Protein AF-A0A9X3I7C6-F1 (afdb_monomer)

Structure (mmCIF, N/CA/C/O backbone):
data_AF-A0A9X3I7C6-F1
#
_entry.id   AF-A0A9X3I7C6-F1
#
loop_
_atom_site.group_PDB
_atom_site.id
_atom_site.type_symbol
_atom_site.label_atom_id
_atom_site.label_alt_id
_atom_site.label_comp_id
_atom_site.label_asym_id
_atom_site.label_entity_id
_atom_site.label_seq_id
_atom_site.pdbx_PDB_ins_code
_atom_site.Cartn_x
_atom_site.Cartn_y
_atom_site.Cartn_z
_atom_site.occupancy
_atom_site.B_iso_or_equiv
_atom_site.auth_seq_id
_atom_site.auth_comp_id
_atom_site.auth_asym_id
_atom_site.auth_atom_id
_atom_site.pdbx_PDB_model_num
ATOM 1 N N . MET A 1 1 ? 24.906 40.274 137.071 1.00 33.75 1 MET A N 1
ATOM 2 C CA . MET A 1 1 ? 25.131 39.003 136.347 1.00 33.75 1 MET A CA 1
ATOM 3 C C . MET A 1 1 ? 26.230 39.223 135.327 1.00 33.75 1 MET A C 1
ATOM 5 O O . MET A 1 1 ? 26.324 40.319 134.794 1.00 33.75 1 MET A O 1
ATOM 9 N N . ARG A 1 2 ? 27.099 38.222 135.172 1.00 27.67 2 ARG A N 1
ATOM 10 C CA . ARG A 1 2 ? 28.347 38.243 134.401 1.00 27.67 2 ARG A CA 1
ATOM 11 C C . ARG A 1 2 ? 28.129 38.714 132.960 1.00 27.67 2 ARG A C 1
ATOM 13 O O . ARG A 1 2 ? 27.257 38.197 132.273 1.00 27.67 2 ARG A O 1
ATOM 20 N N . VAL A 1 3 ? 28.967 39.651 132.524 1.00 42.34 3 VAL A N 1
ATOM 21 C CA . VAL A 1 3 ? 29.202 39.944 131.108 1.00 42.34 3 VAL A CA 1
ATOM 22 C C . VAL A 1 3 ? 29.929 38.728 130.532 1.00 42.34 3 VAL A C 1
ATOM 24 O O . VAL A 1 3 ? 31.027 38.415 130.993 1.00 42.34 3 VAL A O 1
ATOM 27 N N . ALA A 1 4 ? 29.305 38.008 129.600 1.00 34.16 4 ALA A N 1
ATOM 28 C CA . ALA A 1 4 ? 29.968 36.964 128.823 1.00 34.16 4 ALA A CA 1
ATOM 29 C C . ALA A 1 4 ? 30.351 37.526 127.441 1.00 34.16 4 ALA A C 1
ATOM 31 O O . ALA A 1 4 ? 29.582 38.317 126.887 1.00 34.16 4 ALA A O 1
ATOM 32 N N . PRO A 1 5 ? 31.547 37.203 126.921 1.00 39.53 5 PRO A N 1
ATOM 33 C CA . PRO A 1 5 ? 32.227 38.006 125.912 1.00 39.53 5 PRO A CA 1
ATOM 34 C C . PRO A 1 5 ? 31.818 37.631 124.487 1.00 39.53 5 PRO A C 1
ATOM 36 O O . PRO A 1 5 ? 31.351 36.527 124.219 1.00 39.53 5 PRO A O 1
ATOM 39 N N . ILE A 1 6 ? 32.061 38.572 123.576 1.00 41.72 6 ILE A N 1
ATOM 40 C CA . ILE A 1 6 ? 31.960 38.418 122.123 1.00 41.72 6 ILE A CA 1
ATOM 41 C C . ILE A 1 6 ? 32.783 37.194 121.703 1.00 41.72 6 ILE A C 1
ATOM 43 O O . ILE A 1 6 ? 33.991 37.145 121.941 1.00 41.72 6 ILE A O 1
ATOM 47 N N . VAL A 1 7 ? 32.114 36.204 121.112 1.00 49.22 7 VAL A N 1
ATOM 48 C CA . VAL A 1 7 ? 32.744 34.976 120.625 1.00 49.22 7 VAL A CA 1
ATOM 49 C C . VAL A 1 7 ? 33.655 35.337 119.455 1.00 49.22 7 VAL A C 1
ATOM 51 O O . VAL A 1 7 ? 33.205 35.855 118.433 1.00 49.22 7 VAL A O 1
ATOM 54 N N . ASP A 1 8 ? 34.950 35.074 119.621 1.00 52.09 8 ASP A N 1
ATOM 55 C CA . ASP A 1 8 ? 35.931 35.105 118.541 1.00 52.09 8 ASP A CA 1
ATOM 56 C C . ASP A 1 8 ? 35.506 34.064 117.491 1.00 52.09 8 ASP A C 1
ATOM 58 O O . ASP A 1 8 ? 35.554 32.855 117.736 1.00 52.09 8 ASP A O 1
ATOM 62 N N . THR A 1 9 ? 35.054 34.537 116.324 1.00 52.91 9 THR A N 1
ATOM 63 C CA . THR A 1 9 ? 34.538 33.726 115.202 1.00 52.91 9 THR A CA 1
ATOM 64 C C . THR A 1 9 ? 35.544 32.698 114.685 1.00 52.91 9 THR A C 1
ATOM 66 O O . THR A 1 9 ? 35.182 31.784 113.949 1.00 52.91 9 THR A O 1
ATOM 69 N N . ARG A 1 10 ? 36.801 32.782 115.128 1.00 55.91 10 ARG A N 1
ATOM 70 C CA . ARG A 1 10 ? 37.855 31.802 114.863 1.00 55.91 10 ARG A CA 1
ATOM 71 C C . ARG A 1 10 ? 37.653 30.442 115.545 1.00 55.91 10 ARG A C 1
ATOM 73 O O . ARG A 1 10 ? 38.364 29.508 115.188 1.00 55.91 10 ARG A O 1
ATOM 80 N N . GLN A 1 11 ? 36.717 30.300 116.492 1.00 59.47 11 GLN A N 1
ATOM 81 C CA . GLN A 1 11 ? 36.429 29.014 117.159 1.00 59.47 11 GLN A CA 1
ATOM 82 C C . GLN A 1 11 ? 35.245 28.226 116.561 1.00 59.47 11 GLN A C 1
ATOM 84 O O . GLN A 1 11 ? 34.983 27.101 116.994 1.00 59.47 11 GLN A O 1
ATOM 89 N N . VAL A 1 12 ? 34.530 28.780 115.573 1.00 62.03 12 VAL A N 1
ATOM 90 C CA . VAL A 1 12 ? 33.399 28.114 114.902 1.00 62.03 12 VAL A CA 1
ATOM 91 C C . VAL A 1 12 ? 33.895 27.415 113.626 1.00 62.03 12 VAL A C 1
ATOM 93 O O . VAL A 1 12 ? 34.633 28.029 112.853 1.00 62.03 12 VAL A O 1
ATOM 96 N N . PRO A 1 13 ? 33.514 26.148 113.362 1.00 64.00 13 PRO A N 1
ATOM 97 C CA . PRO A 1 13 ? 33.856 25.483 112.109 1.00 64.00 13 PRO A CA 1
ATOM 98 C C . PRO A 1 13 ? 33.327 26.273 110.897 1.00 64.00 13 PRO A C 1
ATOM 100 O O . PRO A 1 13 ? 32.165 26.678 110.920 1.00 64.00 13 PRO A O 1
ATOM 103 N N . PRO A 1 14 ? 34.108 26.455 109.813 1.00 65.62 14 PRO A N 1
ATOM 104 C CA . PRO A 1 14 ? 33.737 27.353 108.712 1.00 65.62 14 PRO A CA 1
ATOM 105 C C . PRO A 1 14 ? 32.384 27.039 108.068 1.00 65.62 14 PRO A C 1
ATOM 107 O O . PRO A 1 14 ? 31.680 27.939 107.630 1.00 65.62 14 PRO A O 1
ATOM 110 N N . PHE A 1 15 ? 31.991 25.765 108.052 1.00 65.25 15 PHE A N 1
ATOM 111 C CA . PHE A 1 15 ? 30.719 25.333 107.478 1.00 65.25 15 PHE A CA 1
ATOM 112 C C . PHE A 1 15 ? 29.479 25.767 108.288 1.00 65.25 15 PHE A C 1
ATOM 114 O O . PHE A 1 15 ? 28.367 25.589 107.806 1.00 65.25 15 PHE A O 1
ATOM 121 N N . LEU A 1 16 ? 29.641 26.323 109.497 1.00 61.62 16 LEU A N 1
ATOM 122 C CA . LEU A 1 16 ? 28.552 26.853 110.337 1.00 61.62 16 LEU A CA 1
ATOM 123 C C . LEU A 1 16 ? 28.547 28.389 110.417 1.00 61.62 16 LEU A C 1
ATOM 125 O O . LEU A 1 16 ? 27.782 28.952 111.197 1.00 61.62 16 LEU A O 1
ATOM 129 N N . ALA A 1 17 ? 29.383 29.078 109.632 1.00 58.41 17 ALA A N 1
ATOM 130 C CA . ALA A 1 17 ? 29.542 30.532 109.711 1.00 58.41 17 ALA A CA 1
ATOM 131 C C . ALA A 1 17 ? 28.253 31.318 109.397 1.00 58.41 17 ALA A C 1
ATOM 133 O O . ALA A 1 17 ? 28.025 32.372 109.989 1.00 58.41 17 ALA A O 1
ATOM 134 N N . ASP A 1 18 ? 27.391 30.788 108.526 1.00 60.28 18 ASP A N 1
ATOM 135 C CA . ASP A 1 18 ? 26.127 31.433 108.144 1.00 60.28 18 ASP A CA 1
ATOM 136 C C . ASP A 1 18 ? 25.092 31.452 109.284 1.00 60.28 18 ASP A C 1
ATOM 138 O O . ASP A 1 18 ? 24.160 32.253 109.277 1.00 60.28 18 ASP A O 1
ATOM 142 N N . LEU A 1 19 ? 25.277 30.625 110.319 1.00 61.88 19 LEU A N 1
ATOM 143 C CA . LEU A 1 19 ? 24.432 30.583 111.516 1.00 61.88 19 LEU A CA 1
ATOM 144 C C . LEU A 1 19 ? 24.942 31.548 112.600 1.00 61.88 19 LEU A C 1
ATOM 146 O O . LEU A 1 19 ? 24.925 31.230 113.784 1.00 61.88 19 LEU A O 1
ATOM 150 N N . ASN A 1 20 ? 25.405 32.739 112.212 1.00 55.47 20 ASN A N 1
ATOM 151 C CA . ASN A 1 20 ? 26.096 33.708 113.081 1.00 55.47 20 ASN A CA 1
ATOM 152 C C . ASN A 1 20 ? 25.280 34.257 114.277 1.00 55.47 20 ASN A C 1
ATOM 154 O O . ASN A 1 20 ? 25.806 35.023 115.083 1.00 55.47 20 ASN A O 1
ATOM 158 N N . TRP A 1 21 ? 24.013 33.872 114.397 1.00 60.97 21 TRP A N 1
ATOM 159 C CA . TRP A 1 21 ? 23.090 34.255 115.461 1.00 60.97 21 TRP A CA 1
ATOM 160 C C . TRP A 1 21 ? 22.954 33.193 116.568 1.00 60.97 21 TRP A C 1
ATOM 162 O O . TRP A 1 21 ? 22.276 33.444 117.566 1.00 60.97 21 TRP A O 1
ATOM 172 N N . ILE A 1 22 ? 23.595 32.023 116.433 1.00 63.94 22 ILE A N 1
ATOM 173 C CA . ILE A 1 22 ? 23.604 30.983 117.475 1.00 63.94 22 ILE A CA 1
ATOM 174 C C . ILE A 1 22 ? 24.698 31.246 118.523 1.00 63.94 22 ILE A C 1
ATOM 176 O O . ILE A 1 22 ? 25.815 31.649 118.202 1.00 63.94 22 ILE A O 1
ATOM 180 N N . LEU A 1 23 ? 24.403 30.968 119.795 1.00 61.47 23 LEU A N 1
ATOM 181 C CA . LEU A 1 23 ? 25.393 31.011 120.874 1.00 61.47 23 LEU A CA 1
ATOM 182 C C . LEU A 1 23 ? 26.286 29.764 120.812 1.00 61.47 23 LEU A C 1
ATOM 184 O O . LEU A 1 23 ? 25.819 28.645 121.024 1.00 61.47 23 LEU A O 1
ATOM 188 N N . TRP A 1 24 ? 27.574 29.962 120.522 1.00 69.25 24 TRP A N 1
ATOM 189 C CA . TRP A 1 24 ? 28.551 28.879 120.410 1.00 69.25 24 TRP A CA 1
ATOM 190 C C . TRP A 1 24 ? 29.496 28.850 121.614 1.00 69.25 24 TRP A C 1
ATOM 192 O O . TRP A 1 24 ? 30.463 29.609 121.677 1.00 69.25 24 TRP A O 1
ATOM 202 N N . ASP A 1 25 ? 29.216 27.957 122.564 1.00 68.00 25 ASP A N 1
ATOM 203 C CA . ASP A 1 25 ? 30.088 27.689 123.711 1.00 68.00 25 ASP A CA 1
ATOM 204 C C . ASP A 1 25 ? 30.999 26.483 123.413 1.00 68.00 25 ASP A C 1
ATOM 206 O O . ASP A 1 25 ? 30.527 25.371 123.154 1.00 68.00 25 ASP A O 1
ATOM 210 N N . SER A 1 26 ? 32.320 26.695 123.413 1.00 70.56 26 SER A N 1
ATOM 211 C CA . SER A 1 26 ? 33.317 25.641 123.173 1.00 70.56 26 SER A CA 1
ATOM 212 C C . SER A 1 26 ? 33.594 24.771 124.406 1.00 70.56 26 SER A C 1
ATOM 214 O O . SER A 1 26 ? 34.238 23.728 124.278 1.00 70.56 26 SER A O 1
ATOM 216 N N . THR A 1 27 ? 33.079 25.158 125.577 1.00 69.94 27 THR A N 1
ATOM 217 C CA . THR A 1 27 ? 33.286 24.475 126.861 1.00 69.94 27 THR A CA 1
ATOM 218 C C . THR A 1 27 ? 32.081 23.647 127.318 1.00 69.94 27 THR A C 1
ATOM 220 O O . THR A 1 27 ? 32.278 22.612 127.955 1.00 69.94 27 THR A O 1
ATOM 223 N N . ASP A 1 28 ? 30.854 24.027 126.932 1.00 78.44 28 ASP A N 1
ATOM 224 C CA . ASP A 1 28 ? 29.613 23.297 127.241 1.00 78.44 28 ASP A CA 1
ATOM 225 C C . ASP A 1 28 ? 28.983 22.663 125.984 1.00 78.44 28 ASP A C 1
ATOM 227 O O . ASP A 1 28 ? 28.244 23.283 125.213 1.00 78.44 28 ASP A O 1
ATOM 231 N N . VAL A 1 29 ? 29.255 21.368 125.794 1.00 72.94 29 VAL A N 1
ATOM 232 C CA . VAL A 1 29 ? 28.725 20.573 124.673 1.00 72.94 29 VAL A CA 1
ATOM 233 C C . VAL A 1 29 ? 27.191 20.483 124.697 1.00 72.94 29 VAL A C 1
ATOM 235 O O . VAL A 1 29 ? 26.574 20.399 123.632 1.00 72.94 29 VAL A O 1
ATOM 238 N N . GLY A 1 30 ? 26.566 20.515 125.878 1.00 72.06 30 GLY A N 1
ATOM 239 C CA . GLY A 1 30 ? 25.115 20.421 126.031 1.00 72.06 30 GLY A CA 1
ATOM 240 C C . GLY A 1 30 ? 24.404 21.680 125.540 1.00 72.06 30 GLY A C 1
ATOM 241 O O . GLY A 1 30 ? 23.506 21.594 124.699 1.00 72.06 30 GLY A O 1
ATOM 242 N N . ALA A 1 31 ? 24.851 22.851 126.003 1.00 72.50 31 ALA A N 1
ATOM 243 C CA . ALA A 1 31 ? 24.290 24.148 125.612 1.00 72.50 31 ALA A CA 1
ATOM 244 C C . ALA A 1 31 ? 24.459 24.437 124.107 1.00 72.50 31 ALA A C 1
ATOM 246 O O . ALA A 1 31 ? 23.531 24.916 123.441 1.00 72.50 31 ALA A O 1
ATOM 247 N N . ARG A 1 32 ? 25.621 24.072 123.549 1.00 75.94 32 ARG A N 1
ATOM 248 C CA . ARG A 1 32 ? 25.917 24.179 122.114 1.00 75.94 32 ARG A CA 1
ATOM 249 C C . ARG A 1 32 ? 24.958 23.347 121.264 1.00 75.94 32 ARG A C 1
ATOM 251 O O . ARG A 1 32 ? 24.379 23.852 120.304 1.00 75.94 32 ARG A O 1
ATOM 258 N N . ASN A 1 33 ? 24.772 22.075 121.616 1.00 73.44 33 ASN A N 1
ATOM 259 C CA . 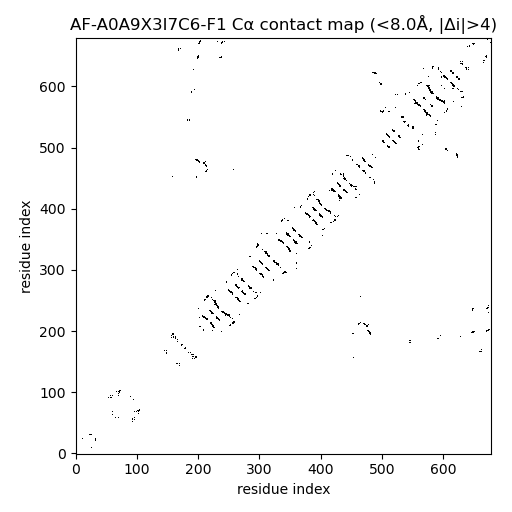ASN A 1 33 ? 23.929 21.171 120.835 1.00 73.44 33 ASN A CA 1
ATOM 260 C C . ASN A 1 33 ? 22.444 21.567 120.906 1.00 73.44 33 ASN A C 1
ATOM 262 O O . ASN A 1 33 ? 21.750 21.460 119.899 1.00 73.44 33 ASN A O 1
ATOM 266 N N . ALA A 1 34 ? 21.967 22.077 122.048 1.00 70.25 34 ALA A N 1
ATOM 267 C CA . ALA A 1 34 ? 20.595 22.570 122.190 1.00 70.25 34 ALA A CA 1
ATOM 268 C C . ALA A 1 34 ? 20.312 23.795 121.301 1.00 70.25 34 ALA A C 1
ATOM 270 O O . ALA A 1 34 ? 19.276 23.855 120.638 1.00 70.25 34 ALA A O 1
ATOM 271 N N . SER A 1 35 ? 21.252 24.744 121.234 1.00 69.38 35 SER A N 1
ATOM 272 C CA . SER A 1 35 ? 21.128 25.933 120.376 1.00 69.38 35 SER A CA 1
ATOM 273 C C . SER A 1 35 ? 21.118 25.564 118.889 1.00 69.38 35 SER A C 1
ATOM 275 O O . SER A 1 35 ? 20.312 26.092 118.125 1.00 69.38 35 SER A O 1
ATOM 277 N N . LEU A 1 36 ? 21.958 24.603 118.491 1.00 68.25 36 LEU A N 1
ATOM 278 C CA . LEU A 1 36 ? 22.004 24.097 117.120 1.00 68.25 36 LEU A CA 1
ATOM 279 C C . LEU A 1 36 ? 20.717 23.344 116.734 1.00 68.25 36 LEU A C 1
ATOM 281 O O . LEU A 1 36 ? 20.193 23.553 115.643 1.00 68.25 36 LEU A O 1
ATOM 285 N N . LEU A 1 37 ? 20.173 22.503 117.624 1.00 69.50 37 LEU A N 1
ATOM 286 C CA . LEU A 1 37 ? 18.927 21.767 117.367 1.00 69.50 37 LEU A CA 1
ATOM 287 C C . LEU A 1 37 ? 17.715 22.693 117.203 1.00 69.50 37 LEU A C 1
ATOM 289 O O . LEU A 1 37 ? 16.887 22.444 116.330 1.00 69.50 37 LEU A O 1
ATOM 293 N N . ASN A 1 38 ? 17.637 23.774 117.985 1.00 61.81 38 ASN A N 1
ATOM 294 C CA . ASN A 1 38 ? 16.584 24.781 117.826 1.00 61.81 38 ASN A CA 1
ATOM 295 C C . ASN A 1 38 ? 16.663 25.491 116.469 1.00 61.81 38 ASN A C 1
ATOM 297 O O . ASN A 1 38 ? 15.633 25.711 115.836 1.00 61.81 38 ASN A O 1
ATOM 301 N N . ALA A 1 39 ? 17.871 25.818 116.003 1.00 61.97 39 ALA A N 1
ATOM 302 C CA . ALA A 1 39 ? 18.057 26.441 114.696 1.00 61.97 39 ALA A CA 1
ATOM 303 C C . ALA A 1 39 ? 17.677 25.499 113.541 1.00 61.97 39 ALA A C 1
ATOM 305 O O . ALA A 1 39 ? 17.102 25.934 112.549 1.00 61.97 39 ALA A O 1
ATOM 306 N N . LEU A 1 40 ? 17.945 24.200 113.688 1.00 61.78 40 LEU A N 1
ATOM 307 C CA . LEU A 1 40 ? 17.670 23.200 112.654 1.00 61.78 40 LEU A CA 1
ATOM 308 C C . LEU A 1 40 ? 16.194 22.773 112.564 1.00 61.78 40 LEU A C 1
ATOM 310 O O . LEU A 1 40 ? 15.817 22.138 111.583 1.00 61.78 40 LEU A O 1
ATOM 314 N N . GLN A 1 41 ? 15.351 23.089 113.553 1.00 55.16 41 GLN A N 1
ATOM 315 C CA . GLN A 1 41 ? 13.962 22.611 113.587 1.00 55.16 41 GLN A CA 1
ATOM 316 C C . GLN A 1 41 ? 12.916 23.551 112.963 1.00 55.16 41 GLN A C 1
ATOM 318 O O . GLN A 1 41 ? 11.808 23.083 112.706 1.00 55.16 41 GLN A O 1
ATOM 323 N N . PHE A 1 42 ? 13.210 24.831 112.691 1.00 52.09 42 PHE A N 1
ATOM 324 C CA . PHE A 1 42 ? 12.156 25.808 112.351 1.00 52.09 42 PHE A CA 1
ATOM 325 C C . PHE A 1 42 ? 12.466 26.783 111.196 1.00 52.09 42 PHE A C 1
ATOM 327 O O . PHE A 1 42 ? 12.174 27.972 111.305 1.00 52.09 42 PHE A O 1
ATOM 334 N N . ASP A 1 43 ? 12.942 26.285 110.048 1.00 48.47 43 ASP A N 1
ATOM 335 C CA . ASP A 1 43 ? 13.030 27.086 108.811 1.00 48.47 43 ASP A CA 1
ATOM 336 C C . ASP A 1 43 ? 12.561 26.320 107.551 1.00 48.47 43 ASP A C 1
ATOM 338 O O . ASP A 1 43 ? 13.280 25.455 107.058 1.00 48.47 43 ASP A O 1
ATOM 342 N N . LEU A 1 44 ? 11.334 26.604 107.064 1.00 40.44 44 LEU A N 1
ATOM 343 C CA . LEU A 1 44 ? 10.833 26.255 105.703 1.00 40.44 44 LEU A CA 1
ATOM 344 C C . LEU A 1 44 ? 9.389 26.722 105.381 1.00 40.44 44 LEU A C 1
ATOM 346 O O . LEU A 1 44 ? 8.922 26.607 104.250 1.00 40.44 44 LEU A O 1
ATOM 350 N N . GLY A 1 45 ? 8.655 27.295 106.331 1.00 43.72 45 GLY A N 1
ATOM 351 C CA . GLY A 1 45 ? 7.390 28.001 106.097 1.00 43.72 45 GLY A CA 1
ATOM 352 C C . GLY A 1 45 ? 7.436 29.288 106.912 1.00 43.72 45 GLY A C 1
ATOM 353 O O . GLY A 1 45 ? 7.861 29.280 108.051 1.00 43.72 45 GLY A O 1
ATOM 354 N N . ARG A 1 46 ? 7.056 30.455 106.423 1.00 44.91 46 ARG A N 1
ATOM 355 C CA . ARG A 1 46 ? 5.785 30.742 105.763 1.00 44.91 46 ARG A CA 1
ATOM 356 C C . ARG A 1 46 ? 6.003 31.812 104.688 1.00 44.91 46 ARG A C 1
ATOM 358 O O . ARG A 1 46 ? 5.314 32.822 104.629 1.00 44.91 46 ARG A O 1
ATOM 365 N N . TYR A 1 47 ? 6.931 31.503 103.791 1.00 44.19 47 TYR A N 1
ATOM 366 C CA . TYR A 1 47 ? 7.196 32.038 102.447 1.00 44.19 47 TYR A CA 1
ATOM 367 C C . TYR A 1 47 ? 5.955 32.196 101.518 1.00 44.19 47 TYR A C 1
ATOM 369 O O . TYR A 1 47 ? 6.077 32.393 100.320 1.00 44.19 47 TYR A O 1
ATOM 377 N N . ARG A 1 48 ? 4.723 32.127 102.036 1.00 47.69 48 ARG A N 1
ATOM 378 C CA . ARG A 1 48 ? 3.481 32.397 101.290 1.00 47.69 48 ARG A CA 1
ATOM 379 C C . ARG A 1 48 ? 2.768 33.681 101.729 1.00 47.69 48 ARG A C 1
ATOM 381 O O . ARG A 1 48 ? 1.767 34.036 101.125 1.00 47.69 48 ARG A O 1
ATOM 388 N N . ASN A 1 49 ? 3.272 34.385 102.748 1.00 45.38 49 ASN A N 1
ATOM 389 C CA . ASN A 1 49 ? 2.605 35.555 103.331 1.00 45.38 49 ASN A CA 1
ATOM 390 C C . ASN A 1 49 ? 2.862 36.910 102.625 1.00 45.38 49 ASN A C 1
ATOM 392 O O . ASN A 1 49 ? 2.473 37.925 103.193 1.00 45.38 49 ASN A O 1
ATOM 396 N N . THR A 1 50 ? 3.448 36.981 101.418 1.00 45.31 50 THR A N 1
ATOM 397 C CA . THR A 1 50 ? 3.732 38.291 100.775 1.00 45.31 50 THR A CA 1
ATOM 398 C C . THR A 1 50 ? 3.607 38.414 99.246 1.00 45.31 50 THR A C 1
ATOM 400 O O . THR A 1 50 ? 3.686 39.540 98.774 1.00 45.31 50 THR A O 1
ATOM 403 N N . GLU A 1 51 ? 3.319 37.375 98.452 1.00 54.44 51 GLU A N 1
ATOM 404 C CA . GLU A 1 51 ? 3.098 37.545 96.994 1.00 54.44 51 GLU A CA 1
ATOM 405 C C . GLU A 1 51 ? 2.046 36.570 96.434 1.00 54.44 51 GLU A C 1
ATOM 407 O O . GLU A 1 51 ? 2.362 35.495 95.933 1.00 54.44 51 GLU A O 1
ATOM 412 N N . GLY A 1 52 ? 0.766 36.938 96.524 1.00 60.19 52 GLY A N 1
ATOM 413 C CA . GLY A 1 52 ? -0.345 36.217 95.895 1.00 60.19 52 GLY A CA 1
ATOM 414 C C . GLY A 1 52 ? -1.160 37.168 95.026 1.00 60.19 52 GLY A C 1
ATOM 415 O O . GLY A 1 52 ? -1.297 38.339 95.368 1.00 60.19 52 GLY A O 1
ATOM 416 N N . LEU A 1 53 ? -1.710 36.681 93.911 1.00 68.25 53 LEU A N 1
ATOM 417 C CA . LEU A 1 53 ? -2.513 37.449 92.943 1.00 68.25 53 LEU A CA 1
ATOM 418 C C . LEU A 1 53 ? -3.625 38.309 93.582 1.00 68.25 53 LEU A C 1
ATOM 420 O O . LEU A 1 53 ? -4.039 39.307 93.000 1.00 68.25 53 LEU A O 1
ATOM 424 N N . GLU A 1 54 ? -4.076 37.969 94.790 1.00 67.56 54 GLU A N 1
ATOM 425 C CA . GLU A 1 54 ? -5.005 38.784 95.579 1.00 67.56 54 GLU A CA 1
ATOM 426 C C . GLU A 1 54 ? -4.451 40.155 95.974 1.00 67.56 54 GLU A C 1
ATOM 428 O O . GLU A 1 54 ? -5.186 41.138 95.934 1.00 67.56 54 GLU A O 1
ATOM 433 N N . ALA A 1 55 ? -3.161 40.264 96.292 1.00 66.69 55 ALA A N 1
ATOM 434 C CA . ALA A 1 55 ? -2.539 41.551 96.594 1.00 66.69 55 ALA A CA 1
ATOM 435 C C . ALA A 1 55 ? -2.481 42.450 95.347 1.00 66.69 55 ALA A C 1
ATOM 437 O O . ALA A 1 55 ? -2.710 43.654 95.438 1.00 66.69 55 ALA A O 1
ATOM 438 N N . GLN A 1 56 ? -2.237 41.860 94.172 1.00 76.69 56 GLN A N 1
ATOM 439 C CA . GLN A 1 56 ? -2.245 42.579 92.893 1.00 76.69 56 GLN A CA 1
ATOM 440 C C . GLN A 1 56 ? -3.663 43.004 92.500 1.00 76.69 56 GLN A C 1
ATOM 442 O O . GLN A 1 56 ? -3.867 44.140 92.077 1.00 76.69 56 GLN A O 1
ATOM 447 N N . ALA A 1 57 ? -4.656 42.137 92.717 1.00 77.25 57 ALA A N 1
ATOM 448 C CA . ALA A 1 57 ? -6.060 42.469 92.504 1.00 77.25 57 ALA A CA 1
ATOM 449 C C . ALA A 1 57 ? -6.535 43.596 93.440 1.00 77.25 57 ALA A C 1
ATOM 451 O O . ALA A 1 57 ? -7.195 44.529 92.987 1.00 77.25 57 ALA A O 1
ATOM 452 N N . ALA A 1 58 ? -6.152 43.561 94.721 1.00 72.81 58 ALA A N 1
ATOM 453 C CA . ALA A 1 58 ? -6.472 44.615 95.682 1.00 72.81 58 ALA A CA 1
ATOM 454 C C . ALA A 1 58 ? -5.778 45.946 95.340 1.00 72.81 58 ALA A C 1
ATOM 456 O O . ALA A 1 58 ? -6.409 47.000 95.409 1.00 72.81 58 ALA A O 1
ATOM 457 N N . ALA A 1 59 ? -4.509 45.911 94.914 1.00 76.75 59 ALA A N 1
ATOM 458 C CA . ALA A 1 59 ? -3.780 47.094 94.455 1.00 76.75 59 ALA A CA 1
ATOM 459 C C . ALA A 1 59 ? -4.402 47.704 93.188 1.00 76.75 59 ALA A C 1
ATOM 461 O O . ALA A 1 59 ? -4.562 48.919 93.112 1.00 76.75 59 ALA A O 1
ATOM 462 N N . TRP A 1 60 ? -4.819 46.872 92.229 1.00 85.00 60 TRP A N 1
ATOM 463 C CA . TRP A 1 60 ? -5.523 47.319 91.024 1.00 85.00 60 TRP A CA 1
ATOM 464 C C . TRP A 1 60 ? -6.859 47.994 91.355 1.00 85.00 60 TRP A C 1
ATOM 466 O O . TRP A 1 60 ? -7.171 49.047 90.803 1.00 85.00 60 TRP A O 1
ATOM 476 N N . VAL A 1 61 ? -7.631 47.445 92.300 1.00 84.19 61 VAL A N 1
ATOM 477 C CA . VAL A 1 61 ? -8.880 48.072 92.767 1.00 84.19 61 VAL A CA 1
ATOM 478 C C . VAL A 1 61 ? -8.608 49.382 93.515 1.00 84.19 61 VAL A C 1
ATOM 480 O O . VAL A 1 61 ? -9.341 50.349 93.318 1.00 84.19 61 VAL A O 1
ATOM 483 N N . ALA A 1 6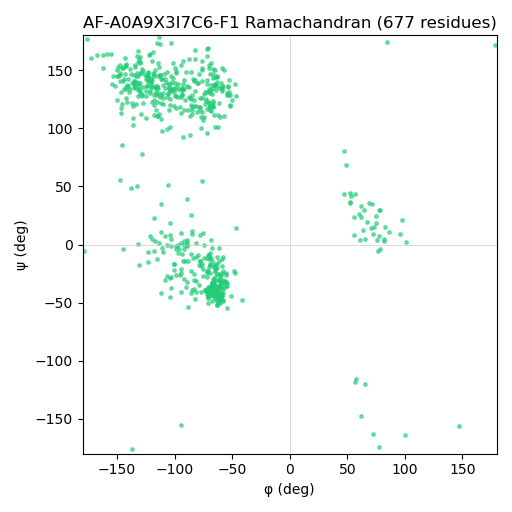2 ? -7.555 49.446 94.335 1.00 81.75 62 ALA A N 1
ATOM 484 C CA . ALA A 1 62 ? -7.157 50.666 95.042 1.00 81.75 62 ALA A CA 1
ATOM 485 C C . ALA A 1 62 ? -6.666 51.778 94.094 1.00 81.75 62 ALA A C 1
ATOM 487 O O . ALA A 1 62 ? -6.854 52.956 94.388 1.00 81.75 62 ALA A O 1
ATOM 488 N N . ALA A 1 63 ? -6.088 51.412 92.949 1.00 81.50 63 ALA A N 1
ATOM 489 C CA . ALA A 1 63 ? -5.656 52.319 91.886 1.00 81.50 63 ALA A CA 1
ATOM 490 C C . ALA A 1 63 ? -6.784 52.680 90.893 1.00 81.50 63 ALA A C 1
ATOM 492 O O . ALA A 1 63 ? -6.515 52.968 89.732 1.00 81.50 63 ALA A O 1
ATOM 493 N N . ASP A 1 64 ? -8.051 52.609 91.317 1.00 84.25 64 ASP A N 1
ATOM 494 C CA . ASP A 1 64 ? -9.236 52.876 90.484 1.00 84.25 64 ASP A CA 1
ATOM 495 C C . ASP A 1 64 ? -9.266 52.084 89.160 1.00 84.25 64 ASP A C 1
ATOM 497 O O . ASP A 1 64 ? -9.717 52.557 88.117 1.00 84.25 64 ASP A O 1
ATOM 501 N N . ARG A 1 65 ? -8.794 50.831 89.207 1.00 86.06 65 ARG A N 1
ATOM 502 C CA . ARG A 1 65 ? -8.754 49.896 88.073 1.00 86.06 65 ARG A CA 1
ATOM 503 C C . ARG A 1 65 ? -7.891 50.361 86.895 1.00 86.06 65 ARG A C 1
ATOM 505 O O . ARG A 1 65 ? -8.182 50.008 85.746 1.00 86.06 65 ARG A O 1
ATOM 512 N N . ASP A 1 66 ? -6.811 51.086 87.168 1.00 82.06 66 ASP A N 1
ATOM 513 C CA . ASP A 1 66 ? -5.859 51.529 86.148 1.00 82.06 66 ASP A CA 1
ATOM 514 C C . ASP A 1 66 ? -5.317 50.340 85.304 1.00 82.06 66 ASP A C 1
ATOM 516 O O . ASP A 1 66 ? -4.872 49.327 85.864 1.00 82.06 66 ASP A O 1
ATOM 520 N N . PRO A 1 67 ? -5.375 50.412 83.956 1.00 80.38 67 PRO A N 1
ATOM 521 C CA . PRO A 1 67 ? -4.845 49.383 83.063 1.00 80.38 67 PRO A CA 1
ATOM 522 C C . PRO A 1 67 ? -3.366 49.026 83.266 1.00 80.38 67 PRO A C 1
ATOM 524 O O . PRO A 1 67 ? -2.996 47.894 82.952 1.00 80.38 67 PRO A O 1
ATOM 527 N N . ASP A 1 68 ? -2.536 49.935 83.785 1.00 81.50 68 ASP A N 1
ATOM 528 C CA . ASP A 1 68 ? -1.086 49.729 83.934 1.00 81.50 68 ASP A CA 1
ATOM 529 C C . ASP A 1 68 ? -0.732 48.674 84.998 1.00 81.50 68 ASP A C 1
ATOM 531 O O . ASP A 1 68 ? 0.361 48.108 84.989 1.00 81.50 68 ASP A O 1
ATOM 535 N N . TYR A 1 69 ? -1.677 48.345 85.882 1.00 76.19 69 TYR A N 1
ATOM 536 C CA . TYR A 1 69 ? -1.522 47.313 86.911 1.00 76.19 69 TYR A CA 1
ATOM 537 C C . TYR A 1 69 ? -1.943 45.910 86.434 1.00 76.19 69 TYR A C 1
ATOM 539 O O . TYR A 1 69 ? -1.888 4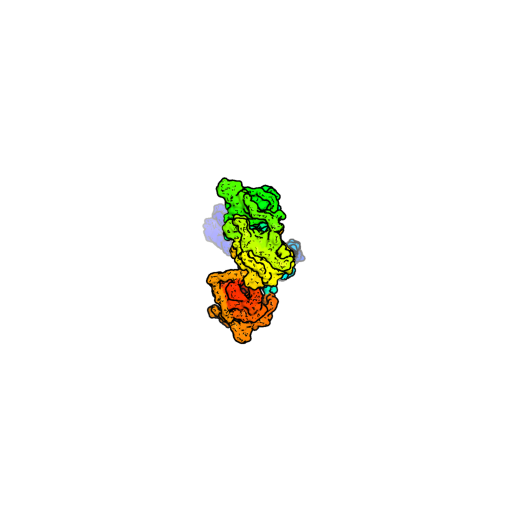4.958 87.214 1.00 76.19 69 TYR A O 1
ATOM 547 N N . LEU A 1 70 ? -2.395 45.748 85.183 1.00 84.31 70 LEU A N 1
ATOM 548 C CA . LEU A 1 70 ? -2.835 44.458 84.638 1.00 84.31 70 LEU A CA 1
ATOM 549 C C . LEU A 1 70 ? -1.654 43.567 84.219 1.00 84.31 70 LEU A C 1
ATOM 551 O O . LEU A 1 70 ? -0.646 44.029 83.686 1.00 84.31 70 LEU A O 1
ATOM 555 N N . VAL A 1 71 ? -1.812 42.250 84.376 1.00 80.50 71 VAL A N 1
ATOM 556 C CA . VAL A 1 71 ? -0.811 41.277 83.912 1.00 80.50 71 VAL A CA 1
ATOM 557 C C . VAL A 1 71 ? -0.870 41.162 82.387 1.00 80.50 71 VAL A C 1
ATOM 559 O O . VAL A 1 71 ? -1.939 40.971 81.808 1.00 80.50 71 VAL A O 1
ATOM 562 N N . SER A 1 72 ? 0.283 41.234 81.718 1.00 74.25 72 SER A N 1
ATOM 563 C CA . SER A 1 72 ? 0.392 41.126 80.255 1.00 74.25 72 SER A CA 1
ATOM 564 C C . SER A 1 72 ? 0.841 39.741 79.759 1.00 74.25 72 SER A C 1
ATOM 566 O O . SER A 1 72 ? 0.620 39.409 78.591 1.00 74.25 72 SER A O 1
ATOM 568 N N . ASP A 1 73 ? 1.416 38.897 80.625 1.00 77.56 73 ASP A N 1
ATOM 569 C CA . ASP A 1 73 ? 1.846 37.542 80.261 1.00 77.56 73 ASP A CA 1
ATOM 570 C C . ASP A 1 73 ? 0.667 36.552 80.209 1.00 77.56 73 ASP A C 1
ATOM 572 O O . ASP A 1 73 ? 0.009 36.248 81.205 1.00 77.56 73 ASP A O 1
ATOM 576 N N . ARG A 1 74 ? 0.435 35.979 79.023 1.00 76.56 74 ARG A N 1
ATOM 577 C CA . ARG A 1 74 ? -0.612 34.980 78.770 1.00 76.56 74 ARG A CA 1
ATOM 578 C C . ARG A 1 74 ? -0.458 33.711 79.605 1.00 76.56 74 ARG A C 1
ATOM 580 O O . ARG A 1 74 ? -1.481 33.129 79.962 1.00 76.56 74 ARG A O 1
ATOM 587 N N . LYS A 1 75 ? 0.772 33.253 79.866 1.00 77.44 75 LYS A N 1
ATOM 588 C CA . LYS A 1 75 ? 0.994 32.037 80.666 1.00 77.44 75 LYS A CA 1
ATOM 589 C C . LYS A 1 75 ? 0.647 32.293 82.127 1.00 77.44 75 LYS A C 1
ATOM 591 O O . LYS A 1 75 ? -0.087 31.499 82.704 1.00 77.44 75 LYS A O 1
ATOM 596 N N . ALA A 1 76 ? 1.068 33.438 82.663 1.00 72.62 76 ALA A N 1
ATOM 597 C CA . ALA A 1 76 ? 0.716 33.866 84.012 1.00 72.62 76 ALA A CA 1
ATOM 598 C C . ALA A 1 76 ? -0.805 34.016 84.200 1.00 72.62 76 ALA A C 1
ATOM 600 O O . ALA A 1 76 ? -1.343 33.525 85.184 1.00 72.62 76 ALA A O 1
ATOM 601 N N . ILE A 1 77 ? -1.525 34.600 83.231 1.00 75.75 77 ILE A N 1
ATOM 602 C CA . ILE A 1 77 ? -2.998 34.721 83.281 1.00 75.75 77 ILE A CA 1
ATOM 603 C C . ILE A 1 77 ? -3.686 33.346 83.229 1.00 75.75 77 ILE A C 1
ATOM 605 O O . ILE A 1 77 ? -4.661 33.120 83.942 1.00 75.75 77 ILE A O 1
ATOM 609 N N . ALA A 1 78 ? -3.205 32.426 82.385 1.00 75.06 78 ALA A N 1
ATOM 610 C CA . ALA A 1 78 ? -3.776 31.083 82.271 1.00 75.06 78 ALA A CA 1
ATOM 611 C C . ALA A 1 78 ? -3.548 30.255 83.542 1.00 75.06 78 ALA A C 1
ATOM 613 O O . ALA A 1 78 ? -4.458 29.556 83.983 1.00 75.06 78 ALA A O 1
ATOM 614 N N . GLN A 1 79 ? -2.365 30.384 84.141 1.00 74.62 79 GLN A N 1
ATOM 615 C CA . GLN A 1 79 ? -2.011 29.713 85.385 1.00 74.62 79 GLN A CA 1
ATOM 616 C C . GLN A 1 79 ? -2.770 30.306 86.581 1.00 74.62 79 GLN A C 1
ATOM 618 O O . GLN A 1 79 ? -3.357 29.574 87.366 1.00 74.62 79 GLN A O 1
ATOM 623 N N . ALA A 1 80 ? -2.907 31.633 86.642 1.00 69.19 80 ALA A N 1
ATOM 624 C CA . ALA A 1 80 ? -3.760 32.312 87.617 1.00 69.19 80 ALA A CA 1
ATOM 625 C C . ALA A 1 80 ? -5.233 31.878 87.516 1.00 69.19 80 ALA A C 1
ATOM 627 O O . ALA A 1 80 ? -5.914 31.724 88.526 1.00 69.19 80 ALA A O 1
ATOM 628 N N . ALA A 1 81 ? -5.748 31.675 86.301 1.00 70.56 81 ALA A N 1
ATOM 629 C CA . ALA A 1 81 ? -7.109 31.188 86.099 1.00 70.56 81 ALA A CA 1
ATOM 630 C C . ALA A 1 81 ? -7.277 29.710 86.500 1.00 70.56 81 ALA A C 1
ATOM 632 O O . ALA A 1 81 ? -8.323 29.359 87.045 1.00 70.56 81 ALA A O 1
ATOM 633 N N . SER A 1 82 ? -6.276 28.851 86.259 1.00 69.94 82 SER A N 1
ATOM 634 C CA . SER A 1 82 ? -6.325 27.442 86.674 1.00 69.94 82 SER A CA 1
ATOM 635 C C . SER A 1 82 ? -6.197 27.273 88.183 1.00 69.94 82 SER A C 1
ATOM 637 O O . SER A 1 82 ? -6.947 26.498 88.770 1.00 69.94 82 SER A O 1
ATOM 639 N N . ASP A 1 83 ? -5.296 28.025 88.814 1.00 65.12 83 ASP A N 1
ATOM 640 C CA . ASP A 1 83 ? -5.034 27.932 90.252 1.00 65.12 83 ASP A CA 1
ATOM 641 C C . ASP A 1 83 ? -6.245 28.427 91.065 1.00 65.12 83 ASP A C 1
ATOM 643 O O . ASP A 1 83 ? -6.581 27.856 92.101 1.00 65.12 83 ASP A O 1
ATOM 647 N N . ASN A 1 84 ? -6.979 29.419 90.547 1.00 62.69 84 ASN A N 1
ATOM 648 C CA . ASN A 1 84 ? -8.211 29.924 91.160 1.00 62.69 84 ASN A CA 1
ATOM 649 C C . ASN A 1 84 ? -9.442 29.037 90.954 1.00 62.69 84 ASN A C 1
ATOM 651 O O . ASN A 1 84 ? -10.408 29.171 91.700 1.00 62.69 84 ASN A O 1
ATOM 655 N N . ALA A 1 85 ? -9.435 28.126 89.978 1.00 59.09 85 ALA A N 1
ATOM 656 C CA . ALA A 1 85 ? -10.538 27.183 89.792 1.00 59.09 85 ALA A CA 1
ATOM 657 C C . ALA A 1 85 ? -10.611 26.127 90.917 1.00 59.09 85 ALA A C 1
ATOM 659 O O . ALA A 1 85 ? -11.611 25.421 91.027 1.00 59.09 85 ALA A O 1
ATOM 660 N N . ALA A 1 86 ? -9.566 26.020 91.746 1.00 56.62 86 ALA A N 1
ATOM 661 C CA . ALA A 1 86 ? -9.448 25.048 92.830 1.00 56.62 86 ALA A CA 1
ATOM 662 C C . ALA A 1 86 ? -9.812 25.596 94.234 1.00 56.62 86 ALA A C 1
ATOM 664 O O . ALA A 1 86 ? -9.765 24.831 95.197 1.00 56.62 86 ALA A O 1
ATOM 665 N N . GLY A 1 87 ? -10.180 26.879 94.376 1.00 57.84 87 GLY A N 1
ATOM 666 C CA . GLY A 1 87 ? -10.572 27.511 95.652 1.00 57.84 87 GLY A CA 1
ATOM 667 C C . GLY A 1 87 ? -11.810 28.417 95.532 1.00 57.84 87 GLY A C 1
ATOM 668 O O . GLY A 1 87 ? -12.406 28.494 94.464 1.00 57.84 87 GLY A O 1
ATOM 669 N N . GLU A 1 88 ? -12.202 29.107 96.613 1.00 62.84 88 GLU A N 1
ATOM 670 C CA . GLU A 1 88 ? -13.196 30.201 96.588 1.00 62.84 88 GLU A CA 1
ATOM 671 C C . GLU A 1 88 ? -12.473 31.557 96.424 1.00 62.84 88 GLU A C 1
ATOM 673 O O . GLU A 1 88 ? -12.025 32.129 97.419 1.00 62.84 88 GLU A O 1
ATOM 678 N N . PRO A 1 89 ? -12.286 32.080 95.196 1.00 70.94 89 PRO A N 1
ATOM 679 C CA . PRO A 1 89 ? -11.572 33.336 94.982 1.00 70.94 89 PRO A CA 1
ATOM 680 C C . PRO A 1 89 ? -12.420 34.560 95.351 1.00 70.94 89 PRO A C 1
ATOM 682 O O . PRO A 1 89 ? -13.641 34.584 95.171 1.00 70.94 89 PRO A O 1
ATOM 685 N N . SER A 1 90 ? -11.757 35.636 95.780 1.00 72.31 90 SER A N 1
ATOM 686 C CA . SER A 1 90 ? -12.397 36.940 95.962 1.00 72.31 90 SER A CA 1
ATOM 687 C C . SER A 1 90 ? -12.925 37.514 94.634 1.00 72.31 90 SER A C 1
ATOM 689 O O . SER A 1 90 ? -12.319 37.365 93.569 1.00 72.31 90 SER A O 1
ATOM 691 N N . ALA A 1 91 ? -14.058 38.227 94.679 1.00 78.12 91 ALA A N 1
ATOM 692 C CA . ALA A 1 91 ? -14.687 38.810 93.484 1.00 78.12 91 ALA A CA 1
ATOM 693 C C . ALA A 1 91 ? -13.756 39.778 92.722 1.00 78.12 91 ALA A C 1
ATOM 695 O O . ALA A 1 91 ? -13.795 39.852 91.494 1.00 78.12 91 ALA A O 1
ATOM 696 N N . GLN A 1 92 ? -12.881 40.477 93.451 1.00 81.19 92 GLN A N 1
ATOM 697 C CA . GLN A 1 92 ? -11.894 41.405 92.894 1.00 81.19 92 GLN A CA 1
ATOM 698 C C . GLN A 1 92 ? -10.818 40.678 92.074 1.00 81.19 92 GLN A C 1
ATOM 700 O O . GLN A 1 92 ? -10.407 41.170 91.025 1.00 81.19 92 GLN A O 1
ATOM 705 N N . LEU A 1 93 ? -10.402 39.480 92.499 1.00 79.75 93 LEU A N 1
ATOM 706 C CA . LEU A 1 93 ? -9.423 38.668 91.778 1.00 79.75 93 LEU A CA 1
ATOM 707 C C . LEU A 1 93 ? -9.989 38.124 90.461 1.00 79.75 93 LEU A C 1
ATOM 709 O O . LEU A 1 93 ? -9.320 38.166 89.426 1.00 79.75 93 LEU A O 1
ATOM 713 N N . VAL A 1 94 ? -11.244 37.666 90.476 1.00 81.06 94 VAL A N 1
ATOM 714 C CA . VAL A 1 94 ? -11.946 37.225 89.260 1.00 81.06 94 VAL A CA 1
ATOM 715 C C . VAL A 1 94 ? -12.068 38.381 88.262 1.00 81.06 94 VAL A C 1
ATOM 717 O O . VAL A 1 94 ? -11.813 38.203 87.067 1.00 81.06 94 VAL A O 1
ATOM 720 N N . GLU A 1 95 ? -12.394 39.583 88.748 1.00 85.12 95 GLU A N 1
ATOM 721 C CA . GLU A 1 95 ? -12.464 40.796 87.929 1.00 85.12 95 GLU A CA 1
ATOM 722 C C . GLU A 1 95 ? -11.093 41.160 87.327 1.00 85.12 95 GLU A C 1
ATOM 724 O O . GLU A 1 95 ? -10.995 41.398 86.119 1.00 85.12 95 GLU A O 1
ATOM 729 N N . TYR A 1 96 ? -10.031 41.124 88.136 1.00 85.00 96 TYR A N 1
ATOM 730 C CA . TYR A 1 96 ? -8.657 41.442 87.736 1.00 85.00 96 TYR A CA 1
ATOM 731 C C . TYR A 1 96 ? -8.119 40.510 86.638 1.00 85.00 96 TYR A C 1
ATOM 733 O O . TYR A 1 96 ? -7.560 40.964 85.632 1.00 85.00 96 TYR A O 1
ATOM 741 N N . ILE A 1 97 ? -8.346 39.200 86.770 1.00 82.75 97 ILE A N 1
ATOM 742 C CA . ILE A 1 97 ? -7.925 38.204 85.771 1.00 82.75 97 ILE A CA 1
ATOM 743 C C . ILE A 1 97 ? -8.711 38.383 84.469 1.00 82.75 97 ILE A C 1
ATOM 745 O O . ILE A 1 97 ? -8.136 38.346 83.376 1.00 82.75 97 ILE A O 1
ATOM 749 N N . ALA A 1 98 ? -10.018 38.643 84.560 1.00 83.81 98 ALA A N 1
ATOM 750 C CA . ALA A 1 98 ? -10.856 38.886 83.390 1.00 83.81 98 ALA A CA 1
ATOM 751 C C . ALA A 1 98 ? -10.506 40.208 82.676 1.00 83.81 98 ALA A C 1
ATOM 753 O O . ALA A 1 98 ? -10.612 40.302 81.447 1.00 83.81 98 ALA A O 1
ATOM 754 N N . ALA A 1 99 ? -10.104 41.244 83.417 1.00 84.44 99 ALA A N 1
ATOM 755 C CA . ALA A 1 99 ? -9.605 42.504 82.870 1.00 84.44 99 ALA A CA 1
ATOM 756 C C . ALA A 1 99 ? -8.253 42.309 82.161 1.00 84.44 99 ALA A C 1
ATOM 758 O O . ALA A 1 99 ? -8.135 42.670 80.984 1.00 84.44 99 ALA A O 1
ATOM 759 N N . SER A 1 100 ? -7.301 41.629 82.809 1.00 84.06 100 SER A N 1
ATOM 760 C CA . SER A 1 100 ? -5.983 41.299 82.247 1.00 84.06 100 SER A CA 1
ATOM 761 C C . SER A 1 100 ? -6.114 40.493 80.948 1.00 84.06 100 SER A C 1
ATOM 763 O O . SER A 1 100 ? -5.604 40.891 79.901 1.00 84.06 100 SER A O 1
ATOM 765 N N . ALA A 1 101 ? -6.936 39.435 80.938 1.00 82.38 101 ALA A N 1
ATOM 766 C CA . ALA A 1 101 ? -7.165 38.612 79.747 1.00 82.38 101 ALA A CA 1
ATOM 767 C C . ALA A 1 101 ? -7.765 39.392 78.558 1.00 82.38 101 ALA A C 1
ATOM 769 O O . ALA A 1 101 ? -7.456 39.107 77.392 1.00 82.38 101 ALA A O 1
ATOM 770 N N . ARG A 1 102 ? -8.640 40.374 78.827 1.00 81.38 102 ARG A N 1
ATOM 771 C CA . ARG A 1 102 ? -9.242 41.229 77.789 1.00 81.38 102 ARG A CA 1
ATOM 772 C C . ARG A 1 102 ? -8.230 42.222 77.218 1.00 81.38 102 ARG A C 1
ATOM 774 O O . ARG A 1 102 ? -8.231 42.419 75.999 1.00 81.38 102 ARG A O 1
ATOM 781 N N . ALA A 1 103 ? -7.370 42.803 78.054 1.00 82.38 103 ALA A N 1
ATOM 782 C CA . ALA A 1 103 ? -6.321 43.727 77.628 1.00 82.38 103 ALA A CA 1
ATOM 783 C C . ALA A 1 103 ? -5.308 43.035 76.699 1.00 82.38 103 ALA A C 1
ATOM 785 O O . ALA A 1 103 ? -5.149 43.452 75.547 1.00 82.38 103 ALA A O 1
ATOM 786 N N . THR A 1 104 ? -4.752 41.888 77.111 1.00 78.94 104 THR A N 1
ATOM 787 C CA . THR A 1 104 ? -3.771 41.130 76.309 1.00 78.94 104 THR A CA 1
ATOM 788 C C . THR A 1 104 ? -4.345 40.677 74.962 1.00 78.94 104 THR A C 1
ATOM 790 O O . THR A 1 104 ? -3.660 40.665 73.936 1.00 78.94 104 THR A O 1
ATOM 793 N N . ARG A 1 105 ? -5.636 40.310 74.922 1.00 73.25 105 ARG A N 1
ATOM 794 C CA . ARG A 1 105 ? -6.308 39.905 73.677 1.00 73.25 105 ARG A CA 1
ATOM 795 C C . ARG A 1 105 ? -6.436 41.075 72.697 1.00 73.25 105 ARG A C 1
ATOM 797 O O . ARG A 1 105 ? -6.219 40.872 71.503 1.00 73.25 105 ARG A O 1
ATOM 804 N N . ARG A 1 106 ? -6.755 42.286 73.171 1.00 73.31 106 ARG A N 1
ATOM 805 C CA . ARG A 1 106 ? -6.864 43.485 72.318 1.00 73.31 106 ARG A CA 1
ATOM 806 C C . ARG A 1 106 ? -5.517 43.886 71.715 1.00 73.31 106 ARG A C 1
ATOM 808 O O . ARG A 1 106 ? -5.466 44.220 70.534 1.00 73.31 106 ARG A O 1
ATOM 815 N N . GLU A 1 107 ? -4.432 43.814 72.480 1.00 72.44 107 GLU A N 1
ATOM 816 C CA . GLU A 1 107 ? -3.089 44.149 71.983 1.00 72.44 107 GLU A CA 1
ATOM 817 C C . GLU A 1 107 ? -2.568 43.156 70.944 1.00 72.44 107 GLU A C 1
ATOM 819 O O . GLU A 1 107 ? -2.008 43.557 69.920 1.00 72.44 107 GLU A O 1
ATOM 824 N N . TRP A 1 108 ? -2.824 41.861 71.152 1.00 71.06 108 TRP A N 1
ATOM 825 C CA . TRP A 1 108 ? -2.481 40.829 70.176 1.00 71.06 108 TRP A CA 1
ATOM 826 C C . TRP A 1 108 ? -3.172 41.073 68.827 1.00 71.06 108 TRP A C 1
ATOM 828 O O . TRP A 1 108 ? -2.526 41.010 67.779 1.00 71.06 108 TRP A O 1
ATOM 838 N N . TRP A 1 109 ? -4.461 41.431 68.843 1.00 63.72 109 TRP A N 1
ATOM 839 C CA . TRP A 1 109 ? -5.202 41.769 67.623 1.00 63.72 109 TRP A CA 1
ATOM 840 C C . TRP A 1 109 ? -4.684 43.045 66.947 1.00 63.72 109 TRP A C 1
ATOM 842 O O . TRP A 1 109 ? -4.588 43.073 65.719 1.00 63.72 109 TRP A O 1
ATOM 852 N N . LYS A 1 110 ? -4.272 44.068 67.710 1.00 71.31 110 LYS A N 1
ATOM 853 C CA . LYS A 1 110 ? -3.647 45.282 67.150 1.00 71.31 110 LYS A CA 1
ATOM 854 C C . LYS A 1 110 ? -2.314 44.988 66.447 1.00 71.31 110 LYS A C 1
ATOM 856 O O . LYS A 1 110 ? -2.066 45.549 65.383 1.00 71.31 110 LYS A O 1
ATOM 861 N N . ARG A 1 111 ? -1.474 44.096 66.993 1.00 66.06 111 ARG A N 1
ATOM 862 C CA . ARG A 1 111 ? -0.177 43.722 66.385 1.00 66.06 111 ARG A CA 1
ATOM 863 C C . ARG A 1 111 ? -0.309 42.760 65.203 1.00 66.06 111 ARG A C 1
ATOM 865 O O . ARG A 1 111 ? 0.381 42.936 64.202 1.00 66.06 111 ARG A O 1
ATOM 872 N N . ASN A 1 112 ? -1.197 41.770 65.289 1.00 64.88 112 ASN A N 1
ATOM 873 C CA . ASN A 1 112 ? -1.206 40.641 64.351 1.00 64.88 112 ASN A CA 1
ATOM 874 C C . ASN A 1 112 ? -2.394 40.620 63.375 1.00 64.88 112 ASN A C 1
ATOM 876 O O . ASN A 1 112 ? -2.389 39.821 62.439 1.00 64.88 112 ASN A O 1
ATOM 880 N N . GLY A 1 113 ? -3.379 41.515 63.520 1.00 65.69 113 GLY A N 1
ATOM 881 C CA . GLY A 1 113 ? -4.573 41.539 62.663 1.00 65.69 113 GLY A CA 1
ATOM 882 C C . GLY A 1 113 ? -4.263 41.715 61.170 1.00 65.69 113 GLY A C 1
ATOM 883 O O . GLY A 1 113 ? -4.882 41.067 60.329 1.00 65.69 113 GLY A O 1
ATOM 884 N N . ARG A 1 114 ? -3.240 42.512 60.828 1.00 67.06 114 ARG A N 1
ATOM 885 C CA . ARG A 1 114 ? -2.790 42.704 59.435 1.00 67.06 114 ARG A CA 1
ATOM 886 C C . ARG A 1 114 ? -2.174 41.443 58.819 1.00 67.06 114 ARG A C 1
ATOM 888 O O . ARG A 1 114 ? -2.382 41.187 57.636 1.00 67.06 114 ARG A O 1
ATOM 895 N N . TRP A 1 115 ? -1.437 40.658 59.604 1.00 65.00 115 TRP A N 1
ATOM 896 C CA . TRP A 1 115 ? -0.822 39.410 59.142 1.00 65.00 115 TRP A CA 1
ATOM 897 C C . TRP A 1 115 ? -1.859 38.299 58.966 1.00 65.00 115 TRP A C 1
ATOM 899 O O . TRP A 1 115 ? -1.827 37.600 57.957 1.00 65.00 115 TRP A O 1
ATOM 909 N N . ALA A 1 116 ? -2.835 38.205 59.875 1.00 67.12 116 ALA A N 1
ATOM 910 C CA . ALA A 1 116 ? -3.940 37.256 59.757 1.00 67.12 116 ALA A CA 1
ATOM 911 C C . ALA A 1 116 ? -4.790 37.513 58.498 1.00 67.12 116 ALA A C 1
ATOM 913 O O . ALA A 1 116 ? -5.090 36.582 57.755 1.00 67.12 116 ALA A O 1
ATOM 914 N N . PHE A 1 117 ? -5.108 38.779 58.201 1.00 71.25 117 PHE A N 1
ATOM 915 C CA . PHE A 1 117 ? -5.890 39.132 57.010 1.00 71.25 117 PHE A CA 1
ATOM 916 C C . PHE A 1 117 ? -5.143 38.827 55.702 1.00 71.25 117 PHE A C 1
ATOM 918 O O . PHE A 1 117 ? -5.731 38.305 54.756 1.00 71.25 117 PHE A O 1
ATOM 925 N N . ARG A 1 118 ? -3.830 39.101 55.656 1.00 74.25 118 ARG A N 1
ATOM 926 C CA . ARG A 1 118 ? -2.982 38.776 54.497 1.00 74.25 118 ARG A CA 1
ATOM 927 C C . ARG A 1 118 ? -2.860 37.269 54.272 1.00 74.25 118 ARG A C 1
ATOM 929 O O . ARG A 1 118 ? -2.903 36.838 53.127 1.00 74.25 118 ARG A O 1
ATOM 936 N N . ALA A 1 119 ? -2.757 36.479 55.340 1.00 71.88 119 ALA A N 1
ATOM 937 C CA . ALA A 1 119 ? -2.705 35.023 55.240 1.00 71.88 119 ALA A CA 1
ATOM 938 C C . ALA A 1 119 ? -4.010 34.441 54.668 1.00 71.88 119 ALA A C 1
ATOM 940 O O . ALA A 1 119 ? -3.964 33.614 53.762 1.00 71.88 119 ALA A O 1
ATOM 941 N N . VAL A 1 120 ? -5.173 34.921 55.125 1.00 75.69 120 VAL A N 1
ATOM 942 C CA . VAL A 1 120 ? -6.481 34.477 54.606 1.00 75.69 120 VAL A CA 1
ATOM 943 C C . VAL A 1 120 ? -6.673 34.883 53.142 1.00 75.69 120 VAL A C 1
ATOM 945 O O . VAL A 1 120 ? -7.110 34.066 52.334 1.00 75.69 120 VAL A O 1
ATOM 948 N N . ALA A 1 121 ? -6.290 36.109 52.771 1.00 73.69 121 ALA A N 1
ATOM 949 C CA . ALA A 1 121 ? -6.348 36.561 51.381 1.00 73.69 121 ALA A CA 1
ATOM 950 C C . ALA A 1 121 ? -5.436 35.726 50.463 1.00 73.69 121 ALA A C 1
ATOM 952 O O . ALA A 1 121 ? -5.853 35.342 49.372 1.00 73.69 121 ALA A O 1
ATOM 953 N N . LEU A 1 122 ? -4.223 35.388 50.916 1.00 79.25 122 LEU A N 1
ATOM 954 C CA . LEU A 1 122 ? -3.291 34.546 50.163 1.00 79.25 122 LEU A CA 1
ATOM 955 C C . LEU A 1 122 ? -3.845 33.129 49.953 1.00 79.25 122 LEU A C 1
ATOM 957 O O . LEU A 1 122 ? -3.779 32.610 48.841 1.00 79.25 122 LEU A O 1
ATOM 961 N N . ILE A 1 123 ? -4.449 32.528 50.985 1.00 80.00 123 ILE A N 1
ATOM 962 C CA . ILE A 1 123 ? -5.111 31.218 50.874 1.00 80.00 123 ILE A CA 1
ATOM 963 C C . ILE A 1 123 ? -6.263 31.280 49.860 1.00 80.00 123 ILE A C 1
ATOM 965 O O . ILE A 1 123 ? -6.390 30.384 49.027 1.00 80.00 123 ILE A O 1
ATOM 969 N N . GLY A 1 124 ? -7.058 32.355 49.873 1.00 78.88 124 GLY A N 1
ATOM 970 C CA . GLY A 1 124 ? -8.129 32.572 48.896 1.00 78.88 124 GLY A CA 1
ATOM 971 C C . GLY A 1 124 ? -7.619 32.674 47.454 1.00 78.88 124 GLY A C 1
ATOM 972 O O . GLY A 1 124 ? -8.162 32.023 46.564 1.00 78.88 124 GLY A O 1
ATOM 973 N N . VAL A 1 125 ? -6.537 33.425 47.220 1.00 80.19 125 VAL A N 1
ATOM 974 C CA . VAL A 1 125 ? -5.918 33.555 45.887 1.00 80.19 125 VAL A CA 1
ATOM 975 C C . VAL A 1 125 ? -5.345 32.223 45.406 1.00 80.19 125 VAL A C 1
ATOM 977 O O . VAL A 1 125 ? -5.562 31.855 44.254 1.00 80.19 125 VAL A O 1
ATOM 980 N N . ILE A 1 126 ? -4.673 31.466 46.278 1.00 79.00 126 ILE A N 1
ATOM 981 C CA . ILE A 1 126 ? -4.145 30.136 45.939 1.00 79.00 126 ILE A CA 1
ATOM 982 C C . ILE A 1 126 ? -5.291 29.173 45.594 1.00 79.00 126 ILE A C 1
ATOM 984 O O . ILE A 1 126 ? -5.203 28.448 44.604 1.00 79.00 126 ILE A O 1
ATOM 988 N N . ALA A 1 127 ? -6.394 29.193 46.348 1.00 76.00 127 ALA A N 1
ATOM 989 C CA . ALA A 1 127 ? -7.562 28.360 46.065 1.00 76.00 127 ALA A CA 1
ATOM 990 C C . ALA A 1 127 ? -8.231 28.719 44.724 1.00 76.00 127 ALA A C 1
ATOM 992 O O . ALA A 1 127 ? -8.579 27.822 43.951 1.00 76.00 127 ALA A O 1
ATOM 993 N N . ILE A 1 128 ? -8.365 30.012 44.406 1.00 75.25 128 ILE A N 1
ATOM 994 C CA . ILE A 1 128 ? -8.899 30.481 43.116 1.00 75.25 128 ILE A CA 1
ATOM 995 C C . ILE A 1 128 ? -7.945 30.123 41.970 1.00 75.25 128 ILE A C 1
ATOM 997 O O . ILE A 1 128 ? -8.396 29.672 40.922 1.00 75.25 128 ILE A O 1
ATOM 1001 N N . ALA A 1 129 ? -6.631 30.248 42.163 1.00 76.81 129 ALA A N 1
ATOM 1002 C CA . ALA A 1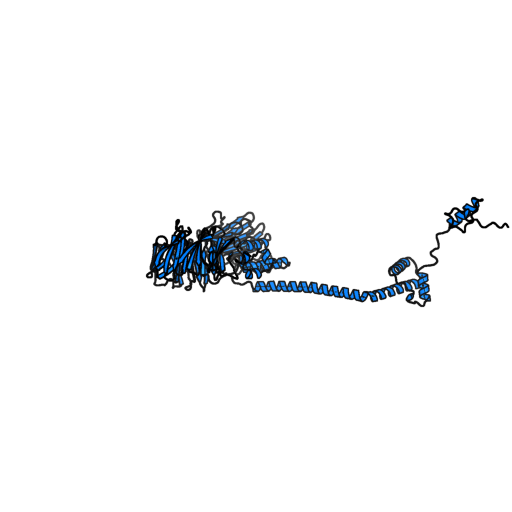 129 ? -5.645 29.859 41.159 1.00 76.81 129 ALA A CA 1
ATOM 1003 C C . ALA A 1 129 ? -5.680 28.347 40.883 1.00 76.81 129 ALA A C 1
ATOM 1005 O O . ALA A 1 129 ? -5.667 27.942 39.727 1.00 76.81 129 ALA A O 1
ATOM 1006 N N . LEU A 1 130 ? -5.795 27.507 41.918 1.00 73.19 130 LEU A N 1
ATOM 1007 C CA . LEU A 1 130 ? -5.877 26.048 41.772 1.00 73.19 130 LEU A CA 1
ATOM 1008 C C . LEU A 1 130 ? -7.189 25.590 41.118 1.00 73.19 130 LEU A C 1
ATOM 1010 O O . LEU A 1 130 ? -7.182 24.699 40.266 1.00 73.19 130 LEU A O 1
ATOM 1014 N N . THR A 1 131 ? -8.320 26.192 41.496 1.00 71.31 131 THR A N 1
ATOM 1015 C CA . THR A 1 131 ? -9.632 25.882 40.899 1.00 71.31 131 THR A CA 1
ATOM 1016 C C . THR A 1 131 ? -9.745 26.417 39.474 1.00 71.31 131 THR A C 1
ATOM 1018 O O . THR A 1 131 ? -10.168 25.680 38.586 1.00 71.31 131 THR A O 1
ATOM 1021 N N . GLY A 1 132 ? -9.278 27.642 39.227 1.00 70.31 132 GLY A N 1
ATOM 1022 C CA . GLY A 1 132 ? -9.163 28.232 37.895 1.00 70.31 132 GLY A CA 1
ATOM 1023 C C . GLY A 1 132 ? -8.234 27.431 36.983 1.00 70.31 132 GLY A C 1
ATOM 1024 O O . GLY A 1 132 ? -8.598 27.141 35.849 1.00 70.31 132 GLY A O 1
ATOM 1025 N N . TRP A 1 133 ? -7.084 26.975 37.486 1.00 72.38 133 TRP A N 1
ATOM 1026 C CA . TRP A 1 133 ? -6.164 26.105 36.746 1.00 72.38 133 TRP A CA 1
ATOM 1027 C C . TRP A 1 133 ? -6.819 24.777 36.353 1.00 72.38 133 TRP A C 1
ATOM 1029 O O . TRP A 1 133 ? -6.768 24.390 35.186 1.00 72.38 133 TRP A O 1
ATOM 1039 N N . ARG A 1 134 ? -7.498 24.100 37.291 1.00 62.75 134 ARG A N 1
ATOM 1040 C CA . ARG A 1 134 ? -8.264 22.875 36.990 1.00 62.75 134 ARG A CA 1
ATOM 1041 C C . ARG A 1 134 ? -9.374 23.126 35.970 1.00 62.75 134 ARG A C 1
ATOM 1043 O O . ARG A 1 134 ? -9.541 22.326 35.055 1.00 62.75 134 ARG A O 1
ATOM 1050 N N . ALA A 1 135 ? -10.102 24.234 36.086 1.00 62.97 135 ALA A N 1
ATOM 1051 C CA . ALA A 1 135 ? -11.147 24.601 35.132 1.00 62.97 135 ALA A CA 1
ATOM 1052 C C . ALA A 1 135 ? -10.578 24.864 33.725 1.00 62.97 135 ALA A C 1
ATOM 1054 O O . ALA A 1 135 ? -11.125 24.371 32.742 1.00 62.97 135 ALA A O 1
ATOM 1055 N N . VAL A 1 136 ? -9.442 25.559 33.618 1.00 66.50 136 VAL A N 1
ATOM 1056 C CA . VAL A 1 136 ? -8.747 25.798 32.342 1.00 66.50 136 VAL A CA 1
ATOM 1057 C C . VAL A 1 136 ? -8.227 24.495 31.735 1.00 66.50 136 VAL A C 1
ATOM 1059 O O . VAL A 1 136 ? -8.382 24.288 30.532 1.00 66.50 136 VAL A O 1
ATOM 1062 N N . GLN A 1 137 ? -7.657 23.585 32.532 1.00 60.34 137 GLN A N 1
ATOM 1063 C CA . GLN A 1 137 ? -7.258 22.262 32.036 1.00 60.34 137 GLN A CA 1
ATOM 1064 C C . GLN A 1 137 ? -8.464 21.441 31.556 1.00 60.34 137 GLN A C 1
ATOM 1066 O O . GLN A 1 137 ? -8.391 20.769 30.522 1.00 60.34 137 GLN A O 1
ATOM 1071 N N . ASN A 1 138 ? -9.601 21.548 32.246 1.00 56.84 138 ASN A N 1
ATOM 1072 C CA . ASN A 1 138 ? -10.838 20.897 31.830 1.00 56.84 138 ASN A CA 1
ATOM 1073 C C . ASN A 1 138 ? -11.387 21.461 30.511 1.00 56.84 138 ASN A C 1
ATOM 1075 O O . ASN A 1 138 ? -11.782 20.686 29.647 1.00 56.84 138 ASN A O 1
ATOM 1079 N N . LEU A 1 139 ? -11.345 22.781 30.321 1.00 53.16 139 LEU A N 1
ATOM 1080 C CA . LEU A 1 139 ? -11.773 23.432 29.079 1.00 53.16 139 LEU A CA 1
ATOM 1081 C C . LEU A 1 139 ? -10.835 23.121 27.905 1.00 53.16 139 LEU A C 1
ATOM 1083 O O . LEU A 1 139 ? -11.308 22.815 26.814 1.00 53.16 139 LEU A O 1
ATOM 1087 N N . ARG A 1 140 ? -9.511 23.124 28.120 1.00 53.41 140 ARG A N 1
ATOM 1088 C CA . ARG A 1 140 ? -8.538 22.736 27.082 1.00 53.41 140 ARG A CA 1
ATOM 1089 C C . ARG A 1 140 ? -8.766 21.302 26.604 1.00 53.41 140 ARG A C 1
ATOM 1091 O O . ARG A 1 140 ? -8.805 21.072 25.404 1.00 53.41 140 ARG A O 1
ATOM 1098 N N . SER A 1 141 ? -8.974 20.366 27.529 1.00 50.06 141 SER A N 1
ATOM 1099 C CA . SER A 1 141 ? -9.211 18.948 27.209 1.00 50.06 141 SER A CA 1
ATOM 1100 C C . SER A 1 141 ? -10.587 18.662 26.585 1.00 50.06 141 SER A C 1
ATOM 1102 O O . SER A 1 141 ? -10.735 17.701 25.834 1.00 50.06 141 SER A O 1
ATOM 1104 N N . ALA A 1 142 ? -11.609 19.471 26.882 1.00 49.53 142 ALA A N 1
ATOM 1105 C CA . ALA A 1 142 ? -12.912 19.383 26.217 1.00 49.53 142 ALA A CA 1
ATOM 1106 C C . ALA A 1 142 ? -12.857 19.936 24.781 1.00 49.53 142 ALA A C 1
ATOM 1108 O O . ALA A 1 142 ? -13.415 19.332 23.866 1.00 49.53 142 ALA A O 1
ATOM 1109 N N . ASN A 1 143 ? -12.117 21.029 24.562 1.00 52.56 143 ASN A N 1
ATOM 1110 C CA . ASN A 1 143 ? -11.902 21.593 23.228 1.00 52.56 143 ASN A CA 1
ATOM 1111 C C . ASN A 1 143 ? -11.054 20.679 22.333 1.00 52.56 143 ASN A C 1
ATOM 1113 O O . ASN A 1 143 ? -11.307 20.622 21.134 1.00 52.56 143 ASN A O 1
ATOM 1117 N N . THR A 1 144 ? -10.096 19.929 22.892 1.00 54.16 144 THR A N 1
ATOM 1118 C CA . THR A 1 144 ? -9.380 18.894 22.129 1.00 54.16 144 THR A CA 1
ATOM 1119 C C . THR A 1 144 ? -10.299 17.732 21.758 1.00 54.16 144 THR A C 1
ATOM 1121 O O . THR A 1 144 ? -10.230 17.272 20.632 1.00 54.16 144 THR A O 1
ATOM 1124 N N . LEU A 1 145 ? -11.218 17.301 22.634 1.00 51.56 145 LEU A N 1
ATOM 1125 C CA . LEU A 1 145 ? -12.181 16.235 22.313 1.00 51.56 145 LEU A CA 1
ATOM 1126 C C . LEU A 1 145 ? -13.116 16.627 21.157 1.00 51.56 145 LEU A C 1
ATOM 1128 O O . LEU A 1 145 ? -13.242 15.882 20.187 1.00 51.56 145 LEU A O 1
ATOM 1132 N N . ALA A 1 146 ? -13.732 17.808 21.240 1.00 48.34 146 ALA A N 1
ATOM 1133 C CA . ALA A 1 146 ? -14.610 18.314 20.189 1.00 48.34 146 ALA A CA 1
ATOM 1134 C C . ALA A 1 146 ? -13.836 18.609 18.894 1.00 48.34 146 ALA A C 1
ATOM 1136 O O . ALA A 1 146 ? -14.288 18.244 17.817 1.00 48.34 146 ALA A O 1
ATOM 1137 N N . GLY A 1 147 ? -12.646 19.211 18.989 1.00 53.53 147 GLY A N 1
ATOM 1138 C CA . GLY A 1 147 ? -11.801 19.512 17.833 1.00 53.53 147 GLY A CA 1
ATOM 1139 C C . GLY A 1 147 ? -11.234 18.271 17.143 1.00 53.53 147 GLY A C 1
ATOM 1140 O O . GLY A 1 147 ? -11.114 18.270 15.924 1.00 53.53 147 GLY A O 1
ATOM 1141 N N . THR A 1 148 ? -10.911 17.205 17.882 1.00 54.12 148 THR A N 1
ATOM 1142 C CA . THR A 1 148 ? -10.479 15.932 17.290 1.00 54.12 148 THR A CA 1
ATOM 1143 C C . THR A 1 148 ? -11.648 15.232 16.614 1.00 54.12 148 THR A C 1
ATOM 1145 O O . THR A 1 148 ? -11.476 14.828 15.477 1.00 54.12 148 THR A O 1
ATOM 1148 N N . LEU A 1 149 ? -12.831 15.158 17.238 1.00 52.09 149 LEU A N 1
ATOM 1149 C CA . LEU A 1 149 ? -14.026 14.544 16.635 1.00 52.09 149 LEU A CA 1
ATOM 1150 C C . LEU A 1 149 ? -14.551 15.313 15.411 1.00 52.09 149 LEU A C 1
ATOM 1152 O O . LEU A 1 149 ? -15.044 14.691 14.482 1.00 52.09 149 LEU A O 1
ATOM 1156 N N . LEU A 1 150 ? -14.403 16.641 15.380 1.00 48.19 150 LEU A N 1
ATOM 1157 C CA . LEU A 1 150 ? -14.725 17.470 14.209 1.00 48.19 150 LEU A CA 1
ATOM 1158 C C . LEU A 1 150 ? -13.669 17.381 13.088 1.00 48.19 150 LEU A C 1
ATOM 1160 O O . LEU A 1 150 ? -13.956 17.783 11.967 1.00 48.19 150 LEU A O 1
ATOM 1164 N N . ASN A 1 151 ? -12.464 16.876 13.388 1.00 49.47 151 ASN A N 1
ATOM 1165 C CA . ASN A 1 151 ? -11.357 16.660 12.441 1.00 49.47 151 ASN A CA 1
ATOM 1166 C C . ASN A 1 151 ? -11.057 15.166 12.200 1.00 49.47 151 ASN A C 1
ATOM 1168 O O . ASN A 1 151 ? -9.997 14.828 11.643 1.00 49.47 151 ASN A O 1
ATOM 1172 N N . VAL A 1 152 ? -11.931 14.264 12.667 1.00 51.53 152 VAL A N 1
ATOM 1173 C CA . VAL A 1 152 ? -11.997 12.909 12.123 1.00 51.53 152 VAL A CA 1
ATOM 1174 C C . VAL A 1 152 ? -12.619 13.106 10.757 1.00 51.53 152 VAL A C 1
ATOM 1176 O O . VAL A 1 152 ? -13.818 13.316 10.627 1.00 51.53 152 VAL A O 1
ATOM 1179 N N . ASP A 1 153 ? -11.743 13.189 9.766 1.00 46.34 153 ASP A N 1
ATOM 1180 C CA . ASP A 1 153 ? -12.132 13.180 8.370 1.00 46.34 153 ASP A CA 1
ATOM 1181 C C . ASP A 1 153 ? -13.002 11.933 8.169 1.00 46.34 153 ASP A C 1
ATOM 1183 O O . ASP A 1 153 ? -12.565 10.846 8.530 1.00 46.34 153 ASP A O 1
ATOM 1187 N N . ASP A 1 154 ? -14.196 12.047 7.592 1.00 48.91 154 ASP A N 1
ATOM 1188 C CA . ASP A 1 154 ? -14.948 10.867 7.123 1.00 48.91 154 ASP A CA 1
ATOM 1189 C C . ASP A 1 154 ? -14.246 10.214 5.911 1.00 48.91 154 ASP A C 1
ATOM 1191 O O . ASP A 1 154 ? -14.758 9.270 5.311 1.00 48.91 154 ASP A O 1
ATOM 1195 N N . ASN A 1 155 ? -13.076 10.731 5.518 1.00 54.25 155 ASN A N 1
ATOM 1196 C CA . ASN A 1 155 ? -12.329 10.304 4.355 1.00 54.25 155 ASN A CA 1
ATOM 1197 C C . ASN A 1 155 ? -11.617 8.952 4.590 1.00 54.25 155 ASN A C 1
ATOM 1199 O O . ASN A 1 155 ? -10.588 8.934 5.275 1.00 54.25 155 ASN A O 1
ATOM 1203 N N . PRO A 1 156 ? -12.084 7.836 3.991 1.00 59.28 156 PRO A N 1
ATOM 1204 C CA . PRO A 1 156 ? -11.477 6.511 4.159 1.00 59.28 156 PRO A CA 1
ATOM 1205 C C . PRO A 1 156 ? -10.021 6.436 3.670 1.00 59.28 156 PRO A C 1
ATOM 1207 O O . PRO A 1 156 ? -9.314 5.494 4.016 1.00 59.28 156 PRO A O 1
ATOM 1210 N N . ASP A 1 157 ? -9.561 7.434 2.911 1.00 65.81 157 ASP A N 1
ATOM 1211 C CA . ASP A 1 157 ? -8.228 7.494 2.312 1.00 65.81 157 ASP A CA 1
ATOM 1212 C C . ASP A 1 157 ? -7.082 7.607 3.335 1.00 65.81 157 ASP A C 1
ATOM 1214 O O . ASP A 1 157 ? -5.938 7.338 2.991 1.00 65.81 157 ASP A O 1
ATOM 1218 N N . ARG A 1 158 ? -7.345 8.009 4.589 1.00 77.19 158 ARG A N 1
ATOM 1219 C CA . ARG A 1 158 ? -6.320 8.141 5.652 1.00 77.19 158 ARG A CA 1
ATOM 1220 C C . ARG A 1 158 ? -6.746 7.499 6.968 1.00 77.19 158 ARG A C 1
ATOM 1222 O O . ARG A 1 158 ? -6.710 8.116 8.040 1.00 77.19 158 ARG A O 1
ATOM 1229 N N . ALA A 1 159 ? -7.183 6.247 6.869 1.00 84.62 159 ALA A N 1
ATOM 1230 C CA . ALA A 1 159 ? -7.594 5.439 8.013 1.00 84.62 159 ALA A CA 1
ATOM 1231 C C . ALA A 1 159 ? -6.479 5.277 9.070 1.00 84.62 159 ALA A C 1
ATOM 1233 O O . ALA A 1 159 ? -6.774 5.244 10.266 1.00 84.62 159 ALA A O 1
ATOM 1234 N N . ASP A 1 160 ? -5.212 5.278 8.646 1.00 85.19 160 ASP A N 1
ATOM 1235 C CA . ASP A 1 160 ? -4.016 5.319 9.497 1.00 85.19 160 ASP A CA 1
ATOM 1236 C C . ASP A 1 160 ? -4.044 6.512 10.475 1.00 85.19 160 ASP A C 1
ATOM 1238 O O . ASP A 1 160 ? -3.985 6.351 11.700 1.00 85.19 160 ASP A O 1
ATOM 1242 N N . LEU A 1 161 ? -4.220 7.730 9.950 1.00 83.06 161 LEU A N 1
ATOM 1243 C CA . LEU A 1 161 ? -4.242 8.951 10.757 1.00 83.06 161 LEU A CA 1
ATOM 1244 C C . LEU A 1 161 ? -5.495 9.049 11.615 1.00 83.06 161 LEU A C 1
ATOM 1246 O O . LEU A 1 161 ? -5.424 9.552 12.739 1.00 83.06 161 LEU A O 1
ATOM 1250 N N . GLN A 1 162 ? -6.644 8.602 11.105 1.00 84.94 162 GLN A N 1
ATOM 1251 C CA . GLN A 1 162 ? -7.872 8.556 11.897 1.00 84.94 162 GLN A CA 1
ATOM 1252 C C . GLN A 1 162 ? -7.699 7.651 13.113 1.00 84.94 162 GLN A C 1
ATOM 1254 O O . GLN A 1 162 ? -8.019 8.060 14.232 1.00 84.94 162 GLN A O 1
ATOM 1259 N N . ALA A 1 163 ? -7.137 6.457 12.914 1.00 89.25 163 ALA A N 1
ATOM 1260 C CA . ALA A 1 163 ? -6.908 5.517 13.993 1.00 89.25 163 ALA A CA 1
ATOM 1261 C C . ALA A 1 163 ? -5.920 6.061 15.031 1.00 89.25 163 ALA A C 1
ATOM 1263 O O . ALA A 1 163 ? -6.169 5.956 16.231 1.00 89.25 163 ALA A O 1
ATOM 1264 N N . LEU A 1 164 ? -4.853 6.735 14.595 1.00 88.25 164 LEU A N 1
ATOM 1265 C CA . LEU A 1 164 ? -3.914 7.416 15.489 1.00 88.25 164 LEU A CA 1
ATOM 1266 C C . LEU A 1 164 ? -4.555 8.561 16.284 1.00 88.25 164 LEU A C 1
ATOM 1268 O O . LEU A 1 164 ? -4.343 8.674 17.495 1.00 88.25 164 LEU A O 1
ATOM 1272 N N . LYS A 1 165 ? -5.365 9.403 15.631 1.00 86.31 165 LYS A N 1
ATOM 1273 C CA . LYS A 1 165 ? -6.084 10.514 16.281 1.00 86.31 165 LYS A CA 1
ATOM 1274 C C . LYS A 1 165 ? -7.059 9.990 17.332 1.00 86.31 165 LYS A C 1
ATOM 1276 O O . LYS A 1 165 ? -7.052 10.469 18.467 1.00 86.31 165 LYS A O 1
ATOM 1281 N N . LEU A 1 166 ? -7.873 9.000 16.969 1.00 87.00 166 LEU A N 1
ATOM 1282 C CA . LEU A 1 166 ? -8.871 8.398 17.850 1.00 87.00 166 LEU A CA 1
ATOM 1283 C C . LEU A 1 166 ? -8.219 7.584 18.972 1.00 87.00 166 LEU A C 1
ATOM 1285 O O . LEU A 1 166 ? -8.592 7.737 20.130 1.00 87.00 166 LEU A O 1
ATOM 1289 N N . GLY A 1 167 ? -7.192 6.790 18.676 1.00 89.25 167 GLY A N 1
ATOM 1290 C CA . GLY A 1 167 ? -6.418 6.074 19.687 1.00 89.25 167 GLY A CA 1
ATOM 1291 C C . GLY A 1 167 ? -5.764 7.029 20.691 1.00 89.25 167 GLY A C 1
ATOM 1292 O O . GLY A 1 167 ? -5.833 6.808 21.900 1.00 89.25 167 GLY A O 1
ATOM 1293 N N . GLY A 1 168 ? -5.204 8.144 20.209 1.00 86.81 168 GLY A N 1
ATOM 1294 C CA . GLY A 1 168 ? -4.611 9.179 21.057 1.00 86.81 168 GLY A CA 1
ATOM 1295 C C . GLY A 1 168 ? -5.640 9.870 21.946 1.00 86.81 168 GLY A C 1
ATOM 1296 O O . GLY A 1 168 ? -5.363 10.156 23.110 1.00 86.81 168 GLY A O 1
ATOM 1297 N N . LEU A 1 169 ? -6.847 10.081 21.418 1.00 84.00 169 LEU A N 1
ATOM 1298 C CA . LEU A 1 169 ? -7.990 10.595 22.164 1.00 84.00 169 LEU A CA 1
ATOM 1299 C C . LEU A 1 169 ? -8.378 9.658 23.312 1.00 84.00 169 LEU A C 1
ATOM 1301 O O . LEU A 1 169 ? -8.556 10.115 24.441 1.00 84.00 169 LEU A O 1
ATOM 1305 N N . ILE A 1 170 ? -8.482 8.357 23.025 1.00 85.81 170 ILE A N 1
ATOM 1306 C CA . ILE A 1 170 ? -8.818 7.312 23.999 1.00 85.81 170 ILE A CA 1
ATOM 1307 C C . ILE A 1 170 ? -7.774 7.271 25.116 1.00 85.81 170 ILE A C 1
ATOM 1309 O O . ILE A 1 170 ? -8.141 7.335 26.290 1.00 85.81 170 ILE A O 1
ATOM 1313 N N . ASP A 1 171 ? -6.483 7.246 24.769 1.00 87.12 171 ASP A N 1
ATOM 1314 C CA . ASP A 1 171 ? -5.393 7.270 25.751 1.00 87.12 171 ASP A CA 1
ATOM 1315 C C . ASP A 1 171 ? -5.455 8.533 26.623 1.00 87.12 171 ASP A C 1
ATOM 1317 O O . ASP A 1 171 ? -5.359 8.469 27.851 1.00 87.12 171 ASP A O 1
ATOM 1321 N N . GLN A 1 172 ? -5.695 9.694 26.012 1.00 83.81 172 GLN A N 1
ATOM 1322 C CA . GLN A 1 172 ? -5.786 10.954 26.742 1.00 83.81 172 GLN A CA 1
ATOM 1323 C C . GLN A 1 172 ? -7.003 11.009 27.683 1.00 83.81 172 GLN A C 1
ATOM 1325 O O . GLN A 1 172 ? -6.884 11.531 28.795 1.00 83.81 172 GLN A O 1
ATOM 1330 N N . GLN A 1 173 ? -8.175 10.502 27.284 1.00 83.12 173 GLN A N 1
ATOM 1331 C CA . GLN A 1 173 ? -9.348 10.451 28.169 1.00 83.12 173 GLN A CA 1
ATOM 1332 C C . GLN A 1 173 ? -9.120 9.481 29.333 1.00 83.12 173 GLN A C 1
ATOM 1334 O O . GLN A 1 173 ? -9.359 9.857 30.484 1.00 83.12 173 GLN A O 1
ATOM 1339 N N . ALA A 1 174 ? -8.573 8.293 29.054 1.00 82.31 174 ALA A N 1
ATOM 1340 C CA . ALA A 1 174 ? -8.240 7.301 30.072 1.00 82.31 174 ALA A CA 1
ATOM 1341 C C . ALA A 1 174 ? -7.245 7.862 31.103 1.00 82.31 174 ALA A C 1
ATOM 1343 O O . ALA A 1 174 ? -7.472 7.757 32.309 1.00 82.31 174 ALA A O 1
ATOM 1344 N N . ALA A 1 175 ? -6.199 8.558 30.646 1.00 82.44 175 ALA A N 1
ATOM 1345 C CA . ALA A 1 175 ? -5.219 9.222 31.507 1.00 82.44 175 ALA A CA 1
ATOM 1346 C C . ALA A 1 175 ? -5.834 10.276 32.440 1.00 82.44 175 ALA A C 1
ATOM 1348 O O . ALA A 1 175 ? -5.358 10.488 33.553 1.00 82.44 175 ALA A O 1
ATOM 1349 N N . ASN A 1 176 ? -6.893 10.938 31.978 1.00 82.25 176 ASN A N 1
ATOM 1350 C CA . ASN A 1 176 ? -7.609 11.963 32.728 1.00 82.25 176 ASN A CA 1
ATOM 1351 C C . ASN A 1 176 ? -8.743 11.388 33.597 1.00 82.25 176 ASN A C 1
ATOM 1353 O O . ASN A 1 176 ? -9.485 12.164 34.203 1.00 82.25 176 ASN A O 1
ATOM 1357 N N . GLY A 1 177 ? -8.905 10.059 33.646 1.00 81.88 177 GLY A N 1
ATOM 1358 C CA . GLY A 1 177 ? -9.985 9.392 34.377 1.00 81.88 177 GLY A CA 1
ATOM 1359 C C . GLY A 1 177 ? -11.376 9.701 33.816 1.00 81.88 177 GLY A C 1
ATOM 1360 O O . GLY A 1 177 ? -12.342 9.768 34.575 1.00 81.88 177 GLY A O 1
ATOM 1361 N N . ARG A 1 178 ? -11.478 9.959 32.508 1.00 78.06 178 ARG A N 1
ATOM 1362 C CA . ARG A 1 178 ? -12.729 10.301 31.822 1.00 78.06 178 ARG A CA 1
ATOM 1363 C C . ARG A 1 178 ? -13.227 9.139 30.974 1.00 78.06 178 ARG A C 1
ATOM 1365 O O . ARG A 1 178 ? -12.435 8.373 30.431 1.00 78.06 178 ARG A O 1
ATOM 1372 N N . ALA A 1 179 ? -14.548 9.046 30.846 1.00 73.88 179 ALA A N 1
ATOM 1373 C CA . ALA A 1 179 ? -15.181 8.084 29.957 1.00 73.88 179 ALA A CA 1
ATOM 1374 C C . ALA A 1 179 ? -14.856 8.410 28.492 1.00 73.88 179 ALA A C 1
ATOM 1376 O O . ALA A 1 179 ? -14.880 9.572 28.076 1.00 73.88 179 ALA A O 1
ATOM 1377 N N . VAL A 1 180 ? -14.558 7.369 27.722 1.00 71.81 180 VAL A N 1
ATOM 1378 C CA . VAL A 1 180 ? -14.376 7.442 26.273 1.00 71.81 180 VAL A CA 1
ATOM 1379 C C . VAL A 1 180 ? -15.761 7.402 25.621 1.00 71.81 180 VAL A C 1
ATOM 1381 O O . VAL A 1 180 ? -16.556 6.544 25.993 1.00 71.81 180 VAL A O 1
ATOM 1384 N N . PRO A 1 181 ? -16.084 8.295 24.670 1.00 70.19 181 PRO A N 1
ATOM 1385 C CA . PRO A 1 181 ? -17.337 8.195 23.925 1.00 70.19 181 PRO A CA 1
ATOM 1386 C C . PRO A 1 181 ? -17.390 6.916 23.073 1.00 70.19 181 PRO A C 1
ATOM 1388 O O . PRO A 1 181 ? -16.460 6.668 22.303 1.00 70.19 181 PRO A O 1
ATOM 1391 N N . ASP A 1 182 ? -18.497 6.168 23.120 1.00 67.19 182 ASP A N 1
ATOM 1392 C CA . ASP A 1 182 ? -18.695 4.939 22.323 1.00 67.19 182 ASP A CA 1
ATOM 1393 C C . ASP A 1 182 ? -18.510 5.175 20.813 1.00 67.19 182 ASP A C 1
ATOM 1395 O O . ASP A 1 182 ? -18.011 4.314 20.086 1.00 67.19 182 ASP A O 1
ATOM 1399 N N . THR A 1 183 ? -18.852 6.376 20.333 1.00 69.81 183 THR A N 1
ATOM 1400 C CA . THR A 1 183 ? -18.668 6.781 18.931 1.00 69.81 183 THR A CA 1
ATOM 1401 C C . THR A 1 183 ? -17.196 6.843 18.526 1.00 69.81 183 THR A C 1
ATOM 1403 O O . THR A 1 183 ? -16.867 6.500 17.396 1.00 69.81 183 THR A O 1
ATOM 1406 N N . ALA A 1 184 ? -16.297 7.240 19.434 1.00 74.44 184 ALA A N 1
ATOM 1407 C CA . ALA A 1 184 ? -14.863 7.304 19.155 1.00 74.44 184 ALA A CA 1
ATOM 1408 C C . ALA A 1 184 ? -14.254 5.901 19.031 1.00 74.44 184 ALA A C 1
ATOM 1410 O O . ALA A 1 184 ? -13.415 5.668 18.164 1.00 74.44 184 ALA A O 1
ATOM 1411 N N . GLN A 1 185 ? -14.703 4.959 19.866 1.00 76.88 185 GLN A N 1
ATOM 1412 C CA . GLN A 1 185 ? -14.262 3.568 19.792 1.00 76.88 185 GLN A CA 1
ATOM 1413 C C . GLN A 1 185 ? -14.801 2.872 18.535 1.00 76.88 185 GLN A C 1
ATOM 1415 O O . GLN A 1 185 ? -14.042 2.188 17.853 1.00 76.88 185 GLN A O 1
ATOM 1420 N N . GLY A 1 186 ? -16.073 3.088 18.184 1.00 74.75 186 GLY A N 1
ATOM 1421 C CA . GLY A 1 186 ? -16.660 2.558 16.948 1.00 74.75 186 GLY A CA 1
ATOM 1422 C C . GLY A 1 186 ? -15.955 3.076 15.692 1.00 74.75 186 GLY A C 1
ATOM 1423 O O . GLY A 1 186 ? -15.547 2.279 14.848 1.00 74.75 186 GLY A O 1
ATOM 1424 N N . ALA A 1 187 ? -15.727 4.391 15.609 1.00 78.56 187 ALA A N 1
ATOM 1425 C CA . ALA A 1 187 ? -14.991 5.005 14.504 1.00 78.56 187 ALA A CA 1
ATOM 1426 C C . ALA A 1 187 ? -13.544 4.490 14.413 1.00 78.56 187 ALA A C 1
ATOM 1428 O O . ALA A 1 187 ? -13.038 4.250 13.319 1.00 78.56 187 ALA A O 1
ATOM 1429 N N . LEU A 1 188 ? -12.888 4.250 15.555 1.00 85.19 188 LEU A N 1
ATOM 1430 C CA . LEU A 1 188 ? -11.540 3.689 15.579 1.00 85.19 188 LEU A CA 1
ATOM 1431 C C . LEU A 1 188 ? -11.524 2.273 15.003 1.00 85.19 188 LEU A C 1
ATOM 1433 O O . LEU A 1 188 ? -10.699 1.977 14.149 1.00 85.19 188 LEU A O 1
ATOM 1437 N N . LEU A 1 189 ? -12.445 1.407 15.423 1.00 83.06 189 LEU A N 1
ATOM 1438 C CA . LEU A 1 189 ? -12.524 0.030 14.921 1.00 83.06 189 LEU A CA 1
ATOM 1439 C C . LEU A 1 189 ? -12.893 -0.013 13.428 1.00 83.06 189 LEU A C 1
ATOM 1441 O O . LEU A 1 189 ? -12.398 -0.863 12.685 1.00 83.06 189 LEU A O 1
ATOM 1445 N N . GLN A 1 190 ? -13.684 0.952 12.952 1.00 81.25 190 GLN A N 1
ATOM 1446 C CA . GLN A 1 190 ? -13.930 1.138 11.523 1.00 81.25 190 GLN A CA 1
ATOM 1447 C C . GLN A 1 190 ? -12.653 1.539 10.770 1.00 81.25 190 GLN A C 1
ATOM 1449 O O . GLN A 1 190 ? -12.351 0.934 9.741 1.00 81.25 190 GLN A O 1
ATOM 1454 N N . ALA A 1 191 ? -11.870 2.488 11.290 1.00 85.94 191 ALA A N 1
ATOM 1455 C CA . ALA A 1 191 ? -10.577 2.865 10.713 1.00 85.94 191 ALA A CA 1
ATOM 1456 C C . ALA A 1 191 ? -9.573 1.694 10.734 1.00 85.94 191 ALA A C 1
ATOM 1458 O O . ALA A 1 191 ? -8.840 1.480 9.770 1.00 85.94 191 ALA A O 1
ATOM 1459 N N . MET A 1 192 ? -9.596 0.860 11.780 1.00 87.62 192 MET A N 1
ATOM 1460 C CA . MET A 1 192 ? -8.815 -0.384 11.851 1.00 87.62 192 MET A CA 1
ATOM 1461 C C . MET A 1 192 ? -9.242 -1.423 10.805 1.00 87.62 192 MET A C 1
ATOM 1463 O O . MET A 1 192 ? -8.465 -2.316 10.490 1.00 87.62 192 MET A O 1
ATOM 1467 N N . SER A 1 193 ? -10.449 -1.313 10.253 1.00 87.12 193 SER A N 1
ATOM 1468 C CA . SER A 1 193 ? -10.963 -2.235 9.234 1.00 87.12 193 SER A CA 1
ATOM 1469 C C . SER A 1 193 ? -10.688 -1.779 7.795 1.00 87.12 193 SER A C 1
ATOM 1471 O O . SER A 1 193 ? -11.031 -2.494 6.855 1.00 87.12 193 SER A O 1
ATOM 1473 N N . HIS A 1 194 ? -10.096 -0.595 7.609 1.00 86.56 194 HIS A N 1
ATOM 1474 C CA . HIS A 1 194 ? -9.697 -0.085 6.297 1.00 86.56 194 HIS A CA 1
ATOM 1475 C C . HIS A 1 194 ? -8.225 -0.410 5.996 1.00 86.56 194 HIS A C 1
ATOM 1477 O O . HIS A 1 194 ? -7.430 -0.564 6.937 1.00 86.56 194 HIS A O 1
ATOM 1483 N N . PRO A 1 195 ? -7.849 -0.491 4.706 1.00 86.56 195 PRO A N 1
ATOM 1484 C CA . PRO A 1 195 ? -6.456 -0.603 4.300 1.00 86.56 195 PRO A CA 1
ATOM 1485 C C . PRO A 1 195 ? -5.636 0.591 4.779 1.00 86.56 195 PRO A C 1
ATOM 1487 O O . PRO A 1 195 ? -6.125 1.723 4.748 1.00 86.56 195 PRO A O 1
ATOM 1490 N N . TRP A 1 196 ? -4.415 0.345 5.251 1.00 86.12 196 TRP A N 1
ATOM 1491 C CA . TRP A 1 196 ? -3.499 1.409 5.673 1.00 86.12 196 TRP A CA 1
ATOM 1492 C C . TRP A 1 196 ? -2.325 1.524 4.709 1.00 86.12 196 TRP A C 1
ATOM 1494 O O . TRP A 1 196 ? -1.778 0.523 4.244 1.00 86.12 196 TRP A O 1
ATOM 1504 N N . ASP A 1 197 ? -1.898 2.760 4.465 1.00 83.62 197 ASP A N 1
ATOM 1505 C CA . ASP A 1 197 ? -0.570 2.999 3.920 1.00 83.62 197 ASP A CA 1
ATOM 1506 C C . ASP A 1 197 ? 0.461 2.653 5.011 1.00 83.62 197 ASP A C 1
ATOM 1508 O O . ASP A 1 197 ? 0.313 3.037 6.173 1.00 83.62 197 ASP A O 1
ATOM 1512 N N . LEU A 1 198 ? 1.505 1.909 4.643 1.00 79.75 198 LEU A N 1
ATOM 1513 C CA . LEU A 1 198 ? 2.563 1.449 5.553 1.00 79.75 198 LEU A CA 1
ATOM 1514 C C . LEU A 1 198 ? 3.442 2.611 6.043 1.00 79.75 198 LEU A C 1
ATOM 1516 O O . LEU A 1 198 ? 4.041 2.537 7.121 1.00 79.75 198 LEU A O 1
ATOM 1520 N N . GLY A 1 199 ? 3.489 3.683 5.248 1.00 79.31 199 GLY A N 1
ATOM 1521 C CA . GLY A 1 199 ? 3.990 4.999 5.619 1.00 79.31 199 GLY A CA 1
ATOM 1522 C C . GLY A 1 199 ? 4.655 5.730 4.455 1.00 79.31 199 GLY A C 1
ATOM 1523 O O . GLY A 1 199 ? 4.340 5.492 3.286 1.00 79.31 199 GLY A O 1
ATOM 1524 N N . VAL A 1 200 ? 5.545 6.665 4.790 1.00 78.81 200 VAL A N 1
ATOM 1525 C CA . VAL A 1 200 ? 6.180 7.584 3.835 1.00 78.81 200 VAL A CA 1
ATOM 1526 C C . VAL A 1 200 ? 7.690 7.355 3.805 1.00 78.81 200 VAL A C 1
ATOM 1528 O O . VAL A 1 200 ? 8.320 7.253 4.854 1.00 78.81 200 VAL A O 1
ATOM 1531 N N . LEU A 1 201 ? 8.277 7.338 2.609 1.00 75.31 201 LEU A N 1
ATOM 1532 C CA . LEU A 1 201 ? 9.721 7.330 2.386 1.00 75.31 201 LEU A CA 1
ATOM 1533 C C . LEU A 1 201 ? 10.209 8.675 1.844 1.00 75.31 201 LEU A C 1
ATOM 1535 O O . LEU A 1 201 ? 9.544 9.307 1.020 1.00 75.31 201 LEU A O 1
ATOM 1539 N N .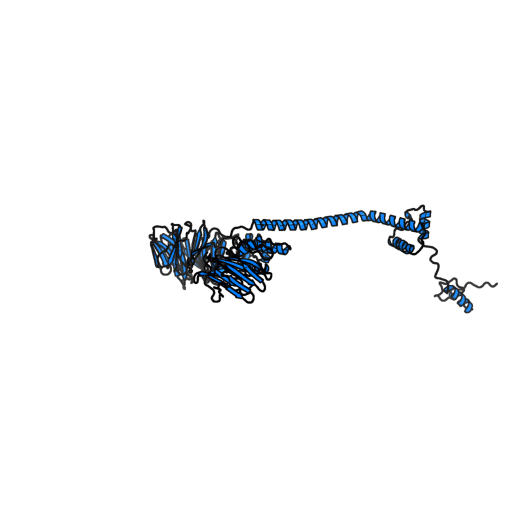 GLY A 1 202 ? 11.395 9.073 2.321 1.00 62.28 202 GLY A N 1
ATOM 1540 C CA . GLY A 1 202 ? 12.155 10.250 1.898 1.00 62.28 202 GLY A CA 1
ATOM 1541 C C . GLY A 1 202 ? 11.342 11.544 1.848 1.00 62.28 202 GLY A C 1
ATOM 1542 O O . GLY A 1 202 ? 11.117 12.136 0.800 1.00 62.28 202 GLY A O 1
ATOM 1543 N N . TYR A 1 203 ? 10.935 12.028 3.016 1.00 58.53 203 TYR A N 1
ATOM 1544 C CA . TYR A 1 203 ? 10.490 13.411 3.138 1.00 58.53 203 TYR A CA 1
ATOM 1545 C C . TYR A 1 203 ? 11.719 14.306 3.311 1.00 58.53 203 TYR A C 1
ATOM 1547 O O . TYR A 1 203 ? 12.457 14.149 4.279 1.00 58.53 203 TYR A O 1
ATOM 1555 N N . THR A 1 204 ? 11.945 15.240 2.389 1.00 54.84 204 THR A N 1
ATOM 1556 C CA . THR A 1 204 ? 13.026 16.231 2.503 1.00 54.84 204 THR A CA 1
ATOM 1557 C C . THR A 1 204 ? 12.455 17.617 2.234 1.00 54.84 204 THR A C 1
ATOM 1559 O O . THR A 1 204 ? 11.698 17.814 1.281 1.00 54.84 204 THR A O 1
ATOM 1562 N N . LYS A 1 205 ? 12.806 18.593 3.080 1.00 54.62 205 LYS A N 1
ATOM 1563 C CA . LYS A 1 205 ? 12.387 19.995 2.894 1.00 54.62 205 LYS A CA 1
ATOM 1564 C C . LYS A 1 205 ? 13.260 20.746 1.880 1.00 54.62 205 LYS A C 1
ATOM 1566 O O . LYS A 1 205 ? 12.926 21.869 1.510 1.00 54.62 205 LYS A O 1
ATOM 1571 N N . THR A 1 206 ? 14.380 20.159 1.465 1.00 51.09 206 THR A N 1
ATOM 1572 C CA . THR A 1 206 ? 15.518 20.881 0.871 1.00 51.09 206 THR A CA 1
ATOM 1573 C C . THR A 1 206 ? 16.039 20.272 -0.433 1.00 51.09 206 THR A C 1
ATOM 1575 O O . THR A 1 206 ? 16.677 20.988 -1.195 1.00 51.09 206 THR A O 1
ATOM 1578 N N . ALA A 1 207 ? 15.711 19.017 -0.743 1.00 59.31 207 ALA A N 1
ATOM 1579 C CA . ALA A 1 207 ? 16.025 18.345 -2.004 1.00 59.31 207 ALA A CA 1
ATOM 1580 C C . ALA A 1 207 ? 14.795 17.629 -2.588 1.00 59.31 207 ALA A C 1
ATOM 1582 O O . ALA A 1 207 ? 14.088 16.890 -1.898 1.00 59.31 207 ALA A O 1
ATOM 1583 N N . ALA A 1 208 ? 14.548 17.822 -3.884 1.00 66.25 208 ALA A N 1
ATOM 1584 C CA . ALA A 1 208 ? 13.521 17.069 -4.593 1.00 66.25 208 ALA A CA 1
ATOM 1585 C C . ALA A 1 208 ? 13.997 15.623 -4.771 1.00 66.25 208 ALA A C 1
ATOM 1587 O O . ALA A 1 208 ? 15.009 15.388 -5.436 1.00 66.25 208 ALA A O 1
ATOM 1588 N N . ILE A 1 209 ? 13.290 14.663 -4.173 1.00 72.88 209 ILE A N 1
ATOM 1589 C CA . ILE A 1 209 ? 13.483 13.256 -4.523 1.00 72.88 209 ILE A CA 1
ATOM 1590 C C . ILE A 1 209 ? 12.825 13.025 -5.871 1.00 72.88 209 ILE A C 1
ATOM 1592 O O . ILE A 1 209 ? 11.682 13.409 -6.095 1.00 72.88 209 ILE A O 1
ATOM 1596 N N . ASN A 1 210 ? 13.562 12.417 -6.782 1.00 70.38 210 ASN A N 1
ATOM 1597 C CA . ASN A 1 210 ? 13.102 12.234 -8.148 1.00 70.38 210 ASN A CA 1
ATOM 1598 C C . ASN A 1 210 ? 12.527 10.836 -8.379 1.00 70.38 210 ASN A C 1
ATOM 1600 O O . ASN A 1 210 ? 11.682 10.673 -9.252 1.00 70.38 210 ASN A O 1
ATOM 1604 N N . ALA A 1 211 ? 12.964 9.839 -7.602 1.00 69.12 211 ALA A N 1
ATOM 1605 C CA . ALA A 1 211 ? 12.434 8.484 -7.684 1.00 69.12 211 ALA A CA 1
ATOM 1606 C C . ALA A 1 211 ? 12.745 7.629 -6.436 1.00 69.12 211 ALA A C 1
ATOM 1608 O O . ALA A 1 211 ? 13.635 7.963 -5.655 1.00 69.12 211 ALA A O 1
ATOM 1609 N N . PHE A 1 212 ? 12.013 6.521 -6.297 1.00 76.19 212 PHE A N 1
ATOM 1610 C CA . PHE A 1 212 ? 12.047 5.495 -5.255 1.00 76.19 212 PHE A CA 1
ATOM 1611 C C . PHE A 1 212 ? 11.836 4.121 -5.877 1.00 76.19 212 PHE A C 1
ATOM 1613 O O . PHE A 1 212 ? 10.936 3.954 -6.699 1.00 76.19 212 PHE A O 1
ATOM 1620 N N . ILE A 1 213 ? 12.614 3.136 -5.444 1.00 77.44 213 ILE A N 1
ATOM 1621 C CA . ILE A 1 213 ? 12.490 1.756 -5.919 1.00 77.44 213 ILE A CA 1
ATOM 1622 C C . ILE A 1 213 ? 12.591 0.797 -4.750 1.00 77.44 213 ILE A C 1
ATOM 1624 O O . ILE A 1 213 ? 13.426 0.988 -3.866 1.00 77.44 213 ILE A O 1
ATOM 1628 N N . LEU A 1 214 ? 11.746 -0.232 -4.761 1.00 77.25 214 LEU A N 1
ATOM 1629 C CA . LEU A 1 214 ? 11.785 -1.320 -3.790 1.00 77.25 214 LEU A CA 1
ATOM 1630 C C . LEU A 1 214 ? 12.778 -2.404 -4.237 1.00 77.25 214 LEU A C 1
ATOM 1632 O O . LEU A 1 214 ? 12.614 -3.010 -5.294 1.00 77.25 214 LEU A O 1
ATOM 1636 N N . GLY A 1 215 ? 13.796 -2.666 -3.418 1.00 65.44 215 GLY A N 1
ATOM 1637 C CA . GLY A 1 215 ? 14.632 -3.863 -3.505 1.00 65.44 215 GLY A CA 1
ATOM 1638 C C . GLY A 1 215 ? 13.983 -5.074 -2.815 1.00 65.44 215 GLY A C 1
ATOM 1639 O O . GLY A 1 215 ? 13.008 -4.949 -2.077 1.00 65.44 215 GLY A O 1
ATOM 1640 N N . ASN A 1 216 ? 14.538 -6.261 -3.061 1.00 59.59 216 ASN A N 1
ATOM 1641 C CA . ASN A 1 216 ? 14.012 -7.580 -2.672 1.00 59.59 216 ASN A CA 1
ATOM 1642 C C . ASN A 1 216 ? 14.912 -8.374 -1.731 1.00 59.59 216 ASN A C 1
ATOM 1644 O O . ASN A 1 216 ? 14.501 -9.439 -1.274 1.00 59.59 216 ASN A O 1
ATOM 1648 N N . ASP A 1 217 ? 16.115 -7.888 -1.428 1.00 49.78 217 ASP A N 1
ATOM 1649 C CA . ASP A 1 217 ? 16.701 -8.251 -0.137 1.00 49.78 217 ASP A CA 1
ATOM 1650 C C . ASP A 1 217 ? 15.828 -7.551 0.913 1.00 49.78 217 ASP A C 1
ATOM 1652 O O . ASP A 1 217 ? 15.446 -6.391 0.679 1.00 49.78 217 ASP A O 1
ATOM 1656 N N . PRO A 1 218 ? 15.390 -8.241 1.984 1.00 47.25 218 PRO A N 1
ATOM 1657 C CA . PRO A 1 218 ? 14.365 -7.692 2.838 1.00 47.25 218 PRO A CA 1
ATOM 1658 C C . PRO A 1 218 ? 14.937 -6.380 3.343 1.00 47.25 218 PRO A C 1
ATOM 1660 O O . PRO A 1 218 ? 16.088 -6.327 3.774 1.00 47.25 218 PRO A O 1
ATOM 1663 N N . THR A 1 219 ? 14.144 -5.323 3.258 1.00 57.94 219 THR A N 1
ATOM 1664 C CA . THR A 1 219 ? 14.421 -4.036 3.885 1.00 57.94 219 THR A CA 1
ATOM 1665 C C . THR A 1 219 ? 15.087 -2.925 3.076 1.00 57.94 219 THR A C 1
ATOM 1667 O O . THR A 1 219 ? 15.337 -1.932 3.723 1.00 57.94 219 THR A O 1
ATOM 1670 N N . VAL A 1 220 ? 15.320 -2.931 1.754 1.00 73.06 220 VAL A N 1
ATOM 1671 C CA . VAL A 1 220 ? 15.922 -1.722 1.116 1.00 73.06 220 VAL A CA 1
ATOM 1672 C C . VAL A 1 220 ? 15.040 -1.038 0.070 1.00 73.06 220 VAL A C 1
ATOM 1674 O O . VAL A 1 220 ? 14.704 -1.630 -0.949 1.00 73.06 220 VAL A O 1
ATOM 1677 N N . ALA A 1 221 ? 14.704 0.236 0.294 1.00 79.19 221 ALA A N 1
ATOM 1678 C CA . ALA A 1 221 ? 14.296 1.166 -0.759 1.00 79.19 221 ALA A CA 1
ATOM 1679 C C . ALA A 1 221 ? 15.472 2.048 -1.181 1.00 79.19 221 ALA A C 1
ATOM 1681 O O . ALA A 1 221 ? 16.332 2.376 -0.368 1.00 79.19 221 ALA A O 1
ATOM 1682 N N . ILE A 1 222 ? 15.503 2.458 -2.445 1.00 83.44 222 ILE A N 1
ATOM 1683 C CA . ILE A 1 222 ? 16.558 3.313 -3.000 1.00 83.44 222 ILE A CA 1
ATOM 1684 C C . ILE A 1 222 ? 15.914 4.585 -3.520 1.00 83.44 222 ILE A C 1
ATOM 1686 O O . ILE A 1 222 ? 14.900 4.500 -4.204 1.00 83.44 222 ILE A O 1
ATOM 1690 N N . SER A 1 223 ? 16.503 5.743 -3.234 1.00 84.12 223 SER A N 1
ATOM 1691 C CA . SER A 1 223 ? 16.060 7.025 -3.784 1.00 84.12 223 SER A CA 1
ATOM 1692 C C . SER A 1 223 ? 17.195 7.791 -4.449 1.00 84.12 223 SER A C 1
ATOM 1694 O O . SER A 1 223 ? 18.330 7.723 -3.978 1.00 84.12 223 SER A O 1
ATOM 1696 N N . ALA A 1 224 ? 16.879 8.584 -5.474 1.00 84.38 224 ALA A N 1
ATOM 1697 C CA . ALA A 1 224 ? 17.782 9.608 -6.009 1.00 84.38 224 ALA A CA 1
ATOM 1698 C C . ALA A 1 224 ? 17.232 11.014 -5.788 1.00 84.38 224 ALA A C 1
ATOM 1700 O O . ALA A 1 224 ? 16.020 11.226 -5.887 1.00 84.38 224 ALA A O 1
ATOM 1701 N N . ASP A 1 225 ? 18.126 11.968 -5.540 1.00 83.62 225 ASP A N 1
ATOM 1702 C CA . ASP A 1 225 ? 17.768 13.359 -5.274 1.00 83.62 225 ASP A CA 1
ATOM 1703 C C . ASP A 1 225 ? 18.382 14.370 -6.258 1.00 83.62 225 ASP A C 1
ATOM 1705 O O . ASP A 1 225 ? 19.329 14.103 -7.009 1.00 83.62 225 ASP A O 1
ATOM 1709 N N . GLY A 1 226 ? 17.816 15.579 -6.239 1.00 83.88 226 GLY A N 1
ATOM 1710 C CA . GLY A 1 226 ? 18.277 16.719 -7.029 1.00 83.88 226 GLY A CA 1
ATOM 1711 C C . GLY A 1 226 ? 19.693 17.203 -6.702 1.00 83.88 226 GLY A C 1
ATOM 1712 O O . GLY A 1 226 ? 20.248 17.970 -7.482 1.00 83.88 226 GLY A O 1
ATOM 1713 N N . GLU A 1 227 ? 20.296 16.727 -5.611 1.00 83.12 227 GLU A N 1
ATOM 1714 C CA . GLU A 1 227 ? 21.680 17.046 -5.264 1.00 83.12 227 GLU A CA 1
ATOM 1715 C C . GLU A 1 227 ? 22.675 16.107 -5.941 1.00 83.12 227 GLU A C 1
ATOM 1717 O O . GLU A 1 227 ? 23.863 16.381 -5.892 1.00 83.12 227 GLU A O 1
ATOM 1722 N N . GLY A 1 228 ? 22.244 15.030 -6.606 1.00 86.19 228 GLY A N 1
ATOM 1723 C CA . GLY A 1 228 ? 23.166 14.091 -7.253 1.00 86.19 228 GLY A CA 1
ATOM 1724 C C . GLY A 1 228 ? 23.480 12.847 -6.415 1.00 86.19 228 GLY A C 1
ATOM 1725 O O . GLY A 1 228 ? 24.518 12.200 -6.616 1.00 86.19 228 GLY A O 1
ATOM 1726 N N . THR A 1 229 ? 22.613 12.527 -5.455 1.00 86.12 229 THR A N 1
ATOM 1727 C CA . THR A 1 229 ? 22.862 11.528 -4.414 1.00 86.12 229 THR A CA 1
ATOM 1728 C C . THR A 1 229 ? 21.959 10.314 -4.573 1.00 86.12 229 THR A C 1
ATOM 1730 O O . THR A 1 229 ? 20.794 10.451 -4.940 1.00 86.12 229 THR A O 1
ATOM 1733 N N . LEU A 1 230 ? 22.477 9.132 -4.232 1.00 87.19 230 LEU A N 1
ATOM 1734 C CA . LEU A 1 230 ? 21.674 7.944 -3.945 1.00 87.19 230 LEU A CA 1
ATOM 1735 C C . LEU A 1 230 ? 21.579 7.715 -2.440 1.00 87.19 230 LEU A C 1
ATOM 1737 O O . LEU A 1 230 ? 22.598 7.751 -1.748 1.00 87.19 230 LEU A O 1
ATOM 1741 N N . ALA A 1 231 ? 20.376 7.441 -1.948 1.00 82.06 231 ALA A N 1
ATOM 1742 C CA . ALA A 1 231 ? 20.149 7.013 -0.574 1.00 82.06 231 ALA A CA 1
ATOM 1743 C C . ALA A 1 231 ? 19.498 5.628 -0.531 1.00 82.06 231 ALA A C 1
ATOM 1745 O O . ALA A 1 231 ? 18.636 5.317 -1.352 1.00 82.06 231 ALA A O 1
ATOM 1746 N N . GLU A 1 232 ? 19.923 4.816 0.431 1.00 83.19 232 GLU A N 1
ATOM 1747 C CA . GLU A 1 232 ? 19.343 3.512 0.748 1.00 83.19 232 GLU A CA 1
ATOM 1748 C C . GLU A 1 232 ? 18.566 3.628 2.061 1.00 83.19 232 GLU A C 1
ATOM 1750 O O . GLU A 1 232 ? 18.997 4.301 3.001 1.00 83.19 232 GLU A O 1
ATOM 1755 N N . TRP A 1 233 ? 17.411 2.976 2.120 1.00 80.88 233 TRP A N 1
ATOM 1756 C CA . TRP A 1 233 ? 16.429 3.115 3.187 1.00 80.88 233 TRP A CA 1
ATOM 1757 C C . TRP A 1 233 ? 16.012 1.756 3.702 1.00 80.88 233 TRP A C 1
ATOM 1759 O O . TRP A 1 233 ? 15.575 0.924 2.920 1.00 80.88 233 TRP A O 1
ATOM 1769 N N . SER A 1 234 ? 16.045 1.564 5.014 1.00 78.81 234 SER A N 1
ATOM 1770 C CA . SER A 1 234 ? 15.470 0.395 5.657 1.00 78.81 234 SER A CA 1
ATOM 1771 C C . SER A 1 234 ? 13.935 0.427 5.562 1.00 78.81 234 SER A C 1
ATOM 1773 O O . SER A 1 234 ? 13.316 1.295 6.167 1.00 78.81 234 SER A O 1
ATOM 1775 N N . LEU A 1 235 ? 13.290 -0.513 4.865 1.00 76.62 235 LEU A N 1
ATOM 1776 C CA . LEU A 1 235 ? 11.821 -0.627 4.833 1.00 76.62 235 LEU A CA 1
ATOM 1777 C C . LEU A 1 235 ? 11.225 -1.102 6.166 1.00 76.62 235 LEU A C 1
ATOM 1779 O O . LEU A 1 235 ? 10.035 -0.908 6.386 1.00 76.62 235 LEU A O 1
ATOM 1783 N N . ASP A 1 236 ? 12.033 -1.713 7.034 1.00 73.94 236 ASP A N 1
ATOM 1784 C CA . ASP A 1 236 ? 11.592 -2.189 8.353 1.00 73.94 236 ASP A CA 1
ATOM 1785 C C . ASP A 1 236 ? 11.566 -1.073 9.396 1.00 73.94 236 ASP A C 1
ATOM 1787 O O . ASP A 1 236 ? 10.773 -1.116 10.329 1.00 73.94 236 ASP A O 1
ATOM 1791 N N . THR A 1 237 ? 12.459 -0.090 9.265 1.00 70.75 237 THR A N 1
ATOM 1792 C CA . THR A 1 237 ? 12.591 1.001 10.245 1.00 70.75 237 THR A CA 1
ATOM 1793 C C . THR A 1 237 ? 12.239 2.372 9.670 1.00 70.75 237 THR A C 1
ATOM 1795 O O . THR A 1 237 ? 12.135 3.345 10.412 1.00 70.75 237 THR A O 1
ATOM 1798 N N . GLY A 1 238 ? 12.108 2.489 8.346 1.00 71.81 238 GLY A N 1
ATOM 1799 C CA . GLY A 1 238 ? 12.026 3.767 7.635 1.00 71.81 238 GLY A CA 1
ATOM 1800 C C . GLY A 1 238 ? 13.310 4.606 7.709 1.00 71.81 238 GLY A C 1
ATOM 1801 O O . GLY A 1 238 ? 13.315 5.750 7.255 1.00 71.81 238 GLY A O 1
ATOM 1802 N N . ALA A 1 239 ? 14.393 4.083 8.297 1.00 74.88 239 ALA A N 1
ATOM 1803 C CA . ALA A 1 239 ? 15.634 4.821 8.493 1.00 74.88 239 ALA A CA 1
ATOM 1804 C C . ALA A 1 239 ? 16.516 4.786 7.241 1.00 74.88 239 ALA A C 1
ATOM 1806 O O . ALA A 1 239 ? 16.667 3.746 6.602 1.00 74.88 239 ALA A O 1
ATOM 1807 N N . MET A 1 240 ? 17.163 5.906 6.927 1.00 79.19 240 MET A N 1
ATOM 1808 C CA . MET A 1 240 ? 18.199 5.948 5.897 1.00 79.19 240 MET A CA 1
ATOM 1809 C C . MET A 1 240 ? 19.443 5.196 6.391 1.00 79.19 240 MET A C 1
ATOM 1811 O O . MET A 1 240 ? 20.000 5.530 7.436 1.00 79.19 240 MET A O 1
ATOM 1815 N N . THR A 1 241 ? 19.877 4.177 5.655 1.00 80.12 241 THR A N 1
ATOM 1816 C CA . THR A 1 241 ? 21.036 3.337 6.001 1.00 80.12 241 THR A CA 1
ATOM 1817 C C . THR A 1 241 ? 22.321 3.809 5.325 1.00 80.12 241 THR A C 1
ATOM 1819 O O . THR A 1 241 ? 23.412 3.577 5.844 1.00 80.12 241 THR A O 1
ATOM 1822 N N . SER A 1 242 ? 22.207 4.481 4.179 1.00 80.19 242 SER A N 1
ATOM 1823 C CA . SER A 1 242 ? 23.337 4.949 3.372 1.00 80.19 242 SER A CA 1
ATOM 1824 C C . SER A 1 242 ? 22.925 6.170 2.553 1.00 80.19 242 SER A C 1
ATOM 1826 O O . SER A 1 242 ? 21.789 6.253 2.089 1.00 80.19 242 SER A O 1
ATOM 1828 N N . ARG A 1 243 ? 23.850 7.116 2.361 1.00 83.62 243 ARG A N 1
ATOM 1829 C CA . ARG A 1 243 ? 23.693 8.282 1.479 1.00 83.62 243 ARG A CA 1
ATOM 1830 C C . ARG A 1 243 ? 25.013 8.544 0.763 1.00 83.62 243 ARG A C 1
ATOM 1832 O O . ARG A 1 243 ? 26.039 8.735 1.416 1.00 83.62 243 ARG A O 1
ATOM 1839 N N . ARG A 1 244 ? 25.013 8.546 -0.572 1.00 85.31 244 ARG A N 1
ATOM 1840 C CA . ARG A 1 244 ? 26.231 8.662 -1.385 1.00 85.31 244 ARG A CA 1
ATOM 1841 C C . ARG A 1 244 ? 26.062 9.613 -2.562 1.00 85.31 244 ARG A C 1
ATOM 1843 O O . ARG A 1 244 ? 25.244 9.381 -3.447 1.00 85.31 244 ARG A O 1
ATOM 1850 N N . GLN A 1 245 ? 26.904 10.641 -2.601 1.00 88.12 245 GLN A N 1
ATOM 1851 C CA . GLN A 1 245 ? 27.048 11.531 -3.748 1.00 88.12 245 GLN A CA 1
ATOM 1852 C C . GLN A 1 245 ? 27.718 10.773 -4.901 1.00 88.12 245 GLN A C 1
ATOM 1854 O O . GLN A 1 245 ? 28.859 10.332 -4.753 1.00 88.12 245 GLN A O 1
ATOM 1859 N N . ILE A 1 246 ? 27.036 10.619 -6.037 1.00 86.56 246 ILE A N 1
ATOM 1860 C CA . ILE A 1 246 ? 27.593 9.920 -7.213 1.00 86.56 246 ILE A CA 1
ATOM 1861 C C . ILE A 1 246 ? 27.612 10.777 -8.482 1.00 86.56 246 ILE A C 1
ATOM 1863 O O . ILE A 1 246 ? 28.313 10.446 -9.434 1.00 86.56 246 ILE A O 1
ATOM 1867 N N . SER A 1 247 ? 26.880 11.888 -8.484 1.00 85.56 247 SER A N 1
ATOM 1868 C CA . SER A 1 247 ? 26.821 12.862 -9.573 1.00 85.56 247 SER A CA 1
ATOM 1869 C C . SER A 1 247 ? 27.033 14.273 -9.021 1.00 85.56 247 SER A C 1
ATOM 1871 O O . SER A 1 247 ? 26.906 14.489 -7.823 1.00 85.56 247 SER A O 1
ATOM 1873 N N . GLN A 1 248 ? 27.394 15.235 -9.870 1.00 87.56 248 GLN A N 1
ATOM 1874 C CA . GLN A 1 248 ? 27.385 16.674 -9.533 1.00 87.56 248 GLN A CA 1
ATOM 1875 C C . GLN A 1 248 ? 26.177 17.404 -10.142 1.00 87.56 248 GLN A C 1
ATOM 1877 O O . GLN A 1 248 ? 26.011 18.606 -9.959 1.00 87.56 248 GLN A O 1
ATOM 1882 N N . SER A 1 249 ? 25.353 16.668 -10.883 1.00 87.12 249 SER A N 1
ATOM 1883 C CA . SER A 1 249 ? 24.133 17.129 -11.537 1.00 87.12 249 SER A CA 1
ATOM 1884 C C . SER A 1 249 ? 22.925 16.435 -10.889 1.00 87.12 249 SER A C 1
ATOM 1886 O O . SER A 1 249 ? 23.086 15.292 -10.440 1.00 87.12 249 SER A O 1
ATOM 1888 N N . PRO A 1 250 ? 21.723 17.054 -10.896 1.00 86.38 250 PRO A N 1
ATOM 1889 C CA . PRO A 1 250 ? 20.496 16.433 -10.401 1.00 86.38 250 PRO A CA 1
ATOM 1890 C C . PRO A 1 250 ? 20.326 15.016 -10.933 1.00 86.38 250 PRO A C 1
ATOM 1892 O O . PRO A 1 250 ? 20.430 14.791 -12.143 1.00 86.38 250 PRO A O 1
ATOM 1895 N N . LEU A 1 251 ? 20.111 14.073 -10.017 1.00 85.31 251 LEU A N 1
ATOM 1896 C CA . LEU A 1 251 ? 20.047 12.654 -10.317 1.00 85.31 251 LEU A CA 1
ATOM 1897 C C . LEU A 1 251 ? 18.602 12.186 -10.272 1.00 85.31 251 LEU A C 1
ATOM 1899 O O . LEU A 1 251 ? 17.855 12.466 -9.335 1.00 85.31 251 LEU A O 1
ATOM 1903 N N . TYR A 1 252 ? 18.231 11.420 -11.275 1.00 82.06 252 TYR A N 1
ATOM 1904 C CA . TYR A 1 252 ? 16.966 10.730 -11.351 1.00 82.06 252 TYR A CA 1
ATOM 1905 C C . TYR A 1 252 ? 17.262 9.232 -11.280 1.00 82.06 252 TYR A C 1
ATOM 1907 O O . TYR A 1 252 ? 18.154 8.716 -11.964 1.00 82.06 252 TYR A O 1
ATOM 1915 N N . LEU A 1 253 ? 16.552 8.533 -10.399 1.00 67.31 253 LEU A N 1
ATOM 1916 C CA . LEU A 1 253 ? 16.625 7.082 -10.303 1.00 67.31 253 LEU A CA 1
ATOM 1917 C C . LEU A 1 253 ? 15.628 6.524 -11.310 1.00 67.31 253 LEU A C 1
ATOM 1919 O O . LEU A 1 253 ? 14.468 6.921 -11.312 1.00 67.31 253 LEU A O 1
ATOM 1923 N N . ALA A 1 254 ? 16.093 5.650 -12.187 1.00 73.69 254 ALA A N 1
ATOM 1924 C CA . ALA A 1 254 ? 15.234 5.082 -13.210 1.00 73.69 254 ALA A CA 1
ATOM 1925 C C . ALA A 1 254 ? 14.831 3.655 -12.869 1.00 73.69 254 ALA A C 1
ATOM 1927 O O . ALA A 1 254 ? 13.656 3.323 -12.971 1.00 73.69 254 ALA A O 1
ATOM 1928 N N . ASP A 1 255 ? 15.790 2.837 -12.433 1.00 84.00 255 ASP A N 1
ATOM 1929 C CA . ASP A 1 255 ? 15.502 1.469 -12.024 1.00 84.00 255 ASP A CA 1
ATOM 1930 C C . ASP A 1 255 ? 16.552 0.928 -11.028 1.00 84.00 255 ASP A C 1
ATOM 1932 O O . ASP A 1 255 ? 17.642 1.494 -10.891 1.00 84.00 255 ASP A O 1
ATOM 1936 N N . ALA A 1 256 ? 16.258 -0.162 -10.323 1.00 85.50 256 ALA A N 1
ATOM 1937 C CA . ALA A 1 256 ? 17.217 -0.877 -9.494 1.00 85.50 256 ALA A CA 1
ATOM 1938 C C . ALA A 1 256 ? 16.983 -2.383 -9.567 1.00 85.50 256 ALA A C 1
ATOM 1940 O O . ALA A 1 256 ? 15.863 -2.871 -9.672 1.00 85.50 256 ALA A O 1
ATOM 1941 N N . THR A 1 257 ? 18.067 -3.146 -9.477 1.00 83.44 257 THR A N 1
ATOM 1942 C CA . THR A 1 257 ? 17.974 -4.602 -9.524 1.00 83.44 257 THR A CA 1
ATOM 1943 C C . THR A 1 257 ? 17.178 -5.134 -8.342 1.00 83.44 257 THR A C 1
ATOM 1945 O O . THR A 1 257 ? 17.402 -4.672 -7.219 1.00 83.44 257 THR A O 1
ATOM 1948 N N . PRO A 1 258 ? 16.388 -6.202 -8.543 1.00 74.75 258 PRO A N 1
ATOM 1949 C CA . PRO A 1 258 ? 15.703 -6.919 -7.490 1.00 74.75 258 PRO A CA 1
ATOM 1950 C C . PRO A 1 258 ? 16.515 -7.150 -6.229 1.00 74.75 258 PRO A C 1
ATOM 1952 O O . PRO A 1 258 ? 16.045 -6.879 -5.147 1.00 74.75 258 PRO A O 1
ATOM 1955 N N . ASN A 1 259 ? 17.747 -7.623 -6.328 1.00 73.56 259 ASN A N 1
ATOM 1956 C CA . ASN A 1 259 ? 18.575 -7.918 -5.158 1.00 73.56 259 ASN A CA 1
ATOM 1957 C C . ASN A 1 259 ? 19.160 -6.667 -4.466 1.00 73.56 259 ASN A C 1
ATOM 1959 O O . ASN A 1 259 ? 20.057 -6.809 -3.644 1.00 73.56 259 ASN A O 1
ATOM 1963 N N . GLY A 1 260 ? 18.731 -5.455 -4.838 1.00 76.31 260 GLY A N 1
ATOM 1964 C CA . GLY A 1 260 ? 19.233 -4.195 -4.284 1.00 76.31 260 GLY A CA 1
ATOM 1965 C C . GLY A 1 260 ? 20.714 -3.937 -4.564 1.00 76.31 260 GLY A C 1
ATOM 1966 O O . GLY A 1 260 ? 21.314 -3.066 -3.948 1.00 76.31 260 GLY A O 1
ATOM 1967 N N . ARG A 1 261 ? 21.351 -4.692 -5.466 1.00 83.38 261 ARG A N 1
ATOM 1968 C CA . ARG A 1 261 ? 22.799 -4.595 -5.671 1.00 83.38 261 ARG A CA 1
ATOM 1969 C C . ARG A 1 261 ? 23.193 -3.432 -6.570 1.00 83.38 261 ARG A C 1
ATOM 1971 O O . ARG A 1 261 ? 24.212 -2.791 -6.314 1.00 83.38 261 ARG A O 1
ATOM 1978 N N . PHE A 1 262 ? 22.437 -3.197 -7.637 1.00 87.12 262 PHE A N 1
ATOM 1979 C CA . PHE A 1 262 ? 22.722 -2.165 -8.623 1.00 87.12 262 PHE A CA 1
ATOM 1980 C C . PHE A 1 262 ? 21.556 -1.191 -8.764 1.00 87.12 262 PHE A C 1
ATOM 1982 O O . PHE A 1 262 ? 20.399 -1.600 -8.812 1.00 87.12 262 PHE A O 1
ATOM 1989 N N . ALA A 1 263 ? 21.882 0.090 -8.896 1.00 88.88 263 ALA A N 1
ATOM 1990 C CA . ALA A 1 263 ? 20.949 1.143 -9.268 1.00 88.88 263 ALA A CA 1
ATOM 1991 C C . ALA A 1 263 ? 21.333 1.708 -10.636 1.00 88.88 263 ALA A C 1
ATOM 1993 O O . ALA A 1 263 ? 22.509 1.987 -10.894 1.00 88.88 263 ALA A O 1
ATOM 1994 N N . ALA A 1 264 ? 20.339 1.886 -11.497 1.00 89.88 264 ALA A N 1
ATOM 1995 C CA . ALA A 1 264 ? 20.479 2.558 -12.771 1.00 89.88 264 ALA A CA 1
ATOM 1996 C C . ALA A 1 264 ? 19.887 3.965 -12.680 1.00 89.88 264 ALA A C 1
ATOM 1998 O O . ALA A 1 264 ? 18.737 4.176 -12.288 1.00 89.88 264 ALA A O 1
ATOM 1999 N N . THR A 1 265 ? 20.709 4.943 -13.022 1.00 90.06 265 THR A N 1
ATOM 2000 C CA . THR A 1 265 ? 20.425 6.357 -12.811 1.00 90.06 265 THR A CA 1
ATOM 2001 C C . THR A 1 265 ? 20.651 7.143 -14.088 1.00 90.06 265 THR A C 1
ATOM 2003 O O . THR A 1 265 ? 21.421 6.734 -14.961 1.00 90.06 265 THR A O 1
ATOM 2006 N N . PHE A 1 266 ? 19.997 8.292 -14.191 1.00 88.50 266 PHE A N 1
ATOM 2007 C CA . PHE A 1 266 ? 20.300 9.291 -15.203 1.00 88.50 266 PHE A CA 1
ATOM 2008 C C . PHE A 1 266 ? 20.426 10.663 -14.551 1.00 88.50 266 PHE A C 1
ATOM 2010 O O . PHE A 1 266 ? 19.675 11.015 -13.644 1.00 88.50 266 PHE A O 1
ATOM 2017 N N . ALA A 1 267 ? 21.403 11.439 -14.992 1.00 88.56 267 ALA A N 1
ATOM 2018 C CA . ALA A 1 267 ? 21.639 12.788 -14.515 1.00 88.56 267 ALA A CA 1
ATOM 2019 C C . ALA A 1 267 ? 21.090 13.818 -15.510 1.00 88.56 267 ALA A C 1
ATOM 2021 O O . ALA A 1 267 ? 20.985 13.554 -16.709 1.00 88.56 267 ALA A O 1
ATOM 2022 N N . ALA A 1 268 ? 20.786 15.024 -15.025 1.00 86.88 268 ALA A N 1
ATOM 2023 C CA . ALA A 1 268 ? 20.305 16.132 -15.856 1.00 86.88 268 ALA A CA 1
ATOM 2024 C C . ALA A 1 268 ? 21.285 16.547 -16.978 1.00 86.88 268 ALA A C 1
ATOM 2026 O O . ALA A 1 268 ? 20.882 17.190 -17.945 1.00 86.88 268 ALA A O 1
ATOM 2027 N N . ASP A 1 269 ? 22.564 16.168 -16.877 1.00 86.94 269 ASP A N 1
ATOM 2028 C CA . ASP A 1 269 ? 23.578 16.352 -17.925 1.00 86.94 269 ASP A CA 1
ATOM 2029 C C . ASP A 1 269 ? 23.590 15.231 -18.990 1.00 86.94 269 ASP A C 1
ATOM 2031 O O . ASP A 1 269 ? 24.464 15.203 -19.857 1.00 86.94 269 ASP A O 1
ATOM 2035 N N . ASN A 1 270 ? 22.591 14.342 -18.965 1.00 86.81 270 ASN A N 1
ATOM 2036 C CA . ASN A 1 270 ? 22.435 13.156 -19.812 1.00 86.81 270 ASN A CA 1
ATOM 2037 C C . ASN A 1 270 ? 23.478 12.047 -19.586 1.00 86.81 270 ASN A C 1
ATOM 2039 O O . ASN A 1 270 ? 23.656 11.168 -20.441 1.00 86.81 270 ASN A O 1
ATOM 2043 N N . THR A 1 271 ? 24.154 12.053 -18.436 1.00 89.38 271 THR A N 1
ATOM 2044 C CA . THR A 1 271 ? 24.980 10.924 -17.999 1.00 89.38 271 THR A CA 1
ATOM 2045 C C . THR A 1 271 ? 24.095 9.817 -17.440 1.00 89.38 271 THR A C 1
ATOM 2047 O O . THR A 1 271 ? 23.309 10.042 -16.525 1.00 89.38 271 THR A O 1
ATOM 2050 N N . ILE A 1 272 ? 24.244 8.606 -17.963 1.00 89.81 272 ILE A N 1
ATOM 2051 C CA . ILE A 1 272 ? 23.646 7.389 -17.413 1.00 89.81 272 ILE A CA 1
ATOM 2052 C C . ILE A 1 272 ? 24.665 6.732 -16.495 1.00 89.81 272 ILE A C 1
ATOM 2054 O O . ILE A 1 272 ? 25.825 6.595 -16.881 1.00 89.81 272 ILE A O 1
ATOM 2058 N N . GLY A 1 273 ? 24.234 6.305 -15.312 1.00 88.75 273 GLY A N 1
ATOM 2059 C CA . GLY A 1 273 ? 25.056 5.596 -14.339 1.00 88.75 273 GLY A CA 1
ATOM 2060 C C . GLY A 1 273 ? 24.491 4.220 -14.008 1.00 88.75 273 GLY A C 1
ATOM 2061 O O . GLY A 1 273 ? 23.293 4.073 -13.798 1.00 88.75 273 GLY A O 1
ATOM 2062 N N . VAL A 1 274 ? 25.364 3.218 -13.910 1.00 90.81 274 VAL A N 1
ATOM 2063 C CA . VAL A 1 274 ? 25.074 1.945 -13.235 1.00 90.81 274 VAL A CA 1
ATOM 2064 C C . VAL A 1 274 ? 25.981 1.848 -12.023 1.00 90.81 274 VAL A C 1
ATOM 2066 O O . VAL A 1 274 ? 27.201 1.705 -12.157 1.00 90.81 274 VAL A O 1
ATOM 2069 N N . THR A 1 275 ? 25.381 1.946 -10.843 1.00 89.69 275 THR A N 1
ATOM 2070 C CA . THR A 1 275 ? 26.081 2.028 -9.563 1.00 89.69 275 THR A CA 1
ATOM 2071 C C . THR A 1 275 ? 25.877 0.749 -8.775 1.00 89.69 275 THR A C 1
ATOM 2073 O O . THR A 1 275 ? 24.745 0.357 -8.521 1.00 89.69 275 THR A O 1
ATOM 2076 N N . GLU A 1 276 ? 26.964 0.109 -8.349 1.00 88.62 276 GLU A N 1
ATOM 2077 C CA . GLU A 1 276 ? 26.899 -0.946 -7.336 1.00 88.62 276 GLU A CA 1
ATOM 2078 C C . 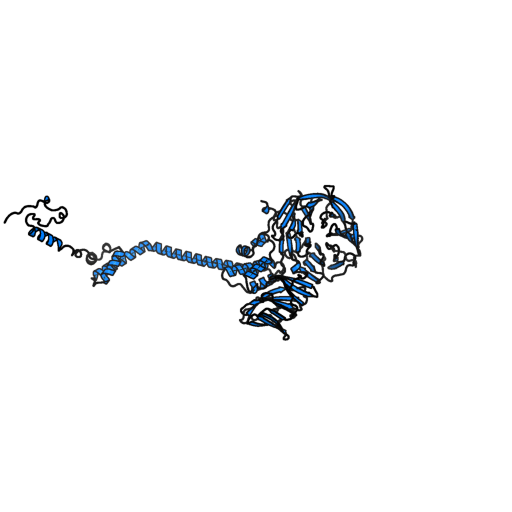GLU A 1 276 ? 26.746 -0.304 -5.952 1.00 88.62 276 GLU A C 1
ATOM 2080 O O . GLU A 1 276 ? 27.622 0.447 -5.520 1.00 88.62 276 GLU A O 1
ATOM 2085 N N . LEU A 1 277 ? 25.643 -0.574 -5.254 1.00 83.94 277 LEU A N 1
ATOM 2086 C CA . LEU A 1 277 ? 25.283 0.135 -4.022 1.00 83.94 277 LEU A CA 1
ATOM 2087 C C . LEU A 1 277 ? 26.232 -0.172 -2.859 1.00 83.94 277 LEU A C 1
ATOM 2089 O O . LEU A 1 277 ? 26.633 0.738 -2.134 1.00 83.94 277 LEU A O 1
ATOM 2093 N N . SER A 1 278 ? 26.715 -1.409 -2.742 1.00 83.00 278 SER A N 1
ATOM 2094 C CA . SER A 1 278 ? 27.650 -1.788 -1.675 1.00 83.00 278 SER A CA 1
ATOM 2095 C C . SER A 1 278 ? 29.004 -1.073 -1.785 1.00 83.00 278 SER A C 1
ATOM 2097 O O . SER A 1 278 ? 29.526 -0.578 -0.787 1.00 83.00 278 SER A O 1
ATOM 2099 N N . SER A 1 279 ? 29.568 -0.978 -2.996 1.00 82.75 279 SER A N 1
ATOM 2100 C CA . SER A 1 279 ? 30.901 -0.405 -3.234 1.00 82.75 279 SER A CA 1
ATOM 2101 C C . SER A 1 279 ? 30.874 1.085 -3.600 1.00 82.75 279 SER A C 1
ATOM 2103 O O . SER A 1 279 ? 31.867 1.783 -3.407 1.00 82.75 279 SER A O 1
ATOM 2105 N N . GLY A 1 280 ? 29.758 1.585 -4.139 1.00 80.44 280 GLY A N 1
ATOM 2106 C CA . GLY A 1 280 ? 29.640 2.924 -4.729 1.00 80.44 280 GLY A CA 1
ATOM 2107 C C . GLY A 1 280 ? 30.275 3.064 -6.102 1.00 80.44 280 GLY A C 1
ATOM 2108 O O . GLY A 1 280 ? 30.273 4.157 -6.672 1.00 80.44 280 GLY A O 1
ATOM 2109 N N . THR A 1 281 ? 30.799 1.971 -6.655 1.00 86.88 281 THR A N 1
ATOM 2110 C CA . THR A 1 281 ? 31.425 1.984 -7.973 1.00 86.88 281 THR A CA 1
ATOM 2111 C C . THR A 1 281 ? 30.369 2.260 -9.030 1.00 86.88 281 THR A C 1
ATOM 2113 O O . THR A 1 281 ? 29.436 1.475 -9.199 1.00 86.88 281 THR A O 1
ATOM 2116 N N . THR A 1 282 ? 30.539 3.360 -9.759 1.00 88.38 282 THR A N 1
ATOM 2117 C CA . THR A 1 282 ? 29.627 3.769 -10.829 1.00 88.38 282 THR A CA 1
ATOM 2118 C C . THR A 1 282 ? 30.325 3.655 -12.174 1.00 88.38 282 THR A C 1
ATOM 2120 O O . THR A 1 282 ? 31.425 4.175 -12.354 1.00 88.38 282 THR A O 1
ATOM 2123 N N . ILE A 1 283 ? 29.683 2.975 -13.121 1.00 88.75 283 ILE A N 1
ATOM 2124 C CA . ILE A 1 283 ? 30.068 3.003 -14.534 1.00 88.75 283 ILE A CA 1
ATOM 2125 C C . ILE A 1 283 ? 29.112 3.939 -15.251 1.00 88.75 283 ILE A C 1
ATOM 2127 O O . ILE A 1 283 ? 27.902 3.830 -15.063 1.00 88.75 283 ILE A O 1
ATOM 2131 N N . THR A 1 284 ? 29.652 4.827 -16.080 1.00 88.62 284 THR A N 1
ATOM 2132 C CA . THR A 1 284 ? 28.853 5.813 -16.798 1.00 88.62 284 THR A CA 1
ATOM 2133 C C . THR A 1 284 ? 28.872 5.616 -18.309 1.00 88.62 284 THR A C 1
ATOM 2135 O O . THR A 1 284 ? 29.790 5.021 -18.880 1.00 88.62 284 THR A O 1
ATOM 2138 N N . ALA A 1 285 ? 27.833 6.126 -18.959 1.00 86.88 285 ALA A N 1
ATOM 2139 C CA . ALA A 1 285 ? 27.759 6.331 -20.399 1.00 86.88 285 ALA A CA 1
ATOM 2140 C C . ALA A 1 285 ? 26.998 7.626 -20.695 1.00 86.88 285 ALA A C 1
ATOM 2142 O O . ALA A 1 285 ? 26.258 8.124 -19.852 1.00 86.88 285 ALA A O 1
ATOM 2143 N N . SER A 1 286 ? 27.167 8.170 -21.895 1.00 83.38 286 SER A N 1
ATOM 2144 C CA . SER A 1 286 ? 26.405 9.336 -22.350 1.00 83.38 286 SER A CA 1
ATOM 2145 C C . SER A 1 286 ? 25.280 8.901 -23.283 1.00 83.38 286 SER A C 1
ATOM 2147 O O . SER A 1 286 ? 25.467 8.001 -24.103 1.00 83.38 286 SER A O 1
ATOM 2149 N N . SER A 1 287 ? 24.133 9.570 -23.185 1.00 78.62 287 SER A N 1
ATOM 2150 C CA . SER A 1 287 ? 23.002 9.410 -24.104 1.00 78.62 287 SER A CA 1
ATOM 2151 C C . SER A 1 287 ? 22.470 10.771 -24.557 1.00 78.62 287 SER A C 1
ATOM 2153 O O . SER A 1 287 ? 22.737 11.795 -23.931 1.00 78.62 287 SER A O 1
ATOM 2155 N N . SER A 1 288 ? 21.711 10.805 -25.650 1.00 72.00 288 SER A N 1
ATOM 2156 C CA . SER A 1 288 ? 20.927 11.971 -26.046 1.00 72.00 288 SER A CA 1
ATOM 2157 C C . SER A 1 288 ? 19.564 11.936 -25.354 1.00 72.00 288 SER A C 1
ATOM 2159 O O . SER A 1 288 ? 18.643 11.315 -25.870 1.00 72.00 288 SER A O 1
ATOM 2161 N N . LYS A 1 289 ? 19.453 12.609 -24.200 1.00 79.50 289 LYS A N 1
ATOM 2162 C CA . LYS A 1 289 ? 18.196 12.916 -23.489 1.00 79.50 289 LYS A CA 1
ATOM 2163 C C . LYS A 1 289 ? 17.240 11.709 -23.334 1.00 79.50 289 LYS A C 1
ATOM 2165 O O . LYS A 1 289 ? 16.287 11.581 -24.101 1.00 79.50 289 LYS A O 1
ATOM 2170 N N . PRO A 1 290 ? 17.482 10.823 -22.352 1.00 83.00 290 PRO A N 1
ATOM 2171 C CA . PRO A 1 290 ? 16.611 9.674 -22.120 1.00 83.00 290 PRO A CA 1
ATOM 2172 C C . PRO A 1 290 ? 15.214 10.119 -21.660 1.00 83.00 290 PRO A C 1
ATOM 2174 O O . PRO A 1 290 ? 15.094 10.998 -20.808 1.00 83.00 290 PRO A O 1
ATOM 2177 N N . ALA A 1 291 ? 14.180 9.484 -22.209 1.00 85.81 291 ALA A N 1
ATOM 2178 C CA . ALA A 1 291 ? 12.792 9.598 -21.762 1.00 85.81 291 ALA A CA 1
ATOM 2179 C C . ALA A 1 291 ? 12.467 8.549 -20.684 1.00 85.81 291 ALA A C 1
ATOM 2181 O O . ALA A 1 291 ? 11.731 8.832 -19.743 1.00 85.81 291 ALA A O 1
ATOM 2182 N N . GLY A 1 292 ? 13.098 7.373 -20.760 1.00 86.75 292 GLY A N 1
ATOM 2183 C CA . GLY A 1 292 ? 13.050 6.366 -19.706 1.00 86.75 292 GLY A CA 1
ATOM 2184 C C . GLY A 1 292 ? 14.214 5.383 -19.775 1.00 86.75 292 GLY A C 1
ATOM 2185 O O . GLY A 1 292 ? 14.953 5.308 -20.765 1.00 86.75 292 GLY A O 1
ATOM 2186 N N . LEU A 1 293 ? 14.414 4.660 -18.676 1.00 90.31 293 LEU A N 1
ATOM 2187 C CA . LEU A 1 293 ? 15.537 3.750 -18.474 1.00 90.31 293 LEU A CA 1
ATOM 2188 C C . LEU A 1 293 ? 15.117 2.596 -17.554 1.00 90.31 293 LEU A C 1
ATOM 2190 O O . LEU A 1 293 ? 14.344 2.810 -16.625 1.00 90.31 293 LEU A O 1
ATOM 2194 N N . GLN A 1 294 ? 15.649 1.396 -17.798 1.00 91.00 294 GLN A N 1
ATOM 2195 C CA . GLN A 1 294 ? 15.422 0.195 -16.980 1.00 91.00 294 GLN A CA 1
ATOM 2196 C C . GLN A 1 294 ? 16.669 -0.673 -16.875 1.00 91.00 294 GLN A C 1
ATOM 2198 O O . GLN A 1 294 ? 17.495 -0.682 -17.795 1.00 91.00 294 GLN A O 1
ATOM 2203 N N . ILE A 1 295 ? 16.784 -1.448 -15.795 1.00 90.25 295 ILE A N 1
ATOM 2204 C CA . ILE A 1 295 ? 17.876 -2.397 -15.585 1.00 90.25 295 ILE A CA 1
ATOM 2205 C C . ILE A 1 295 ? 17.355 -3.834 -15.558 1.00 90.25 295 ILE A C 1
ATOM 2207 O O . ILE A 1 295 ? 16.354 -4.172 -14.940 1.00 90.25 295 ILE A O 1
ATOM 2211 N N . SER A 1 296 ? 18.070 -4.719 -16.243 1.00 90.12 296 SER A N 1
ATOM 2212 C CA . SER A 1 296 ? 17.852 -6.164 -16.130 1.00 90.12 296 SER A CA 1
ATOM 2213 C C . SER A 1 296 ? 18.043 -6.643 -14.688 1.00 90.12 296 SER A C 1
ATOM 2215 O O . SER A 1 296 ? 18.851 -6.087 -13.941 1.00 90.12 296 SER A O 1
ATOM 2217 N N . GLN A 1 297 ? 17.367 -7.723 -14.293 1.00 85.62 297 GLN A N 1
ATOM 2218 C CA . GLN A 1 297 ? 17.443 -8.201 -12.910 1.00 85.62 297 GLN A CA 1
ATOM 2219 C C . GLN A 1 297 ? 18.852 -8.649 -12.480 1.00 85.62 297 GLN A C 1
ATOM 2221 O O . GLN A 1 297 ? 19.179 -8.613 -11.293 1.00 85.62 297 GLN A O 1
ATOM 2226 N N . SER A 1 298 ? 19.697 -9.057 -13.430 1.00 84.50 298 SER A N 1
ATOM 2227 C CA . SER A 1 298 ? 21.106 -9.388 -13.185 1.00 84.50 298 SER A CA 1
ATOM 2228 C C . SER A 1 298 ? 21.982 -8.166 -12.874 1.00 84.50 298 SER A C 1
ATOM 2230 O O . SER A 1 298 ? 23.053 -8.316 -12.280 1.00 84.50 298 SER A O 1
ATOM 2232 N N . GLY A 1 299 ? 21.554 -6.970 -13.290 1.00 84.88 299 GLY A N 1
ATOM 2233 C CA . GLY A 1 299 ? 22.300 -5.719 -13.173 1.00 84.88 299 GLY A CA 1
ATOM 2234 C C . GLY A 1 299 ? 23.348 -5.476 -14.260 1.00 84.88 299 GLY A C 1
ATOM 2235 O O . GLY A 1 299 ? 24.077 -4.486 -14.190 1.00 84.88 299 GLY A O 1
ATOM 2236 N N . ASN A 1 300 ? 23.470 -6.365 -15.250 1.00 86.88 300 ASN A N 1
ATOM 2237 C CA . ASN A 1 300 ? 24.551 -6.290 -16.237 1.00 86.88 300 ASN A CA 1
ATOM 2238 C C . ASN A 1 300 ? 24.154 -5.547 -17.523 1.00 86.88 300 ASN A C 1
ATOM 2240 O O . ASN A 1 300 ? 25.022 -5.042 -18.245 1.00 86.88 300 ASN A O 1
ATOM 2244 N N . THR A 1 301 ? 22.851 -5.454 -17.783 1.00 89.69 301 THR A N 1
ATOM 2245 C CA . THR A 1 301 ? 22.277 -4.786 -18.951 1.00 89.69 301 THR A CA 1
ATOM 2246 C C . THR A 1 301 ? 21.281 -3.712 -18.528 1.00 89.69 301 THR A C 1
ATOM 2248 O O . THR A 1 301 ? 20.444 -3.944 -17.657 1.00 89.69 301 THR A O 1
ATOM 2251 N N . VAL A 1 302 ? 21.363 -2.550 -19.172 1.00 91.94 302 VAL A N 1
ATOM 2252 C CA . VAL A 1 302 ? 20.428 -1.426 -19.053 1.00 91.94 302 VAL A CA 1
ATOM 2253 C C . VAL A 1 302 ? 19.835 -1.140 -20.422 1.00 91.94 302 VAL A C 1
ATOM 2255 O O . VAL A 1 302 ? 20.540 -1.218 -21.424 1.00 91.94 302 VAL A O 1
ATOM 2258 N N . ALA A 1 303 ? 18.562 -0.779 -20.486 1.00 93.19 303 ALA A N 1
ATOM 2259 C CA . ALA A 1 303 ? 17.955 -0.264 -21.702 1.00 93.19 303 ALA A CA 1
ATOM 2260 C C . ALA A 1 303 ? 17.465 1.160 -21.481 1.00 93.19 303 ALA A C 1
ATOM 2262 O O . ALA A 1 303 ? 17.008 1.513 -20.397 1.00 93.19 303 ALA A O 1
ATOM 2263 N N . ILE A 1 304 ? 17.575 1.963 -22.528 1.00 92.44 304 ILE A N 1
ATOM 2264 C CA . ILE A 1 304 ? 17.134 3.348 -22.566 1.00 92.44 304 ILE A CA 1
ATOM 2265 C C . ILE A 1 304 ? 16.282 3.571 -23.798 1.00 92.44 304 ILE A C 1
ATOM 2267 O O . ILE A 1 304 ? 16.549 2.984 -24.849 1.00 92.44 304 ILE A O 1
ATOM 2271 N N . TYR A 1 305 ? 15.312 4.463 -23.679 1.00 91.88 305 TYR A N 1
ATOM 2272 C CA . TYR A 1 305 ? 14.629 5.033 -24.828 1.00 91.88 305 TYR A CA 1
ATOM 2273 C C . TYR A 1 305 ? 14.631 6.556 -24.732 1.00 91.88 305 TYR A C 1
ATOM 2275 O O . TYR A 1 305 ? 14.721 7.122 -23.641 1.00 91.88 305 TYR A O 1
ATOM 2283 N N . ASP A 1 306 ? 14.603 7.215 -25.883 1.00 88.62 306 ASP A N 1
ATOM 2284 C CA . ASP A 1 306 ? 14.589 8.672 -25.997 1.00 88.62 306 ASP A CA 1
ATOM 2285 C C . ASP A 1 306 ? 13.259 9.181 -26.570 1.00 88.62 306 ASP A C 1
ATOM 2287 O O . ASP A 1 306 ? 12.423 8.403 -27.032 1.00 88.62 306 ASP A O 1
ATOM 2291 N N . ASP A 1 307 ? 13.083 10.505 -26.570 1.00 84.69 307 ASP A N 1
ATOM 2292 C CA . ASP A 1 307 ? 11.896 11.184 -27.116 1.00 84.69 307 ASP A CA 1
ATOM 2293 C C . ASP A 1 307 ? 11.659 10.892 -28.617 1.00 84.69 307 ASP A C 1
ATOM 2295 O O . ASP A 1 307 ? 10.607 11.233 -29.152 1.00 84.69 307 ASP A O 1
ATOM 2299 N N . SER A 1 308 ? 12.633 10.301 -29.325 1.00 87.25 308 SER A N 1
ATOM 2300 C CA . SER A 1 308 ? 12.495 9.892 -30.730 1.00 87.25 308 SER A CA 1
ATOM 2301 C C . SER A 1 308 ? 12.021 8.445 -30.901 1.00 87.25 308 SER A C 1
ATOM 2303 O O . SER A 1 308 ? 11.976 7.953 -32.028 1.00 87.25 308 SER A O 1
ATOM 2305 N N . GLY A 1 309 ? 11.722 7.745 -29.800 1.00 88.44 309 GLY A N 1
ATOM 2306 C CA . GLY A 1 309 ? 11.324 6.337 -29.798 1.00 88.44 309 GLY A CA 1
ATOM 2307 C C . GLY A 1 309 ? 12.481 5.375 -30.088 1.00 88.44 309 GLY A C 1
ATOM 2308 O O . GLY A 1 309 ? 12.266 4.207 -30.422 1.00 88.44 309 GLY A O 1
ATOM 2309 N N . SER A 1 310 ? 13.733 5.840 -30.004 1.00 92.50 310 SER A N 1
ATOM 2310 C CA . SER A 1 310 ? 14.911 5.009 -30.246 1.00 92.50 310 SER A CA 1
ATOM 2311 C C . SER A 1 310 ? 15.302 4.254 -28.981 1.00 92.50 310 SER A C 1
ATOM 2313 O O . SER A 1 310 ? 15.695 4.858 -27.987 1.00 92.50 310 SER A O 1
ATOM 2315 N N . ILE A 1 311 ? 15.269 2.920 -29.038 1.00 93.75 311 ILE A N 1
ATOM 2316 C CA . ILE A 1 311 ? 15.674 2.056 -27.923 1.00 93.75 311 ILE A CA 1
ATOM 2317 C C . ILE A 1 311 ? 17.138 1.648 -28.092 1.00 93.75 311 ILE A C 1
ATOM 2319 O O . ILE A 1 311 ? 17.537 1.094 -29.122 1.00 93.75 311 ILE A O 1
ATOM 2323 N N . THR A 1 312 ? 17.944 1.880 -27.058 1.00 92.81 312 THR A N 1
ATOM 2324 C CA . THR A 1 312 ? 19.355 1.484 -26.991 1.00 92.81 312 THR A CA 1
ATOM 2325 C C . THR A 1 312 ? 19.601 0.628 -25.757 1.00 92.81 312 THR A C 1
ATOM 2327 O O . THR A 1 312 ? 19.139 0.939 -24.667 1.00 92.81 312 THR A O 1
ATOM 2330 N N . VAL A 1 313 ? 20.359 -0.450 -25.924 1.00 92.75 313 VAL A N 1
ATOM 2331 C CA . VAL A 1 313 ? 20.792 -1.325 -24.835 1.00 92.75 313 VAL A CA 1
ATOM 2332 C C . VAL A 1 313 ? 22.259 -1.067 -24.528 1.00 92.75 313 VAL A C 1
ATOM 2334 O O . VAL A 1 313 ? 23.085 -0.966 -25.430 1.00 92.75 313 VAL A O 1
ATOM 2337 N N . LEU A 1 314 ? 22.564 -0.955 -23.246 1.00 90.88 314 LEU A N 1
ATOM 2338 C CA . LEU A 1 314 ? 23.861 -0.687 -22.656 1.00 90.88 314 LEU A CA 1
ATOM 2339 C C . LEU A 1 314 ? 24.272 -1.911 -21.838 1.00 90.88 314 LEU A C 1
ATOM 2341 O O . LEU A 1 314 ? 23.684 -2.186 -20.794 1.00 90.88 314 LEU A O 1
ATOM 2345 N N . THR A 1 315 ? 25.285 -2.646 -22.291 1.00 88.25 315 THR A N 1
ATOM 2346 C CA . THR A 1 315 ? 25.776 -3.835 -21.575 1.00 88.25 315 THR A CA 1
ATOM 2347 C C . THR A 1 315 ? 27.132 -3.557 -20.941 1.00 88.25 315 THR A C 1
ATOM 2349 O O . THR A 1 315 ? 28.032 -3.000 -21.579 1.00 88.25 315 THR A O 1
ATOM 2352 N N . ARG A 1 316 ? 27.303 -3.969 -19.684 1.00 81.94 316 ARG A N 1
ATOM 2353 C CA . ARG A 1 316 ? 28.585 -3.905 -18.981 1.00 81.94 316 ARG A CA 1
ATOM 2354 C C . ARG A 1 316 ? 29.551 -4.930 -19.572 1.00 81.94 316 ARG A C 1
ATOM 2356 O O . ARG A 1 316 ? 29.279 -6.129 -19.592 1.00 81.94 316 ARG A O 1
ATOM 2363 N N . SER A 1 317 ? 30.701 -4.459 -20.044 1.00 69.31 317 SER A N 1
ATOM 2364 C CA . SER A 1 317 ? 31.766 -5.339 -20.529 1.00 69.31 317 SER A CA 1
ATOM 2365 C C . SER A 1 317 ? 32.679 -5.758 -19.379 1.00 69.31 317 SER A C 1
ATOM 2367 O O . SER A 1 317 ? 33.119 -4.917 -18.601 1.00 69.31 317 SER A O 1
ATOM 2369 N N . ALA A 1 318 ? 33.032 -7.044 -19.301 1.00 60.16 318 ALA A N 1
ATOM 2370 C CA . ALA A 1 318 ? 33.988 -7.552 -18.310 1.00 60.16 318 ALA A CA 1
ATOM 2371 C C . ALA A 1 318 ? 35.402 -6.953 -18.468 1.00 60.16 318 ALA A C 1
ATOM 2373 O O . ALA A 1 318 ? 36.184 -6.962 -17.522 1.00 60.16 318 ALA A O 1
ATOM 2374 N N . ASN A 1 319 ? 35.719 -6.421 -19.656 1.00 56.56 319 ASN A N 1
ATOM 2375 C CA . ASN A 1 319 ? 37.061 -5.969 -20.029 1.00 56.56 319 ASN A CA 1
ATOM 2376 C C . ASN A 1 319 ? 37.164 -4.448 -20.248 1.00 56.56 319 ASN A C 1
ATOM 2378 O O . ASN A 1 319 ? 38.234 -3.966 -20.618 1.00 56.56 319 ASN A O 1
ATOM 2382 N N . ALA A 1 320 ? 36.080 -3.688 -20.063 1.00 55.78 320 ALA A N 1
ATOM 2383 C CA . ALA A 1 320 ? 36.078 -2.238 -20.249 1.00 55.78 320 ALA A CA 1
ATOM 2384 C C . ALA A 1 320 ? 35.394 -1.530 -19.075 1.00 55.78 320 ALA A C 1
ATOM 2386 O O . ALA A 1 320 ? 34.331 -1.946 -18.621 1.00 55.78 320 ALA A O 1
ATOM 2387 N N . ASN A 1 321 ? 35.970 -0.409 -18.633 1.00 63.81 321 ASN A N 1
ATOM 2388 C CA . ASN A 1 321 ? 35.361 0.502 -17.657 1.00 63.81 321 ASN A CA 1
ATOM 2389 C C . ASN A 1 321 ? 34.254 1.351 -18.315 1.00 63.81 321 ASN A C 1
ATOM 2391 O O . ASN A 1 321 ? 34.320 2.577 -18.298 1.00 63.81 321 ASN A O 1
ATOM 2395 N N . GLY A 1 322 ? 33.275 0.716 -18.959 1.00 71.00 322 GLY A N 1
ATOM 2396 C CA . GLY A 1 322 ? 32.235 1.413 -19.713 1.00 71.00 322 GLY A CA 1
ATOM 2397 C C . GLY A 1 322 ? 31.071 0.511 -20.110 1.00 71.00 322 GLY A C 1
ATOM 2398 O O . GLY A 1 322 ? 31.178 -0.718 -20.097 1.00 71.00 322 GLY A O 1
ATOM 2399 N N . LEU A 1 323 ? 29.954 1.138 -20.470 1.00 80.88 323 LEU A N 1
ATOM 2400 C CA . LEU A 1 323 ? 28.788 0.461 -21.033 1.00 80.88 323 LEU A CA 1
ATOM 2401 C C . LEU A 1 323 ? 28.879 0.486 -22.561 1.00 80.88 323 LEU A C 1
ATOM 2403 O O . LEU A 1 323 ? 29.096 1.543 -23.151 1.00 80.88 323 LEU A O 1
ATOM 2407 N N . ALA A 1 324 ? 28.720 -0.670 -23.204 1.00 83.62 324 ALA A N 1
ATOM 2408 C CA . ALA A 1 324 ? 28.727 -0.774 -24.659 1.00 83.62 324 ALA A CA 1
ATOM 2409 C C . ALA A 1 324 ? 27.306 -0.552 -25.212 1.00 83.62 324 ALA A C 1
ATOM 2411 O O . ALA A 1 324 ? 26.429 -1.369 -24.919 1.00 83.62 324 ALA A O 1
ATOM 2412 N N . PRO A 1 325 ? 27.059 0.515 -25.999 1.00 88.38 325 PRO A N 1
ATOM 2413 C CA . PRO A 1 325 ? 25.749 0.775 -26.578 1.00 88.38 325 PRO A CA 1
ATOM 2414 C C . PRO A 1 325 ? 25.487 -0.079 -27.817 1.00 88.38 325 PRO A C 1
ATOM 2416 O O . PRO A 1 325 ? 26.333 -0.215 -28.702 1.00 88.38 325 PRO A O 1
ATOM 2419 N N . ARG A 1 326 ? 24.262 -0.587 -27.918 1.00 90.62 326 ARG A N 1
ATOM 2420 C CA . ARG A 1 326 ? 23.713 -1.242 -29.102 1.00 90.62 326 ARG A CA 1
ATOM 2421 C C . ARG A 1 326 ? 22.293 -0.748 -29.339 1.00 90.62 326 ARG A C 1
ATOM 2423 O O . ARG A 1 326 ? 21.414 -0.960 -28.508 1.00 90.62 326 ARG A O 1
ATOM 2430 N N . LYS A 1 327 ? 22.058 -0.131 -30.496 1.00 91.56 327 LYS A N 1
ATOM 2431 C CA . LYS A 1 327 ? 20.713 0.276 -30.910 1.00 91.56 327 LYS A CA 1
ATOM 2432 C C . LYS A 1 327 ? 19.862 -0.960 -31.224 1.00 91.56 327 LYS A C 1
ATOM 2434 O O . LYS A 1 327 ? 20.311 -1.836 -31.961 1.00 91.56 327 LYS A O 1
ATOM 2439 N N . VAL A 1 328 ? 18.661 -1.016 -30.656 1.00 92.19 328 VAL A N 1
ATOM 2440 C CA . VAL A 1 328 ? 17.670 -2.086 -30.863 1.00 92.19 328 VAL A CA 1
ATOM 2441 C C . VAL A 1 328 ? 16.797 -1.742 -32.067 1.00 92.19 328 VAL A C 1
ATOM 2443 O O . VAL A 1 328 ? 16.730 -2.502 -33.028 1.00 92.19 328 VAL A O 1
ATOM 2446 N N . GLY A 1 329 ? 16.200 -0.550 -32.050 1.00 91.38 329 GLY A N 1
ATOM 2447 C CA . GLY A 1 329 ? 15.300 -0.070 -33.093 1.00 91.38 329 GLY A CA 1
ATOM 2448 C C . GLY A 1 329 ? 14.860 1.369 -32.843 1.00 91.38 329 GLY A C 1
ATOM 2449 O O . GLY A 1 329 ? 15.245 1.974 -31.841 1.00 91.38 329 GLY A O 1
ATOM 2450 N N . THR A 1 330 ? 14.083 1.913 -33.774 1.00 94.06 330 THR A N 1
ATOM 2451 C CA . THR A 1 330 ? 13.357 3.178 -33.614 1.00 94.06 330 THR A CA 1
ATOM 2452 C C . THR A 1 330 ? 11.897 2.891 -33.906 1.00 94.06 330 THR A C 1
ATOM 2454 O O . THR A 1 330 ? 11.608 2.303 -34.946 1.00 94.06 330 THR A O 1
ATOM 2457 N N . TYR A 1 331 ? 11.032 3.277 -32.979 1.00 92.56 331 TYR A N 1
ATOM 2458 C CA . TYR A 1 331 ? 9.598 3.011 -32.994 1.00 92.56 331 TYR A CA 1
ATOM 2459 C C . TYR A 1 331 ? 8.828 4.334 -32.942 1.00 92.56 331 TYR A C 1
ATOM 2461 O O . TYR A 1 331 ? 9.409 5.365 -32.602 1.00 92.56 331 TYR A O 1
ATOM 2469 N N . GLU A 1 332 ? 7.544 4.320 -33.294 1.00 92.00 332 GLU A N 1
ATOM 2470 C CA . GLU A 1 332 ? 6.705 5.527 -33.265 1.00 92.00 332 GLU A CA 1
ATOM 2471 C C . GLU A 1 332 ? 6.457 5.995 -31.829 1.00 92.00 332 GLU A C 1
ATOM 2473 O O . GLU A 1 332 ? 6.504 7.192 -31.548 1.00 92.00 332 GLU A O 1
ATOM 2478 N N . GLU A 1 333 ? 6.234 5.043 -30.923 1.00 90.31 333 GLU A N 1
ATOM 2479 C CA . GLU A 1 333 ? 5.985 5.297 -29.508 1.00 90.31 333 GLU A CA 1
ATOM 2480 C C . GLU A 1 333 ? 6.509 4.135 -28.656 1.00 90.31 333 GLU A C 1
ATOM 2482 O O . GLU A 1 333 ? 6.458 2.970 -29.060 1.00 90.31 333 GLU A O 1
ATOM 2487 N N . VAL A 1 334 ? 7.024 4.453 -27.470 1.00 93.44 334 VAL A N 1
ATOM 2488 C CA . VAL A 1 334 ? 7.431 3.478 -26.452 1.00 93.44 334 VAL A CA 1
ATOM 2489 C C . VAL A 1 334 ? 6.547 3.732 -25.240 1.00 93.44 334 VAL A C 1
ATOM 2491 O O . VAL A 1 334 ? 6.664 4.788 -24.626 1.00 93.44 334 VAL A O 1
ATOM 2494 N N . PHE A 1 335 ? 5.650 2.796 -24.931 1.00 92.31 335 PHE A N 1
ATOM 2495 C CA . PHE A 1 335 ? 4.719 2.936 -23.808 1.00 92.31 335 PHE A CA 1
ATOM 2496 C C . PHE A 1 335 ? 5.381 2.553 -22.492 1.00 92.31 335 PHE A C 1
ATOM 2498 O O . PHE A 1 335 ? 5.318 3.293 -21.517 1.00 92.31 335 PHE A O 1
ATOM 2505 N N . ASP A 1 336 ? 6.066 1.413 -22.493 1.00 93.25 336 ASP A N 1
ATOM 2506 C CA . ASP A 1 336 ? 6.665 0.858 -21.292 1.00 93.25 336 ASP A CA 1
ATOM 2507 C C . ASP A 1 336 ? 7.929 0.074 -21.630 1.00 93.25 336 ASP A C 1
ATOM 2509 O O . ASP A 1 336 ? 8.109 -0.462 -22.730 1.00 93.25 336 ASP A O 1
ATOM 2513 N N . ILE A 1 337 ? 8.820 0.013 -20.656 1.00 92.94 337 ILE A N 1
ATOM 2514 C CA . ILE A 1 337 ? 9.996 -0.830 -20.671 1.00 92.94 337 ILE A CA 1
ATOM 2515 C C . ILE A 1 337 ? 10.160 -1.388 -19.263 1.00 92.94 337 ILE A C 1
ATOM 2517 O O . ILE A 1 337 ? 10.045 -0.653 -18.290 1.00 92.94 337 ILE A O 1
ATOM 2521 N N . GLN A 1 338 ? 10.457 -2.679 -19.159 1.00 91.00 338 GLN A N 1
ATOM 2522 C CA . GLN A 1 338 ? 10.500 -3.373 -17.880 1.00 91.00 338 GLN A CA 1
ATOM 2523 C C . GLN A 1 338 ? 11.677 -4.348 -17.828 1.00 91.00 338 GLN A C 1
ATOM 2525 O O . GLN A 1 338 ? 11.891 -5.161 -18.739 1.00 91.00 338 GLN A O 1
ATOM 2530 N N . GLY A 1 339 ? 12.446 -4.282 -16.740 1.00 88.94 339 GLY A N 1
ATOM 2531 C CA . GLY A 1 339 ? 13.478 -5.266 -16.423 1.00 88.94 339 GLY A CA 1
ATOM 2532 C C . GLY A 1 339 ? 12.877 -6.636 -16.101 1.00 88.94 339 GLY A C 1
ATOM 2533 O O . GLY A 1 339 ? 12.058 -6.764 -15.188 1.00 88.94 339 GLY A O 1
ATOM 2534 N N . GLY A 1 340 ? 13.300 -7.671 -16.830 1.00 85.69 340 GLY A N 1
ATOM 2535 C CA . GLY A 1 340 ? 12.844 -9.047 -16.648 1.00 85.69 340 GLY A CA 1
ATOM 2536 C C . GLY A 1 340 ? 13.921 -10.005 -16.153 1.00 85.69 340 GLY A C 1
ATOM 2537 O O . GLY A 1 340 ? 15.074 -9.629 -15.927 1.00 85.69 340 GLY A O 1
ATOM 2538 N N . ALA A 1 341 ? 13.533 -11.267 -15.952 1.00 83.12 341 ALA A N 1
ATOM 2539 C CA . ALA A 1 341 ? 14.400 -12.286 -15.366 1.00 83.12 341 ALA A CA 1
ATOM 2540 C C . ALA A 1 341 ? 15.749 -12.426 -16.100 1.00 83.12 341 ALA A C 1
ATOM 2542 O O . ALA A 1 341 ? 15.828 -12.473 -17.331 1.00 83.12 341 ALA A O 1
ATOM 2543 N N . GLY A 1 342 ? 16.830 -12.527 -15.323 1.00 85.75 342 GLY A N 1
ATOM 2544 C CA . GLY A 1 342 ? 18.189 -12.596 -15.859 1.00 85.75 342 GLY A CA 1
ATOM 2545 C C . GLY A 1 342 ? 18.591 -11.302 -16.572 1.00 85.75 342 GLY A C 1
ATOM 2546 O O . GLY A 1 342 ? 18.629 -10.246 -15.951 1.00 85.75 342 GLY A O 1
ATOM 2547 N N . GLU A 1 343 ? 18.919 -11.406 -17.863 1.00 87.56 343 GLU A N 1
ATOM 2548 C CA . GLU A 1 343 ? 19.327 -10.282 -18.726 1.00 87.56 343 GLU A CA 1
ATOM 2549 C C . GLU A 1 343 ? 18.170 -9.723 -19.568 1.00 87.56 343 GLU A C 1
ATOM 2551 O O . GLU A 1 343 ? 18.389 -8.838 -20.396 1.00 87.56 343 GLU A O 1
ATOM 2556 N N . ALA A 1 344 ? 16.960 -10.280 -19.455 1.00 90.69 344 ALA A N 1
ATOM 2557 C CA . ALA A 1 344 ? 15.842 -9.871 -20.294 1.00 90.69 344 ALA A CA 1
ATOM 2558 C C . ALA A 1 344 ? 15.404 -8.444 -19.951 1.00 90.69 344 ALA A C 1
ATOM 2560 O O . ALA A 1 344 ? 15.289 -8.075 -18.786 1.00 90.69 344 ALA A O 1
ATOM 2561 N N . ILE A 1 345 ? 15.139 -7.653 -20.984 1.00 94.00 345 ILE A N 1
ATOM 2562 C CA . ILE A 1 345 ? 14.443 -6.377 -20.862 1.00 94.00 345 ILE A CA 1
ATOM 2563 C C . ILE A 1 345 ? 13.366 -6.369 -21.932 1.00 94.00 345 ILE A C 1
ATOM 2565 O O . ILE A 1 345 ? 13.652 -6.643 -23.103 1.00 94.00 345 ILE A O 1
ATOM 2569 N N . TRP A 1 346 ? 12.142 -6.083 -21.521 1.00 95.06 346 TRP A N 1
ATOM 2570 C CA . TRP A 1 346 ? 10.987 -6.059 -22.398 1.00 95.06 346 TRP A CA 1
ATOM 2571 C C . TRP A 1 346 ? 10.580 -4.625 -22.672 1.00 95.06 346 TRP A C 1
ATOM 2573 O O . TRP A 1 346 ? 10.578 -3.818 -21.755 1.00 95.06 346 TRP A O 1
ATOM 2583 N N . ALA A 1 347 ? 10.238 -4.313 -23.915 1.00 95.50 347 ALA A N 1
ATOM 2584 C CA . ALA A 1 347 ? 9.699 -3.017 -24.297 1.00 95.50 347 ALA A CA 1
ATOM 2585 C C . ALA A 1 347 ? 8.367 -3.205 -25.019 1.00 95.50 347 ALA A C 1
ATOM 2587 O O . ALA A 1 347 ? 8.277 -4.031 -25.934 1.00 95.50 347 ALA A O 1
ATOM 2588 N N . VAL A 1 348 ? 7.363 -2.431 -24.616 1.00 95.31 348 VAL A N 1
ATOM 2589 C CA . VAL A 1 348 ? 6.062 -2.331 -25.277 1.00 95.31 348 VAL A CA 1
ATOM 2590 C C . VAL A 1 348 ? 6.080 -1.090 -26.153 1.00 95.31 348 VAL A C 1
ATOM 2592 O O . VAL A 1 348 ? 6.251 0.028 -25.667 1.00 95.31 348 VAL A O 1
ATOM 2595 N N . VAL A 1 349 ? 5.940 -1.290 -27.459 1.00 94.44 349 VAL A N 1
ATOM 2596 C CA . VAL A 1 349 ? 6.119 -0.229 -28.455 1.00 94.44 349 VAL A CA 1
ATOM 2597 C C . VAL A 1 349 ? 4.995 -0.240 -29.481 1.00 94.44 349 VAL A C 1
ATOM 2599 O O . VAL A 1 349 ? 4.418 -1.291 -29.767 1.00 94.44 349 VAL A O 1
ATOM 2602 N N . LYS A 1 350 ? 4.716 0.928 -30.058 1.00 91.81 350 LYS A N 1
ATOM 2603 C CA . LYS A 1 350 ? 3.854 1.087 -31.230 1.00 91.81 350 LYS A CA 1
ATOM 2604 C C . LYS A 1 350 ? 4.717 1.262 -32.471 1.00 91.81 350 LYS A C 1
ATOM 2606 O O . LYS A 1 350 ? 5.651 2.066 -32.476 1.00 91.81 350 LYS A O 1
ATOM 2611 N N . ASP A 1 351 ? 4.404 0.510 -33.515 1.00 90.31 351 ASP A N 1
ATOM 2612 C CA . ASP A 1 351 ? 5.056 0.647 -34.813 1.00 90.31 351 ASP A CA 1
ATOM 2613 C C . ASP A 1 351 ? 4.093 0.263 -35.933 1.00 90.31 351 ASP A C 1
ATOM 2615 O O . ASP A 1 351 ? 3.575 -0.855 -35.946 1.00 90.31 351 ASP A O 1
ATOM 2619 N N . ASN A 1 352 ? 3.873 1.168 -36.890 1.00 86.50 352 ASN A N 1
ATOM 2620 C CA . ASN A 1 352 ? 2.938 0.972 -38.001 1.00 86.50 352 ASN A CA 1
ATOM 2621 C C . ASN A 1 352 ? 1.526 0.564 -37.528 1.00 86.50 352 ASN A C 1
ATOM 2623 O O . ASN A 1 352 ? 0.942 -0.374 -38.072 1.00 86.50 352 ASN A O 1
ATOM 2627 N N . ASP A 1 353 ? 1.008 1.232 -36.491 1.00 82.50 353 ASP A N 1
ATOM 2628 C CA . ASP A 1 353 ? -0.276 0.932 -35.826 1.00 82.50 353 ASP A CA 1
ATOM 2629 C C . ASP A 1 353 ? -0.397 -0.465 -35.173 1.00 82.50 353 ASP A C 1
ATOM 2631 O O . ASP A 1 353 ? -1.446 -0.801 -34.615 1.00 82.50 353 ASP A O 1
ATOM 2635 N N . ASP A 1 354 ? 0.670 -1.267 -35.171 1.00 87.88 354 ASP A N 1
ATOM 2636 C CA . ASP A 1 354 ? 0.742 -2.513 -34.411 1.00 87.88 354 ASP A CA 1
ATOM 2637 C C . ASP A 1 354 ? 1.346 -2.259 -33.026 1.00 87.88 354 ASP A C 1
ATOM 2639 O O . ASP A 1 354 ? 2.329 -1.527 -32.872 1.00 87.88 354 ASP A O 1
ATOM 2643 N N . LEU A 1 355 ? 0.808 -2.947 -32.017 1.00 90.81 355 LEU A N 1
ATOM 2644 C CA . LEU A 1 355 ? 1.455 -3.058 -30.715 1.00 90.81 355 LEU A CA 1
ATOM 2645 C C . LEU A 1 355 ? 2.437 -4.231 -30.745 1.00 90.81 355 LEU A C 1
ATOM 2647 O O . LEU A 1 355 ? 2.064 -5.370 -31.054 1.00 90.81 355 LEU A O 1
ATOM 2651 N N . LEU A 1 356 ? 3.693 -3.955 -30.405 1.00 93.75 356 LEU A N 1
ATOM 2652 C CA . LEU A 1 356 ? 4.769 -4.934 -30.364 1.00 93.75 356 LEU A CA 1
ATOM 2653 C C . LEU A 1 356 ? 5.324 -5.064 -28.951 1.00 93.75 356 LEU A C 1
ATOM 2655 O O . LEU A 1 356 ? 5.456 -4.084 -28.222 1.00 93.75 356 LEU A O 1
ATOM 2659 N N . VAL A 1 357 ? 5.743 -6.281 -28.613 1.00 95.19 357 VAL A N 1
ATOM 2660 C CA . VAL A 1 357 ? 6.624 -6.520 -27.469 1.00 95.19 357 VAL A CA 1
ATOM 2661 C C . VAL A 1 357 ? 7.966 -6.981 -27.993 1.00 95.19 357 VAL A C 1
ATOM 2663 O O . VAL A 1 357 ? 8.062 -8.000 -28.687 1.00 95.19 357 VAL A O 1
ATOM 2666 N N . VAL A 1 358 ? 9.007 -6.237 -27.642 1.00 95.12 358 VAL A N 1
ATOM 2667 C CA . VAL A 1 358 ? 10.380 -6.497 -28.063 1.00 95.12 358 VAL A CA 1
ATOM 2668 C C . VAL A 1 358 ? 11.204 -6.895 -26.852 1.00 95.12 358 VAL A C 1
ATOM 2670 O O . VAL A 1 358 ? 11.272 -6.175 -25.861 1.00 95.12 358 VAL A O 1
ATOM 2673 N N . ASN A 1 359 ? 11.886 -8.032 -26.943 1.00 94.31 359 ASN A N 1
ATOM 2674 C CA . ASN A 1 359 ? 12.965 -8.356 -26.026 1.00 94.31 359 ASN A CA 1
ATOM 2675 C C . ASN A 1 359 ? 14.204 -7.556 -26.451 1.00 94.31 359 ASN A C 1
ATOM 2677 O O . ASN A 1 359 ? 14.898 -7.929 -27.399 1.00 94.31 359 ASN A O 1
ATOM 2681 N N . ALA A 1 360 ? 14.478 -6.445 -25.770 1.00 90.25 360 ALA A N 1
ATOM 2682 C CA . ALA A 1 360 ? 15.536 -5.504 -26.126 1.00 90.25 360 ALA A CA 1
ATOM 2683 C C . ALA A 1 360 ? 16.932 -6.154 -26.105 1.00 90.25 360 ALA A C 1
ATOM 2685 O O . ALA A 1 360 ? 17.806 -5.794 -26.896 1.00 90.25 360 ALA A O 1
ATOM 2686 N N . THR A 1 361 ? 17.142 -7.161 -25.257 1.00 89.19 361 THR A N 1
ATOM 2687 C CA . THR A 1 361 ? 18.417 -7.881 -25.128 1.00 89.19 361 THR A CA 1
ATOM 2688 C C . THR A 1 361 ? 18.697 -8.769 -26.341 1.00 89.19 361 THR A C 1
ATOM 2690 O O . THR A 1 361 ? 19.779 -8.710 -26.923 1.00 89.19 361 THR A O 1
ATOM 2693 N N . SER A 1 362 ? 17.714 -9.541 -26.802 1.00 89.88 362 SER A N 1
ATOM 2694 C CA . SER A 1 362 ? 17.854 -10.413 -27.983 1.00 89.88 362 SER A CA 1
ATOM 2695 C C . SER A 1 362 ? 17.506 -9.727 -29.309 1.00 89.88 362 SER A C 1
ATOM 2697 O O . SER A 1 362 ? 17.877 -10.232 -30.366 1.00 89.88 362 SER A O 1
ATOM 2699 N N . ASN A 1 363 ? 16.858 -8.559 -29.261 1.00 89.12 363 ASN A N 1
ATOM 2700 C CA . ASN A 1 363 ? 16.231 -7.883 -30.401 1.00 89.12 363 ASN A CA 1
ATOM 2701 C C . ASN A 1 363 ? 15.122 -8.716 -31.082 1.00 89.12 363 ASN A C 1
ATOM 2703 O O . ASN A 1 363 ? 14.877 -8.580 -32.280 1.00 89.12 363 ASN A O 1
ATOM 2707 N N . ALA A 1 364 ? 14.479 -9.618 -30.336 1.00 91.25 364 ALA A N 1
ATOM 2708 C CA . ALA A 1 364 ? 13.389 -10.446 -30.840 1.00 91.25 364 ALA A CA 1
ATOM 2709 C C . ALA A 1 364 ? 12.032 -9.790 -30.561 1.00 91.25 364 ALA A C 1
ATOM 2711 O O . ALA A 1 364 ? 11.758 -9.379 -29.435 1.00 91.25 364 ALA A O 1
ATOM 2712 N N . VAL A 1 365 ? 11.162 -9.748 -31.570 1.00 93.75 365 VAL A N 1
ATOM 2713 C CA . VAL A 1 365 ? 9.743 -9.412 -31.389 1.00 93.75 365 VAL A CA 1
ATOM 2714 C C . VAL A 1 365 ? 9.028 -10.669 -30.899 1.00 93.75 365 VAL A C 1
ATOM 2716 O O . VAL A 1 365 ? 8.959 -11.658 -31.627 1.00 93.75 365 VAL A O 1
ATOM 2719 N N . VAL A 1 366 ? 8.530 -10.645 -29.664 1.00 93.50 366 VAL A N 1
ATOM 2720 C CA . VAL A 1 366 ? 7.884 -11.802 -29.014 1.00 93.50 366 VAL A CA 1
ATOM 2721 C C . VAL A 1 366 ? 6.360 -11.729 -29.039 1.00 93.50 366 VAL A C 1
ATOM 2723 O O . VAL A 1 366 ? 5.686 -12.741 -28.870 1.00 93.50 366 VAL A O 1
ATOM 2726 N N . HIS A 1 367 ? 5.807 -10.547 -29.298 1.00 92.75 367 HIS A N 1
ATOM 2727 C CA . HIS A 1 367 ? 4.380 -10.352 -29.509 1.00 92.75 367 HIS A CA 1
ATOM 2728 C C . HIS A 1 367 ? 4.158 -9.284 -30.571 1.00 92.75 367 HIS A C 1
ATOM 2730 O O . HIS A 1 367 ? 4.893 -8.299 -30.642 1.00 92.75 367 HIS A O 1
ATOM 2736 N N . ARG A 1 368 ? 3.135 -9.506 -31.390 1.00 91.69 368 ARG A N 1
ATOM 2737 C CA . ARG A 1 368 ? 2.604 -8.550 -32.353 1.00 91.69 368 ARG A CA 1
ATOM 2738 C C . ARG A 1 368 ? 1.098 -8.711 -32.359 1.00 91.69 368 ARG A C 1
ATOM 2740 O O . ARG A 1 368 ? 0.604 -9.811 -32.605 1.00 91.69 368 ARG A O 1
ATOM 2747 N N . SER A 1 369 ? 0.392 -7.615 -32.153 1.00 86.94 369 SER A N 1
ATOM 2748 C CA . SER A 1 369 ? -1.055 -7.573 -32.283 1.00 86.94 369 SER A CA 1
ATOM 2749 C C . SER A 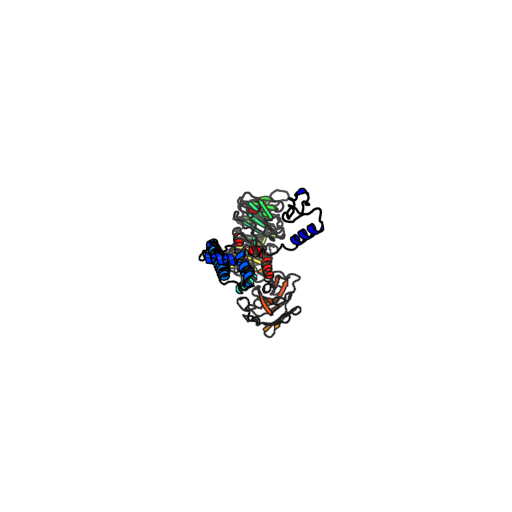1 369 ? -1.471 -6.289 -32.977 1.00 86.94 369 SER A C 1
ATOM 2751 O O . SER A 1 369 ? -1.030 -5.209 -32.584 1.00 86.94 369 SER A O 1
ATOM 2753 N N . ALA A 1 370 ? -2.373 -6.410 -33.947 1.00 77.94 370 ALA A N 1
ATOM 2754 C CA . ALA A 1 370 ? -3.088 -5.254 -34.458 1.00 77.94 370 ALA A CA 1
ATOM 2755 C C . ALA A 1 370 ? -3.963 -4.678 -33.338 1.00 77.94 370 ALA A C 1
ATOM 2757 O O . ALA A 1 370 ? -4.626 -5.432 -32.617 1.00 77.94 370 ALA A O 1
ATOM 2758 N N . LEU A 1 371 ? -3.992 -3.354 -33.211 1.00 66.31 371 LEU A N 1
ATOM 2759 C CA . LEU A 1 371 ? -4.894 -2.664 -32.295 1.00 66.31 371 LEU A CA 1
ATOM 2760 C C . LEU A 1 371 ? -6.342 -2.910 -32.749 1.00 66.31 371 LEU A C 1
ATOM 2762 O O . LEU A 1 371 ? -6.828 -2.342 -33.730 1.00 66.31 371 LEU A O 1
ATOM 2766 N N . SER A 1 372 ? -7.039 -3.836 -32.091 1.00 52.06 372 SER A N 1
ATOM 2767 C CA . SER A 1 372 ? -8.383 -4.240 -32.504 1.00 52.06 372 SER A CA 1
ATOM 2768 C C . SER A 1 372 ? -9.384 -3.097 -32.308 1.00 52.06 372 SER A C 1
ATOM 2770 O O . SER A 1 372 ? -9.622 -2.667 -31.185 1.00 52.06 372 SER A O 1
ATOM 2772 N N . GLY A 1 373 ? -10.016 -2.646 -33.399 1.00 52.44 373 GLY A N 1
ATOM 2773 C CA . GLY A 1 373 ? -11.157 -1.718 -33.367 1.00 52.44 373 GLY A CA 1
ATOM 2774 C C . GLY A 1 373 ? -10.854 -0.246 -33.669 1.00 52.44 373 GLY A C 1
ATOM 2775 O O . GLY A 1 373 ? -11.782 0.558 -33.635 1.00 52.44 373 GLY A O 1
ATOM 2776 N N . GLY A 1 374 ? -9.607 0.123 -33.987 1.00 50.22 374 GLY A N 1
ATOM 2777 C CA . GLY A 1 374 ? -9.239 1.519 -34.275 1.00 50.22 374 GLY A CA 1
ATOM 2778 C C . GLY A 1 374 ? -9.257 2.443 -33.050 1.00 50.22 374 GLY A C 1
ATOM 2779 O O . GLY A 1 374 ? -9.253 3.661 -33.211 1.00 50.22 374 GLY A O 1
ATOM 2780 N N . ALA A 1 375 ? -9.309 1.879 -31.839 1.00 55.69 375 ALA A N 1
ATOM 2781 C CA . ALA A 1 375 ? -9.095 2.617 -30.602 1.00 55.69 375 ALA A CA 1
ATOM 2782 C C . ALA A 1 375 ? -7.592 2.867 -30.431 1.00 55.69 375 ALA A C 1
ATOM 2784 O O . ALA A 1 375 ? -6.801 1.926 -30.490 1.00 55.69 375 ALA A O 1
ATOM 2785 N N . ASP A 1 376 ? -7.213 4.129 -30.241 1.00 77.50 376 ASP A N 1
ATOM 2786 C CA . ASP A 1 376 ? -5.838 4.483 -29.903 1.00 77.50 376 ASP A CA 1
ATOM 2787 C C . ASP A 1 376 ? -5.496 3.956 -28.500 1.00 77.50 376 ASP A C 1
ATOM 2789 O O . ASP A 1 376 ? -6.375 3.783 -27.643 1.00 77.50 376 ASP A O 1
ATOM 2793 N N . VAL A 1 377 ? -4.219 3.662 -28.282 1.00 88.06 377 VAL A N 1
ATOM 2794 C CA . VAL A 1 377 ? -3.707 3.219 -26.983 1.00 88.06 377 VAL A CA 1
ATOM 2795 C C . VAL A 1 377 ? -3.355 4.455 -26.177 1.00 88.06 377 VAL A C 1
ATOM 2797 O O . VAL A 1 377 ? -2.612 5.309 -26.650 1.00 88.06 377 VAL A O 1
ATOM 2800 N N . ARG A 1 378 ? -3.881 4.565 -24.955 1.00 90.12 378 ARG A N 1
ATOM 2801 C CA . ARG A 1 378 ? -3.499 5.654 -24.044 1.00 90.12 378 ARG A CA 1
ATOM 2802 C C . ARG A 1 378 ? -2.245 5.335 -23.261 1.00 90.12 378 ARG A C 1
ATOM 2804 O O . ARG A 1 378 ? -1.465 6.241 -22.997 1.00 90.12 378 ARG A O 1
ATOM 2811 N N . ASP A 1 379 ? -2.121 4.083 -22.846 1.00 92.31 379 ASP A N 1
ATOM 2812 C CA . ASP A 1 379 ? -0.979 3.571 -22.104 1.00 92.31 379 ASP A CA 1
ATOM 2813 C C . ASP A 1 379 ? -0.970 2.038 -22.194 1.00 92.31 379 ASP A C 1
ATOM 2815 O O . ASP A 1 379 ? -2.034 1.415 -22.330 1.00 92.31 379 ASP A O 1
ATOM 2819 N N . ALA A 1 380 ? 0.207 1.426 -22.113 1.00 93.69 380 ALA A N 1
ATOM 2820 C CA . ALA A 1 380 ? 0.371 -0.023 -22.128 1.00 93.69 380 ALA A CA 1
ATOM 2821 C C . ALA A 1 380 ? 1.566 -0.433 -21.269 1.00 93.69 380 ALA A C 1
ATOM 2823 O O . ALA A 1 380 ? 2.596 0.220 -21.312 1.00 93.69 380 ALA A O 1
ATOM 2824 N N . ALA A 1 381 ? 1.433 -1.532 -20.531 1.00 95.25 381 ALA A N 1
ATOM 2825 C CA . ALA A 1 381 ? 2.458 -2.024 -19.617 1.00 95.25 381 ALA A CA 1
ATOM 2826 C C . ALA A 1 381 ? 2.680 -3.529 -19.772 1.00 95.25 381 ALA A C 1
ATOM 2828 O O . ALA A 1 381 ? 1.771 -4.271 -20.173 1.00 95.25 381 ALA A O 1
ATOM 2829 N N . ILE A 1 382 ? 3.878 -3.986 -19.412 1.00 95.06 382 ILE A N 1
ATOM 2830 C CA . ILE A 1 382 ? 4.258 -5.401 -19.419 1.00 95.06 382 ILE A CA 1
ATOM 2831 C C . ILE A 1 382 ? 4.736 -5.866 -18.046 1.00 95.06 382 ILE A C 1
ATOM 2833 O O . ILE A 1 382 ? 5.389 -5.135 -17.307 1.00 95.06 382 ILE A O 1
ATOM 2837 N N . SER A 1 383 ? 4.418 -7.113 -17.701 1.00 92.81 383 SER A N 1
ATOM 2838 C CA . SER A 1 383 ? 4.858 -7.697 -16.438 1.00 92.81 383 SER A CA 1
ATOM 2839 C C . SER A 1 383 ? 6.373 -7.961 -16.435 1.00 92.81 383 SER A C 1
ATOM 2841 O O . SER A 1 383 ? 6.948 -8.246 -17.490 1.00 92.81 383 SER A O 1
ATOM 2843 N N . PRO A 1 384 ? 7.048 -7.944 -15.271 1.00 88.25 384 PRO A N 1
ATOM 2844 C CA . PRO A 1 384 ? 8.478 -8.253 -15.178 1.00 88.25 384 PRO A CA 1
ATOM 2845 C C . PRO A 1 384 ? 8.869 -9.617 -15.773 1.00 88.25 384 PRO A C 1
ATOM 2847 O O . PRO A 1 384 ? 9.920 -9.757 -16.400 1.00 88.25 384 PRO A O 1
ATOM 2850 N N . SER A 1 385 ? 8.016 -10.634 -15.646 1.00 89.00 385 SER A N 1
ATOM 2851 C CA . SER A 1 385 ? 8.203 -11.934 -16.310 1.00 89.00 385 SER A CA 1
ATOM 2852 C C . SER A 1 385 ? 8.210 -11.850 -17.841 1.00 89.00 385 SER A C 1
ATOM 2854 O O . SER A 1 385 ? 8.829 -12.691 -18.493 1.00 89.00 385 SER A O 1
ATOM 2856 N N . GLY A 1 386 ? 7.573 -10.833 -18.427 1.00 90.81 386 GLY A N 1
ATOM 2857 C CA . GLY A 1 386 ? 7.340 -10.734 -19.865 1.00 90.81 386 GLY A CA 1
ATOM 2858 C C . GLY A 1 386 ? 6.239 -11.668 -20.361 1.00 90.81 386 GLY A C 1
ATOM 2859 O O . GLY A 1 386 ? 6.259 -12.065 -21.524 1.00 90.81 386 GLY A O 1
ATOM 2860 N N . GLU A 1 387 ? 5.311 -12.059 -19.484 1.00 93.00 387 GLU A N 1
ATOM 2861 C CA . GLU A 1 387 ? 4.230 -12.999 -19.802 1.00 93.00 387 GLU A CA 1
ATOM 2862 C C . GLU A 1 387 ? 2.861 -12.326 -19.925 1.00 93.00 387 GLU A C 1
ATOM 2864 O O . GLU A 1 387 ? 2.012 -12.827 -20.662 1.00 93.00 387 GLU A O 1
ATOM 2869 N N . LEU A 1 388 ? 2.636 -11.195 -19.249 1.00 94.31 388 LEU A N 1
ATOM 2870 C CA . LEU A 1 388 ? 1.347 -10.504 -19.207 1.00 94.31 388 LEU A CA 1
ATOM 2871 C C . LEU A 1 388 ? 1.457 -9.070 -19.727 1.00 94.31 388 LEU A C 1
ATOM 2873 O O . LEU A 1 388 ? 2.415 -8.358 -19.437 1.00 94.31 388 LEU A O 1
ATOM 2877 N N . LEU A 1 389 ? 0.431 -8.646 -20.460 1.00 94.69 389 LEU A N 1
ATOM 2878 C CA . LEU A 1 389 ? 0.261 -7.299 -20.993 1.00 94.69 389 LEU A CA 1
ATOM 2879 C C . LEU A 1 389 ? -1.024 -6.678 -20.461 1.00 94.69 389 LEU A C 1
ATOM 2881 O O . LEU A 1 389 ? -2.067 -7.339 -20.407 1.00 94.69 389 LEU A O 1
ATOM 2885 N N . ALA A 1 390 ? -0.954 -5.387 -20.151 1.00 94.62 390 ALA A N 1
ATOM 2886 C CA . ALA A 1 390 ? -2.100 -4.539 -19.857 1.00 94.62 390 ALA A CA 1
ATOM 2887 C C . ALA A 1 390 ? -2.107 -3.322 -20.784 1.00 94.62 390 ALA A C 1
ATOM 2889 O O . ALA A 1 390 ? -1.061 -2.786 -21.132 1.00 94.62 390 ALA A O 1
ATOM 2890 N N . LEU A 1 391 ? -3.301 -2.888 -21.170 1.00 92.81 391 LEU A N 1
ATOM 2891 C CA . LEU A 1 391 ? -3.532 -1.805 -22.121 1.00 92.81 391 LEU A CA 1
ATOM 2892 C C . LEU A 1 391 ? -4.743 -0.999 -21.656 1.00 92.81 391 LEU A C 1
ATOM 2894 O O . LEU A 1 391 ? -5.781 -1.575 -21.321 1.00 92.81 391 LEU A O 1
ATOM 2898 N N . VAL A 1 392 ? -4.641 0.327 -21.689 1.00 92.31 392 VAL A N 1
ATOM 2899 C CA . VAL A 1 392 ? -5.799 1.217 -21.561 1.00 92.31 392 VAL A CA 1
ATOM 2900 C C . VAL A 1 392 ? -6.147 1.788 -22.928 1.00 92.31 392 VAL A C 1
ATOM 2902 O O . VAL A 1 392 ? -5.364 2.525 -23.528 1.00 92.31 392 VAL A O 1
ATOM 2905 N N . GLY A 1 393 ? -7.334 1.435 -23.418 1.00 88.94 393 GLY A N 1
ATOM 2906 C CA . GLY A 1 393 ? -7.842 1.918 -24.696 1.00 88.94 393 GLY A CA 1
ATOM 2907 C C . GLY A 1 393 ? -8.490 3.301 -24.600 1.00 88.94 393 GLY A C 1
ATOM 2908 O O . GLY A 1 393 ? -8.947 3.743 -23.541 1.00 88.94 393 GLY A O 1
ATOM 2909 N N . ASP A 1 394 ? -8.598 3.972 -25.745 1.00 85.88 394 ASP A N 1
ATOM 2910 C CA . ASP A 1 394 ? -9.352 5.223 -25.920 1.00 85.88 394 ASP A CA 1
ATOM 2911 C C . ASP A 1 394 ? -10.839 5.131 -25.561 1.00 85.88 394 ASP A C 1
ATOM 2913 O O . ASP A 1 394 ? -11.485 6.133 -25.229 1.00 85.88 394 ASP A O 1
ATOM 2917 N N . ASP A 1 395 ? -11.387 3.921 -25.593 1.00 84.62 395 ASP A N 1
ATOM 2918 C CA . ASP A 1 395 ? -12.732 3.601 -25.129 1.00 84.62 395 ASP A CA 1
ATOM 2919 C C . ASP A 1 395 ? -12.903 3.800 -23.610 1.00 84.62 395 ASP A C 1
ATOM 2921 O O . ASP A 1 395 ? -14.029 3.978 -23.132 1.00 84.62 395 ASP A O 1
ATOM 2925 N N . GLY A 1 396 ? -11.802 3.890 -22.858 1.00 87.06 396 GLY A N 1
ATOM 2926 C CA . GLY A 1 396 ? -11.799 3.928 -21.400 1.00 87.06 396 GLY A CA 1
ATOM 2927 C C . GLY A 1 396 ? -11.990 2.542 -20.789 1.00 87.06 396 GLY A C 1
ATOM 2928 O O . GLY A 1 396 ? -12.586 2.422 -19.718 1.00 87.06 396 GLY A O 1
ATOM 2929 N N . GLN A 1 397 ? -11.535 1.495 -21.477 1.00 88.94 397 GLN A N 1
ATOM 2930 C CA . GLN A 1 397 ? -11.561 0.122 -20.997 1.00 88.94 397 GLN A CA 1
ATOM 2931 C C . GLN A 1 397 ? -10.144 -0.398 -20.742 1.00 88.94 397 GLN A C 1
ATOM 2933 O O . GLN A 1 397 ? -9.192 -0.052 -21.443 1.00 88.94 397 GLN A O 1
ATOM 2938 N N . LEU A 1 398 ? -10.016 -1.249 -19.722 1.00 91.50 398 LEU A N 1
ATOM 2939 C CA . LEU A 1 398 ? -8.811 -2.032 -19.479 1.00 91.50 398 LEU A CA 1
ATOM 2940 C C . LEU A 1 398 ? -8.845 -3.325 -20.305 1.00 91.50 398 LEU A C 1
ATOM 2942 O O . LEU A 1 398 ? -9.802 -4.106 -20.226 1.00 91.50 398 LEU A O 1
ATOM 2946 N N . TRP A 1 399 ? -7.775 -3.574 -21.045 1.00 91.25 399 TRP A N 1
ATOM 2947 C CA . TRP A 1 399 ? -7.561 -4.759 -21.868 1.00 91.25 399 TRP A CA 1
ATOM 2948 C C . TRP A 1 399 ? -6.330 -5.512 -21.385 1.00 91.25 399 TRP A C 1
ATOM 2950 O O . TRP A 1 399 ? -5.368 -4.903 -20.915 1.00 91.25 399 TRP A O 1
ATOM 2960 N N . THR A 1 400 ? -6.344 -6.836 -21.517 1.00 92.50 400 THR A N 1
ATOM 2961 C CA . THR A 1 400 ? -5.215 -7.679 -21.111 1.00 92.50 400 THR A CA 1
ATOM 2962 C C . THR A 1 400 ? -4.949 -8.776 -22.128 1.00 92.50 400 THR A C 1
ATOM 2964 O O . THR A 1 400 ? -5.855 -9.218 -22.838 1.00 92.50 400 THR A O 1
ATOM 2967 N N . ALA A 1 401 ? -3.695 -9.209 -22.219 1.00 91.75 401 ALA A N 1
ATOM 2968 C CA . ALA A 1 401 ? -3.283 -10.326 -23.062 1.00 91.75 401 ALA A CA 1
ATOM 2969 C C . ALA A 1 401 ? -2.116 -11.076 -22.414 1.00 91.75 401 ALA A C 1
ATOM 2971 O O . ALA A 1 401 ? -1.244 -10.436 -21.826 1.00 91.75 401 ALA A O 1
ATOM 2972 N N . PRO A 1 402 ? -2.022 -12.404 -22.568 1.00 93.88 402 PRO A N 1
ATOM 2973 C CA . PRO A 1 402 ? -0.732 -13.059 -22.445 1.00 93.88 402 PRO A CA 1
ATOM 2974 C C . PRO A 1 402 ? 0.154 -12.669 -23.639 1.00 93.88 402 PRO A C 1
ATOM 2976 O O . PRO A 1 402 ? -0.332 -12.501 -24.764 1.00 93.88 402 PRO A O 1
ATOM 2979 N N . VAL A 1 403 ? 1.461 -12.559 -23.424 1.00 90.69 403 VAL A N 1
ATOM 2980 C CA . VAL A 1 403 ? 2.440 -12.339 -24.497 1.00 90.69 403 VAL A CA 1
ATOM 2981 C C . VAL A 1 403 ? 2.370 -13.515 -25.484 1.00 90.69 403 VAL A C 1
ATOM 2983 O O . VAL A 1 403 ? 2.251 -14.677 -25.108 1.00 90.69 403 VAL A O 1
ATOM 2986 N N . GLY A 1 404 ? 2.353 -13.203 -26.782 1.00 88.25 404 GLY A N 1
ATOM 2987 C CA . GLY A 1 404 ? 2.010 -14.140 -27.868 1.00 88.25 404 GLY A CA 1
ATOM 2988 C C . GLY A 1 404 ? 0.511 -14.458 -28.066 1.00 88.25 404 GLY A C 1
ATOM 2989 O O . GLY A 1 404 ? 0.172 -15.144 -29.028 1.00 88.25 404 GLY A O 1
ATOM 2990 N N . GLY A 1 405 ? -0.385 -13.968 -27.200 1.00 88.38 405 GLY A N 1
ATOM 2991 C CA . GLY A 1 405 ? -1.840 -14.143 -27.303 1.00 88.38 405 GLY A CA 1
ATOM 2992 C C . GLY A 1 405 ? -2.569 -13.000 -28.015 1.00 88.38 405 GLY A C 1
ATOM 2993 O O . GLY A 1 405 ? -1.997 -12.284 -28.829 1.00 88.38 405 GLY A O 1
ATOM 2994 N N . SER A 1 406 ? -3.857 -12.824 -27.713 1.00 86.69 406 SER A N 1
ATOM 2995 C CA . SER A 1 406 ? -4.678 -11.710 -28.210 1.00 86.69 406 SER A CA 1
ATOM 2996 C C . SER A 1 406 ? -5.275 -10.931 -27.044 1.00 86.69 406 SER A C 1
ATOM 2998 O O . SER A 1 406 ? -5.615 -11.529 -26.022 1.00 86.69 406 SER A O 1
ATOM 3000 N N . PHE A 1 407 ? -5.424 -9.616 -27.213 1.00 87.56 407 PHE A N 1
ATOM 3001 C CA . PHE A 1 407 ? -6.066 -8.765 -26.216 1.00 87.56 407 PHE A CA 1
ATOM 3002 C C . PHE A 1 407 ? -7.547 -9.093 -26.062 1.00 87.56 407 PHE A C 1
ATOM 3004 O O . PHE A 1 407 ? -8.280 -9.237 -27.042 1.00 87.56 407 PHE A O 1
ATOM 3011 N N . ALA A 1 408 ? -7.977 -9.180 -24.808 1.00 87.94 408 ALA A N 1
ATOM 3012 C CA . ALA A 1 408 ? -9.366 -9.329 -24.421 1.00 87.94 408 ALA A CA 1
ATOM 3013 C C . ALA A 1 408 ? -9.788 -8.155 -23.521 1.00 87.94 408 ALA A C 1
ATOM 3015 O O . ALA A 1 408 ? -9.012 -7.733 -22.656 1.00 87.94 408 ALA A O 1
ATOM 3016 N N . PRO A 1 409 ? -11.011 -7.625 -23.694 1.00 88.12 409 PRO A N 1
ATOM 3017 C CA . PRO A 1 409 ? -11.526 -6.588 -22.818 1.00 88.12 409 PRO A CA 1
ATOM 3018 C C . PRO A 1 409 ? -11.860 -7.198 -21.456 1.00 88.12 409 PRO A C 1
ATOM 3020 O O . PRO A 1 409 ? -12.569 -8.201 -21.370 1.00 88.12 409 PRO A O 1
ATOM 3023 N N . THR A 1 410 ? -11.404 -6.572 -20.373 1.00 87.94 410 THR A N 1
ATOM 3024 C CA . THR A 1 410 ? -11.688 -7.053 -19.006 1.00 87.94 410 THR A CA 1
ATOM 3025 C C . THR A 1 410 ? -13.102 -6.708 -18.532 1.00 87.94 410 THR A C 1
ATOM 3027 O O . THR A 1 410 ? -13.565 -7.229 -17.521 1.00 87.94 410 THR A O 1
ATOM 3030 N N . GLY A 1 411 ? -13.797 -5.802 -19.231 1.00 86.06 411 GLY A N 1
ATOM 3031 C CA . GLY A 1 411 ? -15.064 -5.230 -18.761 1.00 86.06 411 GLY A CA 1
ATOM 3032 C C . GLY A 1 411 ? -14.900 -4.141 -17.695 1.00 86.06 411 GLY A C 1
ATOM 3033 O O . GLY A 1 411 ? -15.895 -3.534 -17.305 1.00 86.06 411 GLY A O 1
ATOM 3034 N N . LEU A 1 412 ? -13.671 -3.867 -17.246 1.00 86.88 412 LEU A N 1
ATOM 3035 C CA . LEU A 1 412 ? -13.395 -2.902 -16.187 1.00 86.88 412 LEU A CA 1
ATOM 3036 C C . LEU A 1 412 ? -13.101 -1.512 -16.772 1.00 86.88 412 LEU A C 1
ATOM 3038 O O . LEU A 1 412 ? -12.335 -1.402 -17.738 1.00 86.88 412 LEU A O 1
ATOM 3042 N N . PRO A 1 413 ? -13.706 -0.447 -16.215 1.00 87.25 413 PRO A N 1
ATOM 3043 C CA . PRO A 1 413 ? -13.465 0.910 -16.675 1.00 87.25 413 PRO A CA 1
ATOM 3044 C C . PRO A 1 413 ? -12.064 1.379 -16.273 1.00 87.25 413 PRO A C 1
ATOM 3046 O O . PRO A 1 413 ? -11.630 1.200 -15.136 1.00 87.25 413 PRO A O 1
ATOM 3049 N N . ALA A 1 414 ? -11.388 2.052 -17.195 1.00 86.44 414 ALA A N 1
ATOM 3050 C CA . ALA A 1 414 ? -10.123 2.732 -16.976 1.00 86.44 414 ALA A CA 1
ATOM 3051 C C . ALA A 1 414 ? -10.256 4.204 -17.388 1.00 86.44 414 ALA A C 1
ATOM 3053 O O . ALA A 1 414 ? -10.941 4.550 -18.353 1.00 86.44 414 ALA A O 1
ATOM 3054 N N . SER A 1 415 ? -9.622 5.104 -16.635 1.00 86.56 415 SER A N 1
ATOM 3055 C CA . SER A 1 415 ? -9.622 6.522 -17.002 1.00 86.56 415 SER A CA 1
ATOM 3056 C C . SER A 1 415 ? -8.876 6.719 -18.317 1.00 86.56 415 SER A C 1
ATOM 3058 O O . SER A 1 415 ? -7.784 6.196 -18.484 1.00 86.56 415 SER A O 1
ATOM 3060 N N . ARG A 1 416 ? -9.405 7.557 -19.211 1.00 85.12 416 ARG A N 1
ATOM 3061 C CA . ARG A 1 416 ? -8.706 7.940 -20.454 1.00 85.12 416 ARG A CA 1
ATOM 3062 C C . ARG A 1 416 ? -7.522 8.877 -20.213 1.00 85.12 416 ARG A C 1
ATOM 3064 O O . ARG A 1 416 ? -6.753 9.150 -21.124 1.00 85.12 416 ARG A O 1
ATOM 3071 N N . THR A 1 417 ? -7.398 9.417 -19.002 1.00 88.50 417 THR A N 1
ATOM 30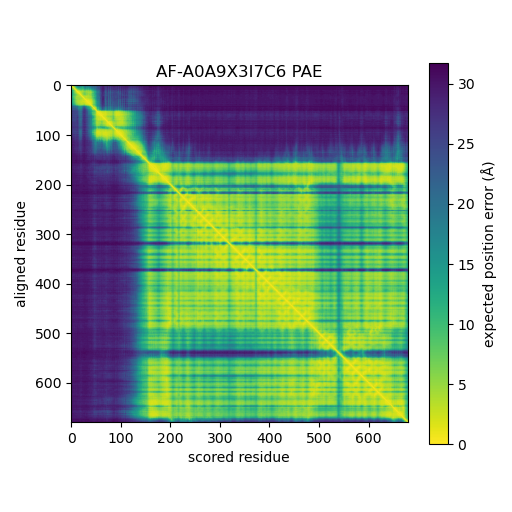72 C CA . THR A 1 417 ? -6.301 10.299 -18.583 1.00 88.50 417 THR A CA 1
ATOM 3073 C C . THR A 1 417 ? -5.331 9.555 -17.671 1.00 88.50 417 THR A C 1
ATOM 3075 O O . THR A 1 417 ? -5.027 10.013 -16.566 1.00 88.50 417 THR A O 1
ATOM 3078 N N . VAL A 1 418 ? -4.879 8.381 -18.118 1.00 91.88 418 VAL A N 1
ATOM 3079 C CA . VAL A 1 418 ? -3.852 7.604 -17.415 1.00 91.88 418 VAL A CA 1
ATOM 3080 C C . VAL A 1 418 ? -2.584 8.443 -17.291 1.00 91.88 418 VAL A C 1
ATOM 3082 O O . VAL A 1 418 ? -2.194 9.161 -18.214 1.00 91.88 418 VAL A O 1
ATOM 3085 N N . LYS A 1 419 ? -1.997 8.421 -16.099 1.00 91.81 419 LYS A N 1
ATOM 3086 C CA . LYS A 1 419 ? -0.705 9.044 -15.805 1.00 91.81 419 LYS A CA 1
ATOM 3087 C C . LYS A 1 419 ? 0.400 8.027 -15.599 1.00 91.81 419 LYS A C 1
ATOM 3089 O O . LYS A 1 419 ? 1.542 8.354 -15.881 1.00 91.81 419 LYS A O 1
ATOM 3094 N N . SER A 1 420 ? 0.050 6.852 -15.094 1.00 91.88 420 SER A N 1
ATOM 3095 C CA . SER A 1 420 ? 0.959 5.728 -14.932 1.00 91.88 420 SER A CA 1
ATOM 3096 C C . SER A 1 420 ? 0.147 4.438 -14.953 1.00 91.88 420 SER A C 1
ATOM 3098 O O . SER A 1 420 ? -0.931 4.377 -14.339 1.00 91.88 420 SER A O 1
ATOM 3100 N N . LEU A 1 421 ? 0.673 3.435 -15.648 1.00 95.00 421 LEU A N 1
ATOM 3101 C CA . LEU A 1 421 ? 0.157 2.078 -15.734 1.00 95.00 421 LEU A CA 1
ATOM 3102 C C . LEU A 1 421 ? 1.288 1.103 -15.394 1.00 95.00 421 LEU A C 1
ATOM 3104 O O . LEU A 1 421 ? 2.399 1.246 -15.886 1.00 95.00 421 LEU A O 1
ATOM 3108 N N . ALA A 1 422 ? 0.999 0.102 -14.569 1.00 94.06 422 ALA A N 1
ATOM 3109 C CA . ALA A 1 422 ? 1.907 -1.012 -14.320 1.00 94.06 422 ALA A CA 1
ATOM 3110 C C . ALA A 1 422 ? 1.113 -2.313 -14.172 1.00 94.06 422 ALA A C 1
ATOM 3112 O O . ALA A 1 422 ? -0.052 -2.300 -13.770 1.00 94.06 422 ALA A O 1
ATOM 3113 N N . ILE A 1 423 ? 1.741 -3.445 -14.470 1.00 93.88 423 ILE A N 1
ATOM 3114 C CA . ILE A 1 423 ? 1.182 -4.776 -14.228 1.00 93.88 423 ILE A CA 1
ATOM 3115 C C . ILE A 1 423 ? 2.251 -5.658 -13.588 1.00 93.88 423 ILE A C 1
ATOM 3117 O O . ILE A 1 423 ? 3.423 -5.589 -13.946 1.00 93.88 423 ILE A O 1
ATOM 3121 N N . ASP A 1 424 ? 1.851 -6.490 -12.635 1.00 90.88 424 ASP A N 1
ATOM 3122 C CA . ASP A 1 424 ? 2.745 -7.478 -12.039 1.00 90.88 424 ASP A CA 1
ATOM 3123 C C . ASP A 1 424 ? 2.499 -8.904 -12.548 1.00 90.88 424 ASP A C 1
ATOM 3125 O O . ASP A 1 424 ? 1.532 -9.202 -13.251 1.00 90.88 424 ASP A O 1
ATOM 3129 N N . ASP A 1 425 ? 3.374 -9.819 -12.135 1.00 88.50 425 ASP A N 1
ATOM 3130 C CA . ASP A 1 425 ? 3.324 -11.231 -12.527 1.00 88.50 425 ASP A CA 1
ATOM 3131 C C . ASP A 1 425 ? 2.134 -12.004 -11.931 1.00 88.50 425 ASP A C 1
ATOM 3133 O O . ASP A 1 425 ? 1.900 -13.155 -12.294 1.00 88.50 425 ASP A O 1
ATOM 3137 N N . ARG A 1 426 ? 1.353 -11.395 -11.026 1.00 88.56 426 ARG A N 1
ATOM 3138 C CA . ARG A 1 426 ? 0.101 -11.971 -10.507 1.00 88.56 426 ARG A CA 1
ATOM 3139 C C . ARG A 1 426 ? -1.129 -11.488 -11.271 1.00 88.56 426 ARG A C 1
ATOM 3141 O O . ARG A 1 426 ? -2.244 -11.865 -10.917 1.00 88.56 426 ARG A O 1
ATOM 3148 N N . GLY A 1 427 ? -0.949 -10.659 -12.299 1.00 90.31 427 GLY A N 1
ATOM 3149 C CA . GLY A 1 427 ? -2.056 -10.074 -13.042 1.00 90.31 427 GLY A CA 1
ATOM 3150 C C . GLY A 1 427 ? -2.802 -9.016 -12.234 1.00 90.31 427 GLY A C 1
ATOM 3151 O O . GLY A 1 427 ? -4.021 -8.902 -12.346 1.00 90.31 427 GLY A O 1
ATOM 3152 N N . ARG A 1 428 ? -2.105 -8.245 -11.396 1.00 94.38 428 ARG A N 1
ATOM 3153 C CA . ARG A 1 428 ? -2.678 -7.042 -10.783 1.00 94.38 428 ARG A CA 1
ATOM 3154 C C . ARG A 1 428 ? -2.220 -5.827 -11.573 1.00 94.38 428 ARG A C 1
ATOM 3156 O O . ARG A 1 428 ? -1.029 -5.648 -11.810 1.00 94.38 428 ARG A O 1
ATOM 3163 N N . VAL A 1 429 ? -3.179 -5.006 -11.986 1.00 95.38 429 VAL A N 1
ATOM 3164 C CA . VAL A 1 429 ? -2.948 -3.807 -12.795 1.00 95.38 429 VAL A CA 1
ATOM 3165 C C . VAL A 1 429 ? -3.057 -2.576 -11.908 1.00 95.38 429 VAL A C 1
ATOM 3167 O O . VAL A 1 429 ? -4.104 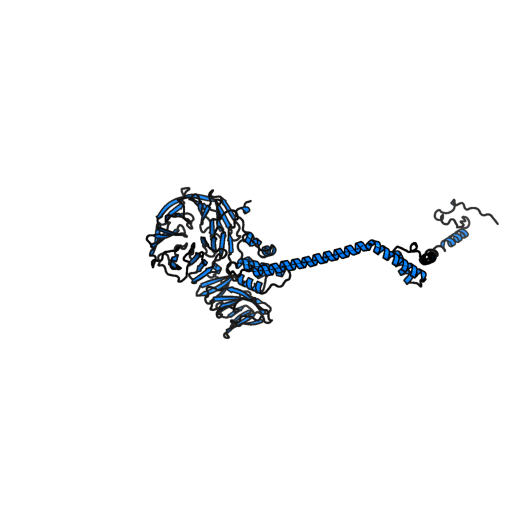-2.327 -11.311 1.00 95.38 429 VAL A O 1
ATOM 3170 N N . LEU A 1 430 ? -1.986 -1.797 -11.831 1.00 95.88 430 LEU A N 1
ATOM 3171 C CA . LEU A 1 430 ? -1.923 -0.540 -11.105 1.00 95.88 430 LEU A CA 1
ATOM 3172 C C . LEU A 1 430 ? -2.150 0.605 -12.086 1.00 95.88 430 LEU A C 1
ATOM 3174 O O . LEU A 1 430 ? -1.481 0.691 -13.111 1.00 95.88 430 LEU A O 1
ATOM 3178 N N . ILE A 1 431 ? -3.107 1.477 -11.779 1.00 95.31 431 ILE A N 1
ATOM 3179 C CA . ILE A 1 431 ? -3.477 2.610 -12.627 1.00 95.31 431 ILE A CA 1
ATOM 3180 C C . ILE A 1 431 ? -3.502 3.861 -11.766 1.00 95.31 431 ILE A C 1
ATOM 3182 O O . ILE A 1 431 ? -4.126 3.893 -10.707 1.00 95.31 431 ILE A O 1
ATOM 3186 N N . SER A 1 432 ? -2.869 4.919 -12.250 1.00 95.25 432 SER A N 1
ATOM 3187 C CA . SER A 1 432 ? -2.960 6.254 -11.675 1.00 95.25 432 SER A CA 1
ATOM 3188 C C . SER A 1 432 ? -3.607 7.191 -12.680 1.00 95.25 432 SER A C 1
ATOM 3190 O O . SER A 1 432 ? -3.195 7.263 -13.838 1.00 95.25 432 SER A O 1
ATOM 3192 N N . SER A 1 433 ? -4.628 7.930 -12.249 1.00 92.88 433 SER A N 1
ATOM 3193 C CA . SER A 1 433 ? -5.222 8.992 -13.061 1.00 92.88 433 SER A CA 1
ATOM 3194 C C . SER A 1 433 ? -5.691 10.160 -12.192 1.00 92.88 433 SER A C 1
ATOM 3196 O O . SER A 1 433 ? -6.109 9.933 -11.058 1.00 92.88 433 SER A O 1
ATOM 3198 N N . PRO A 1 434 ? -5.724 11.401 -12.712 1.00 89.12 434 PRO A N 1
ATOM 3199 C CA . PRO A 1 434 ? -6.219 12.556 -11.962 1.00 89.12 434 PRO A CA 1
ATOM 3200 C C . PRO A 1 434 ? -7.672 12.437 -11.489 1.00 89.12 434 PRO A C 1
ATOM 3202 O O . PRO A 1 434 ? -8.052 13.101 -10.531 1.00 89.12 434 PRO A O 1
ATOM 3205 N N . ALA A 1 435 ? -8.489 11.628 -12.171 1.00 84.50 435 ALA A N 1
ATOM 3206 C CA . ALA A 1 435 ? -9.908 11.478 -11.859 1.00 84.50 435 ALA A CA 1
ATOM 3207 C C . ALA A 1 435 ? -10.178 10.433 -10.763 1.00 84.50 435 ALA A C 1
ATOM 3209 O O . ALA A 1 435 ? -11.030 10.663 -9.909 1.00 84.50 435 ALA A O 1
ATOM 3210 N N . ALA A 1 436 ? -9.481 9.292 -10.794 1.00 84.50 436 ALA A N 1
ATOM 3211 C CA . ALA A 1 436 ? -9.720 8.179 -9.866 1.00 84.50 436 ALA A CA 1
ATOM 3212 C C . ALA A 1 436 ? -8.705 8.118 -8.708 1.00 84.50 436 ALA A C 1
ATOM 3214 O O . ALA A 1 436 ? -9.003 7.571 -7.642 1.00 84.50 436 ALA A O 1
ATOM 3215 N N . GLY A 1 437 ? -7.532 8.721 -8.899 1.00 90.88 437 GLY A N 1
ATOM 3216 C CA . GLY A 1 437 ? -6.361 8.511 -8.060 1.00 90.88 437 GLY A CA 1
ATOM 3217 C C . GLY A 1 437 ? -5.645 7.189 -8.355 1.00 90.88 437 GLY A C 1
ATOM 3218 O O . GLY A 1 437 ? -5.979 6.512 -9.333 1.00 90.88 437 GLY A O 1
ATOM 3219 N N . PRO A 1 438 ? -4.626 6.847 -7.551 1.00 93.44 438 PRO A N 1
ATOM 3220 C CA . PRO A 1 438 ? -3.946 5.557 -7.611 1.00 93.44 438 PRO A CA 1
ATOM 3221 C C . PRO A 1 438 ? -4.857 4.403 -7.168 1.00 93.44 438 PRO A C 1
ATOM 3223 O O . PRO A 1 438 ? -5.479 4.433 -6.106 1.00 93.44 438 PRO A O 1
ATOM 3226 N N . GLN A 1 439 ? -4.932 3.363 -7.991 1.00 93.50 439 GLN A N 1
ATOM 3227 C CA . GLN A 1 439 ? -5.755 2.184 -7.746 1.00 93.50 439 GLN A CA 1
ATOM 3228 C C . GLN A 1 439 ? -5.071 0.920 -8.261 1.00 93.50 439 GLN A C 1
ATOM 3230 O O . GLN A 1 439 ? -4.315 0.960 -9.230 1.00 93.50 439 GLN A O 1
ATOM 3235 N N . VAL A 1 440 ? -5.378 -0.209 -7.633 1.00 94.50 440 VAL A N 1
ATOM 3236 C CA . VAL A 1 440 ? -4.980 -1.544 -8.074 1.00 94.50 440 VAL A CA 1
ATOM 3237 C C . VAL A 1 440 ? -6.219 -2.339 -8.452 1.00 94.50 440 VAL A C 1
ATOM 3239 O O . VAL A 1 440 ? -7.230 -2.321 -7.752 1.00 94.50 440 VAL A O 1
ATOM 3242 N N . THR A 1 441 ? -6.145 -3.028 -9.581 1.00 93.56 441 THR A N 1
ATOM 3243 C CA . THR A 1 441 ? -7.182 -3.918 -10.084 1.00 93.56 441 THR A CA 1
ATOM 3244 C C . THR A 1 441 ? -6.640 -5.334 -10.119 1.00 93.56 441 THR A C 1
ATOM 3246 O O . THR A 1 441 ? -5.709 -5.630 -10.862 1.00 93.56 441 THR A O 1
ATOM 3249 N N . ASP A 1 442 ? -7.229 -6.210 -9.316 1.00 91.44 442 ASP A N 1
ATOM 3250 C CA . ASP A 1 442 ? -6.926 -7.635 -9.314 1.00 91.44 442 ASP A CA 1
ATOM 3251 C C . ASP A 1 442 ? -7.759 -8.323 -10.400 1.00 91.44 442 ASP A C 1
ATOM 3253 O O . ASP A 1 442 ? -8.988 -8.391 -10.296 1.00 91.44 442 ASP A O 1
ATOM 3257 N N . LEU A 1 443 ? -7.102 -8.818 -11.452 1.00 87.56 443 LEU A N 1
ATOM 3258 C CA . LEU A 1 443 ? -7.776 -9.462 -12.582 1.00 87.56 443 LEU A CA 1
ATOM 3259 C C . LEU A 1 443 ? -8.341 -10.845 -12.228 1.00 87.56 443 LEU A C 1
ATOM 3261 O O . LEU A 1 443 ? -9.309 -11.278 -12.851 1.00 87.56 443 LEU A O 1
ATOM 3265 N N . THR A 1 444 ? -7.782 -11.524 -11.223 1.00 84.38 444 THR A N 1
ATOM 3266 C CA . THR A 1 444 ? -8.263 -12.836 -10.761 1.00 84.38 444 THR A CA 1
ATOM 3267 C C . THR A 1 444 ? -9.599 -12.681 -10.041 1.00 84.38 444 THR A C 1
ATOM 3269 O O . THR A 1 444 ? -10.552 -13.430 -10.276 1.00 84.38 444 THR A O 1
ATOM 3272 N N . ALA A 1 445 ? -9.696 -11.669 -9.178 1.00 82.44 445 ALA A N 1
ATOM 3273 C CA . ALA A 1 445 ? -10.922 -11.354 -8.453 1.00 82.44 445 ALA A CA 1
ATOM 3274 C C . ALA A 1 445 ? -11.915 -10.496 -9.256 1.00 82.44 445 ALA A C 1
ATOM 3276 O O . ALA A 1 445 ? -13.123 -10.545 -8.996 1.00 82.44 445 ALA A O 1
ATOM 3277 N N . GLY A 1 446 ? -11.428 -9.717 -10.224 1.00 84.00 446 GLY A N 1
ATOM 3278 C CA . GLY A 1 446 ? -12.202 -8.702 -10.938 1.00 84.00 446 GLY A CA 1
ATOM 3279 C C . GLY A 1 446 ? -12.570 -7.513 -10.048 1.00 84.00 446 GLY A C 1
ATOM 3280 O O . GLY A 1 446 ? -13.681 -6.995 -10.141 1.00 84.00 446 GLY A O 1
ATOM 3281 N N . THR A 1 447 ? -11.682 -7.127 -9.131 1.00 85.00 447 THR A N 1
ATOM 3282 C CA . THR A 1 447 ? -11.950 -6.104 -8.108 1.00 85.00 447 THR A CA 1
ATOM 3283 C C . THR A 1 447 ? -10.936 -4.983 -8.173 1.00 85.00 447 THR A C 1
ATOM 3285 O O . THR A 1 447 ? -9.745 -5.241 -8.340 1.00 85.00 447 THR A O 1
ATOM 3288 N N . THR A 1 448 ? -11.396 -3.757 -7.947 1.00 89.75 448 THR A N 1
ATOM 3289 C CA . THR A 1 448 ? -10.544 -2.569 -7.902 1.00 89.75 448 THR A CA 1
ATOM 3290 C C . THR A 1 448 ? -10.569 -1.957 -6.510 1.00 89.75 448 THR A C 1
ATOM 3292 O O . THR A 1 448 ? -11.636 -1.806 -5.911 1.00 89.75 448 THR A O 1
ATOM 3295 N N . ALA A 1 449 ? -9.395 -1.597 -6.006 1.00 89.06 449 ALA A N 1
ATOM 3296 C CA . ALA A 1 449 ? -9.206 -0.958 -4.715 1.00 89.06 449 ALA A CA 1
ATOM 3297 C C . ALA A 1 449 ? -8.272 0.246 -4.849 1.00 89.06 449 ALA A C 1
ATOM 3299 O O . ALA A 1 449 ? -7.356 0.254 -5.672 1.00 89.06 449 ALA A O 1
ATOM 3300 N N . ARG A 1 450 ? -8.500 1.273 -4.028 1.00 89.19 450 ARG A N 1
ATOM 3301 C CA . ARG A 1 450 ? -7.597 2.422 -3.928 1.00 89.19 450 ARG A CA 1
ATOM 3302 C C . ARG A 1 450 ? -6.358 2.025 -3.121 1.00 89.19 450 ARG A C 1
ATOM 3304 O O . ARG A 1 450 ? -6.473 1.306 -2.133 1.00 89.19 450 ARG A O 1
ATOM 3311 N N . ILE A 1 451 ? -5.196 2.500 -3.551 1.00 91.88 451 ILE A N 1
ATOM 3312 C CA . ILE A 1 451 ? -3.896 2.317 -2.885 1.00 91.88 451 ILE A CA 1
ATOM 3313 C C . ILE A 1 451 ? -3.213 3.673 -2.783 1.00 91.88 451 ILE A C 1
ATOM 3315 O O . ILE A 1 451 ? -3.560 4.564 -3.549 1.00 91.88 451 ILE A O 1
ATOM 3319 N N . CYS A 1 452 ? -2.243 3.844 -1.884 1.00 89.19 452 CYS A N 1
ATOM 3320 C CA . CYS A 1 452 ? -1.459 5.077 -1.772 1.00 89.19 452 CYS A CA 1
ATOM 3321 C C . CYS A 1 452 ? -2.338 6.324 -1.641 1.00 89.19 452 CYS A C 1
ATOM 3323 O O . CYS A 1 452 ? -2.109 7.353 -2.281 1.00 89.19 452 CYS A O 1
ATOM 3325 N N . ALA A 1 453 ? -3.396 6.205 -0.846 1.00 82.69 453 ALA A N 1
ATOM 3326 C CA . ALA A 1 453 ? -4.494 7.159 -0.818 1.00 82.69 453 ALA A CA 1
ATOM 3327 C C . ALA A 1 453 ? -4.082 8.514 -0.205 1.00 82.69 453 ALA A C 1
ATOM 3329 O O . ALA A 1 453 ? -4.776 9.519 -0.366 1.00 82.69 453 ALA A O 1
ATOM 3330 N N . ALA A 1 454 ? -2.897 8.579 0.413 1.00 78.69 454 ALA A N 1
ATOM 3331 C CA . ALA A 1 454 ? -2.248 9.823 0.806 1.00 78.69 454 ALA A CA 1
ATOM 3332 C C . ALA A 1 454 ? -1.874 10.760 -0.363 1.00 78.69 454 ALA A C 1
ATOM 3334 O O . ALA A 1 454 ? -1.622 11.942 -0.114 1.00 78.69 454 ALA A O 1
ATOM 3335 N N . VAL A 1 455 ? -1.836 10.279 -1.613 1.00 83.25 455 VAL A N 1
ATOM 3336 C CA . VAL A 1 455 ? -1.524 11.091 -2.801 1.00 83.25 455 VAL A CA 1
ATOM 3337 C C . VAL A 1 455 ? -2.627 11.010 -3.853 1.00 83.25 455 VAL A C 1
ATOM 3339 O O . VAL A 1 455 ? -3.278 9.987 -4.040 1.00 83.25 455 VAL A O 1
ATOM 3342 N N . SER A 1 456 ? -2.848 12.115 -4.568 1.00 84.62 456 SER A N 1
ATOM 3343 C CA . SER A 1 456 ? -3.933 12.208 -5.551 1.00 84.62 456 SER A CA 1
ATOM 3344 C C . SER A 1 456 ? -3.580 11.620 -6.911 1.00 84.62 456 SER A C 1
ATOM 3346 O O . SER A 1 456 ? -4.469 11.153 -7.612 1.00 84.62 456 SER A O 1
ATOM 3348 N N . VAL A 1 457 ? -2.309 11.663 -7.312 1.00 89.75 457 VAL A N 1
ATOM 3349 C CA . VAL A 1 457 ? -1.820 11.126 -8.586 1.00 89.75 457 VAL A CA 1
ATOM 3350 C C . VAL A 1 457 ? -0.411 10.607 -8.371 1.00 89.75 457 VAL A C 1
ATOM 3352 O O . VAL A 1 457 ? 0.428 11.319 -7.835 1.00 89.75 457 VAL A O 1
ATOM 3355 N N . VAL A 1 458 ? -0.166 9.387 -8.824 1.00 91.25 458 VAL A N 1
ATOM 3356 C CA . VAL A 1 458 ? 1.148 8.746 -8.865 1.00 91.25 458 VAL A CA 1
ATOM 3357 C C . VAL A 1 458 ? 1.740 8.875 -10.266 1.00 91.25 458 VAL A C 1
ATOM 3359 O O . VAL A 1 458 ? 1.028 8.686 -11.256 1.00 91.25 458 VAL A O 1
ATOM 3362 N N . GLU A 1 459 ? 3.021 9.222 -10.330 1.00 87.38 459 GLU A N 1
ATOM 3363 C CA . GLU A 1 459 ? 3.804 9.349 -11.564 1.00 87.38 459 GLU A CA 1
ATOM 3364 C C . GLU A 1 459 ? 4.471 8.021 -11.935 1.00 87.38 459 GLU A C 1
ATOM 3366 O O . GLU A 1 459 ? 4.535 7.679 -13.110 1.00 87.38 459 GLU A O 1
ATOM 3371 N N . VAL A 1 460 ? 4.922 7.259 -10.935 1.00 86.00 460 VAL A N 1
ATOM 3372 C CA . VAL A 1 460 ? 5.571 5.956 -11.120 1.00 86.00 460 VAL A CA 1
ATOM 3373 C C . VAL A 1 460 ? 5.142 5.008 -10.004 1.00 86.00 460 VAL A C 1
ATOM 3375 O O . VAL A 1 460 ? 5.156 5.380 -8.826 1.00 86.00 460 VAL A O 1
ATOM 3378 N N . PHE A 1 461 ? 4.786 3.779 -10.374 1.00 90.44 461 PHE A N 1
ATOM 3379 C CA . PHE A 1 461 ? 4.638 2.665 -9.442 1.00 90.44 461 PHE A CA 1
ATOM 3380 C C . PHE A 1 461 ? 5.911 1.818 -9.436 1.00 90.44 461 PHE A C 1
ATOM 3382 O O . PHE A 1 461 ? 6.451 1.502 -10.490 1.00 90.44 461 PHE A O 1
ATOM 3389 N N . SER A 1 462 ? 6.357 1.396 -8.256 1.00 87.12 462 SER A N 1
ATOM 3390 C CA . SER A 1 462 ? 7.399 0.375 -8.109 1.00 87.12 462 SER A CA 1
ATOM 3391 C C . SER A 1 462 ? 6.866 -0.741 -7.219 1.00 87.12 462 SER A C 1
ATOM 3393 O O . SER A 1 462 ? 6.644 -0.548 -6.024 1.00 87.12 462 SER A O 1
ATOM 3395 N N . VAL A 1 463 ? 6.591 -1.898 -7.817 1.00 86.25 463 VAL A N 1
ATOM 3396 C CA . VAL A 1 463 ? 6.068 -3.076 -7.113 1.00 86.25 463 VAL A CA 1
ATOM 3397 C C . VAL A 1 463 ? 7.244 -3.913 -6.613 1.00 86.25 463 VAL A C 1
ATOM 3399 O O . VAL A 1 463 ? 8.214 -4.121 -7.341 1.00 86.25 463 VAL A O 1
ATOM 3402 N N . SER A 1 464 ? 7.176 -4.402 -5.376 1.00 81.56 464 SER A N 1
ATOM 3403 C CA . SER A 1 464 ? 8.178 -5.340 -4.857 1.00 81.56 464 SER A CA 1
ATOM 3404 C C . SER A 1 464 ? 8.132 -6.664 -5.634 1.00 81.56 464 SER A C 1
ATOM 3406 O O . SER A 1 464 ? 7.071 -7.069 -6.104 1.00 81.56 464 SER A O 1
ATOM 3408 N N . SER A 1 465 ? 9.241 -7.400 -5.770 1.00 74.44 465 SER A N 1
ATOM 3409 C CA . SER A 1 465 ? 9.222 -8.667 -6.541 1.00 74.44 465 SER A CA 1
ATOM 3410 C C . SER A 1 465 ? 8.361 -9.753 -5.914 1.00 74.44 465 SER A C 1
ATOM 3412 O O . SER A 1 465 ? 7.803 -10.588 -6.619 1.00 74.44 465 SER A O 1
ATOM 3414 N N . ASP A 1 466 ? 8.231 -9.747 -4.586 1.00 76.31 466 ASP A N 1
ATOM 3415 C CA . ASP A 1 466 ? 7.309 -10.639 -3.898 1.00 76.31 466 ASP A CA 1
ATOM 3416 C C . ASP A 1 466 ? 5.851 -10.230 -4.153 1.00 76.31 466 ASP A C 1
ATOM 3418 O O . ASP A 1 466 ? 4.942 -10.968 -3.784 1.00 76.31 466 ASP A O 1
ATOM 3422 N N . GLY A 1 467 ? 5.621 -9.071 -4.782 1.00 82.25 467 GLY A N 1
ATOM 3423 C CA . GLY A 1 467 ? 4.354 -8.409 -5.049 1.00 82.25 467 GLY A CA 1
ATOM 3424 C C . GLY A 1 467 ? 3.515 -8.151 -3.801 1.00 82.25 467 GLY A C 1
ATOM 3425 O O . GLY A 1 467 ? 2.296 -8.052 -3.891 1.00 82.25 467 GLY A O 1
ATOM 3426 N N . THR A 1 468 ? 4.097 -8.074 -2.615 1.00 86.31 468 THR A N 1
ATOM 3427 C CA . THR A 1 468 ? 3.304 -7.758 -1.422 1.00 86.31 468 THR A CA 1
ATOM 3428 C C . THR A 1 468 ? 3.143 -6.254 -1.231 1.00 86.31 468 THR A C 1
ATOM 3430 O O . THR A 1 468 ? 2.167 -5.827 -0.625 1.00 86.31 468 THR A O 1
ATOM 3433 N N . ARG A 1 469 ? 4.040 -5.432 -1.789 1.00 87.81 469 ARG A N 1
ATOM 3434 C CA . ARG A 1 469 ? 4.092 -3.985 -1.553 1.00 87.81 469 ARG A CA 1
ATOM 3435 C C . ARG A 1 469 ? 4.211 -3.203 -2.854 1.00 87.81 469 ARG A C 1
ATOM 3437 O O . ARG A 1 469 ? 4.706 -3.702 -3.864 1.00 87.81 469 ARG A O 1
ATOM 3444 N N . VAL A 1 470 ? 3.800 -1.944 -2.795 1.00 90.06 470 VAL A N 1
ATOM 3445 C CA . VAL A 1 470 ? 4.016 -0.968 -3.863 1.00 90.06 470 VAL A CA 1
ATOM 3446 C C . VAL A 1 470 ? 4.519 0.346 -3.282 1.00 90.06 470 VAL A C 1
ATOM 3448 O O . VAL A 1 470 ? 4.007 0.818 -2.268 1.00 90.06 470 VAL A O 1
ATOM 3451 N N . ALA A 1 471 ? 5.516 0.931 -3.939 1.00 87.94 471 ALA A N 1
ATOM 3452 C CA . ALA A 1 471 ? 5.896 2.320 -3.768 1.00 87.94 471 ALA A CA 1
ATOM 3453 C C . ALA A 1 471 ? 5.192 3.180 -4.818 1.00 87.94 471 ALA A C 1
ATOM 3455 O O . ALA A 1 471 ? 5.248 2.907 -6.018 1.00 87.94 471 ALA A O 1
ATOM 3456 N N . CYS A 1 472 ? 4.548 4.233 -4.343 1.00 89.75 472 CYS A N 1
ATOM 3457 C CA . CYS A 1 472 ? 3.801 5.200 -5.121 1.00 89.75 472 CYS A CA 1
ATOM 3458 C C . CYS A 1 472 ? 4.492 6.546 -5.046 1.00 89.75 472 CYS A C 1
ATOM 3460 O O . CYS A 1 472 ? 4.544 7.179 -3.989 1.00 89.75 472 CYS A O 1
ATOM 3462 N N . LEU A 1 473 ? 5.023 6.979 -6.178 1.00 85.81 473 LEU A N 1
ATOM 3463 C CA . LEU A 1 473 ? 5.824 8.179 -6.247 1.00 85.81 473 LEU A CA 1
ATOM 3464 C C . LEU A 1 473 ? 4.996 9.342 -6.765 1.00 85.81 473 LEU A C 1
ATOM 3466 O O . LEU A 1 473 ? 4.373 9.257 -7.822 1.00 85.81 473 LEU A O 1
ATOM 3470 N N . SER A 1 474 ? 5.009 10.443 -6.025 1.00 84.62 474 SER A N 1
ATOM 3471 C CA . SER A 1 474 ? 4.320 11.670 -6.409 1.00 84.62 474 SER A CA 1
ATOM 3472 C C . SER A 1 474 ? 5.107 12.877 -5.921 1.00 84.62 474 SER A C 1
ATOM 3474 O O . SER A 1 474 ? 5.227 13.076 -4.712 1.00 84.62 474 SER A O 1
ATOM 3476 N N . ARG A 1 475 ? 5.586 13.725 -6.843 1.00 77.25 475 ARG A N 1
ATOM 3477 C CA . ARG A 1 475 ? 6.227 15.022 -6.530 1.00 77.25 475 ARG A CA 1
ATOM 3478 C C . ARG A 1 475 ? 7.287 14.940 -5.419 1.00 77.25 475 ARG A C 1
ATOM 3480 O O . ARG A 1 475 ? 7.313 15.774 -4.516 1.00 77.25 475 ARG A O 1
ATOM 3487 N N . GLY A 1 476 ? 8.127 13.911 -5.478 1.00 71.88 476 GLY A N 1
ATOM 3488 C CA . GLY A 1 476 ? 9.222 13.679 -4.536 1.00 71.88 476 GLY A CA 1
ATOM 3489 C C . GLY A 1 476 ? 8.841 13.172 -3.154 1.00 71.88 476 GLY A C 1
ATOM 3490 O O . GLY A 1 476 ? 9.656 13.235 -2.240 1.00 71.88 476 GLY A O 1
ATOM 3491 N N . VAL A 1 477 ? 7.639 12.619 -3.013 1.00 76.12 477 VAL A N 1
ATOM 3492 C CA . VAL A 1 477 ? 7.242 11.815 -1.856 1.00 76.12 477 VAL A CA 1
ATOM 3493 C C . VAL A 1 477 ? 6.955 10.392 -2.329 1.00 76.12 477 VAL A C 1
ATOM 3495 O O . VAL A 1 477 ? 6.238 10.200 -3.315 1.00 76.12 477 VAL A O 1
ATOM 3498 N N . GLY A 1 478 ? 7.517 9.402 -1.635 1.00 81.25 478 GLY A N 1
ATOM 3499 C CA . GLY A 1 478 ? 7.204 7.989 -1.835 1.00 81.25 478 GLY A CA 1
ATOM 3500 C C . GLY A 1 478 ? 6.231 7.513 -0.764 1.00 81.25 478 GLY A C 1
ATOM 3501 O O . GLY A 1 478 ? 6.553 7.572 0.419 1.00 81.25 478 GLY A O 1
ATOM 3502 N N . ILE A 1 479 ? 5.049 7.045 -1.153 1.00 85.25 479 ILE A N 1
ATOM 3503 C CA . ILE A 1 479 ? 4.102 6.376 -0.249 1.00 85.25 479 ILE A CA 1
ATOM 3504 C C . ILE A 1 479 ? 4.230 4.874 -0.448 1.00 85.25 479 ILE A C 1
ATOM 3506 O O . ILE A 1 479 ? 4.253 4.416 -1.587 1.00 85.25 479 ILE A O 1
ATOM 3510 N N . ILE A 1 480 ? 4.304 4.111 0.639 1.00 87.12 480 ILE A N 1
ATOM 3511 C CA . ILE A 1 480 ? 4.329 2.650 0.574 1.00 87.12 480 ILE A CA 1
ATOM 3512 C C . ILE A 1 480 ? 2.977 2.102 1.018 1.00 87.12 480 ILE A C 1
ATOM 3514 O O . ILE A 1 480 ? 2.507 2.438 2.104 1.00 87.12 480 ILE A O 1
ATOM 3518 N N . SER A 1 481 ? 2.384 1.219 0.216 1.00 89.25 481 SER A N 1
ATOM 3519 C CA . SER A 1 481 ? 1.134 0.526 0.554 1.00 89.25 481 SER A CA 1
ATOM 3520 C C . SER A 1 481 ? 1.306 -0.992 0.508 1.00 89.25 481 SER A C 1
ATOM 3522 O O . SER A 1 481 ? 2.079 -1.523 -0.297 1.00 89.25 481 SER A O 1
ATOM 3524 N N . ASP A 1 482 ? 0.564 -1.688 1.372 1.00 88.50 482 ASP A N 1
ATOM 3525 C CA . ASP A 1 482 ? 0.458 -3.148 1.374 1.00 88.50 482 ASP A CA 1
ATOM 3526 C C . ASP A 1 482 ? -0.629 -3.583 0.377 1.00 88.50 482 ASP A C 1
ATOM 3528 O O . ASP A 1 482 ? -1.810 -3.273 0.538 1.00 88.50 482 ASP A O 1
ATOM 3532 N N . LEU A 1 483 ? -0.238 -4.309 -0.670 1.00 90.38 483 LEU A N 1
ATOM 3533 C CA . LEU A 1 483 ? -1.175 -4.832 -1.663 1.00 90.38 483 LEU A CA 1
ATOM 3534 C C . LEU A 1 483 ? -1.968 -6.032 -1.131 1.00 90.38 483 LEU A C 1
ATOM 3536 O O . LEU A 1 483 ? -3.028 -6.351 -1.669 1.00 90.38 483 LEU A O 1
ATOM 3540 N N . THR A 1 484 ? -1.481 -6.714 -0.093 1.00 88.44 484 THR A N 1
ATOM 3541 C CA . THR A 1 484 ? -2.091 -7.946 0.428 1.00 88.44 484 THR A CA 1
ATOM 3542 C C . THR A 1 484 ? -3.410 -7.714 1.161 1.00 88.44 484 THR A C 1
ATOM 3544 O O . THR A 1 484 ? -4.225 -8.630 1.231 1.00 88.44 484 THR A O 1
ATOM 3547 N N . GLU A 1 485 ? -3.651 -6.499 1.667 1.00 87.75 485 GLU A N 1
ATOM 3548 C CA . GLU A 1 485 ? -4.916 -6.132 2.320 1.00 87.75 485 GLU A CA 1
ATOM 3549 C C . GLU A 1 485 ? -6.039 -5.821 1.312 1.00 87.75 485 GLU A C 1
ATOM 3551 O O . GLU A 1 485 ? -7.217 -5.803 1.672 1.00 87.75 485 GLU A O 1
ATOM 3556 N N . VAL A 1 486 ? -5.687 -5.561 0.047 1.00 89.56 486 VAL A N 1
ATOM 3557 C CA . VAL A 1 486 ? -6.615 -5.076 -0.991 1.00 89.56 486 VAL A CA 1
ATOM 3558 C C . VAL A 1 486 ? -6.695 -5.964 -2.231 1.00 89.56 486 VAL A C 1
ATOM 3560 O O . VAL A 1 486 ? -7.540 -5.728 -3.094 1.00 89.56 486 VAL A O 1
ATOM 3563 N N . THR A 1 487 ? -5.848 -6.990 -2.327 1.00 91.38 487 THR A N 1
ATOM 3564 C CA . THR A 1 487 ? -5.814 -7.940 -3.449 1.00 91.38 487 THR A CA 1
ATOM 3565 C C . THR A 1 487 ? -5.770 -9.381 -2.958 1.00 91.38 487 THR A C 1
ATOM 3567 O O . THR A 1 487 ? -5.547 -9.652 -1.775 1.00 91.38 487 THR A O 1
ATOM 3570 N N . THR A 1 488 ? -6.011 -10.320 -3.869 1.00 91.31 488 THR A N 1
ATOM 3571 C CA . THR A 1 488 ? -5.928 -11.744 -3.560 1.00 91.31 488 THR A CA 1
ATOM 3572 C C . THR A 1 488 ? -4.502 -12.141 -3.211 1.00 91.31 488 THR A C 1
ATOM 3574 O O . THR A 1 488 ? -3.520 -11.630 -3.756 1.00 91.31 488 THR A O 1
ATOM 3577 N N . THR A 1 489 ? -4.380 -13.067 -2.265 1.00 88.19 489 THR A N 1
ATOM 3578 C CA . THR A 1 489 ? -3.087 -13.523 -1.759 1.00 88.19 489 THR A CA 1
ATOM 3579 C C . THR A 1 489 ? -3.043 -15.036 -1.642 1.00 88.19 489 THR A C 1
ATOM 3581 O O . THR A 1 489 ? -4.027 -15.643 -1.226 1.00 88.19 489 THR A O 1
ATOM 3584 N N . PRO A 1 490 ? -1.913 -15.682 -1.982 1.00 87.75 490 PRO A N 1
ATOM 3585 C CA . PRO A 1 490 ? -1.777 -17.120 -1.803 1.00 87.75 490 PRO A CA 1
ATOM 3586 C C . PRO A 1 490 ? -1.959 -17.519 -0.337 1.00 87.75 490 PRO A C 1
ATOM 3588 O O . PRO A 1 490 ? -1.363 -16.919 0.560 1.00 87.75 490 PRO A O 1
ATOM 3591 N N . LYS A 1 491 ? -2.757 -18.562 -0.096 1.00 87.81 491 LYS A N 1
ATOM 3592 C CA . LYS A 1 491 ? -3.025 -19.064 1.254 1.00 87.81 491 LYS A CA 1
ATOM 3593 C C . LYS A 1 491 ? -1.740 -19.577 1.926 1.00 87.81 491 LYS A C 1
ATOM 3595 O O . LYS A 1 491 ? -1.014 -20.361 1.310 1.00 87.81 491 LYS A O 1
ATOM 3600 N N . PRO A 1 492 ? -1.491 -19.263 3.211 1.00 87.38 492 PRO A N 1
ATOM 3601 C CA . PRO A 1 492 ? -0.377 -19.844 3.944 1.00 87.38 492 PRO A CA 1
ATOM 3602 C C . PRO A 1 492 ? -0.577 -21.350 4.168 1.00 87.38 492 PRO A C 1
ATOM 3604 O O . PRO A 1 492 ? -1.683 -21.829 4.440 1.00 87.38 492 PRO A O 1
ATOM 3607 N N . THR A 1 493 ? 0.520 -22.108 4.099 1.00 84.38 493 THR A N 1
ATOM 3608 C CA . THR A 1 493 ? 0.516 -23.583 4.115 1.00 84.38 493 THR A CA 1
ATOM 3609 C C . THR A 1 493 ? -0.101 -24.177 5.385 1.00 84.38 493 THR A C 1
ATOM 3611 O O . THR A 1 493 ? -0.752 -25.216 5.323 1.00 84.38 493 THR A O 1
ATOM 3614 N N . ASN A 1 494 ? 0.061 -23.507 6.531 1.00 84.12 494 ASN A N 1
ATOM 3615 C CA . ASN A 1 494 ? -0.375 -23.990 7.849 1.00 84.12 494 ASN A CA 1
ATOM 3616 C C . ASN A 1 494 ? -1.659 -23.313 8.369 1.00 84.12 494 ASN A C 1
ATOM 3618 O O . ASN A 1 494 ? -1.930 -23.357 9.570 1.00 84.12 494 ASN A O 1
ATOM 3622 N N . LEU A 1 495 ? -2.449 -22.678 7.496 1.00 86.88 495 LEU A N 1
ATOM 3623 C CA . LEU A 1 495 ? -3.679 -22.002 7.910 1.00 86.88 495 LEU A CA 1
ATOM 3624 C C . LEU A 1 495 ? -4.733 -23.004 8.406 1.00 86.88 495 LEU A C 1
ATOM 3626 O O . LEU A 1 495 ? -5.171 -23.878 7.653 1.00 86.88 495 LEU A O 1
ATOM 3630 N N . GLN A 1 496 ? -5.184 -22.833 9.651 1.00 83.25 496 GLN A N 1
ATOM 3631 C CA . GLN A 1 496 ? -6.350 -23.542 10.177 1.00 83.25 496 GLN A CA 1
ATOM 3632 C C . GLN A 1 496 ? -7.616 -22.870 9.650 1.00 83.25 496 GLN A C 1
ATOM 3634 O O . GLN A 1 496 ? -7.882 -21.706 9.944 1.00 83.25 496 GLN A O 1
ATOM 3639 N N . VAL A 1 497 ? -8.384 -23.605 8.848 1.00 86.00 497 VAL A N 1
ATOM 3640 C CA . VAL A 1 497 ? -9.546 -23.078 8.130 1.00 86.00 497 VAL A CA 1
ATOM 3641 C C . VAL A 1 497 ? -10.817 -23.741 8.637 1.00 86.00 497 VAL A C 1
ATOM 3643 O O . VAL A 1 497 ? -10.892 -24.962 8.761 1.00 86.00 497 VAL A O 1
ATOM 3646 N N . THR A 1 498 ? -11.839 -22.925 8.865 1.00 84.94 498 THR A N 1
ATOM 3647 C CA . THR A 1 498 ? -13.201 -23.367 9.150 1.00 84.94 498 THR A CA 1
ATOM 3648 C C . THR A 1 498 ? -14.086 -23.119 7.932 1.00 84.94 498 THR A C 1
ATOM 3650 O O . THR A 1 498 ? -14.155 -22.003 7.421 1.00 84.94 498 THR A O 1
ATOM 3653 N N . THR A 1 499 ? -14.783 -24.163 7.485 1.00 84.62 499 THR A N 1
ATOM 3654 C CA . THR A 1 499 ? -15.761 -24.128 6.378 1.00 84.62 499 THR A CA 1
ATOM 3655 C C . THR A 1 499 ? -17.179 -24.482 6.842 1.00 84.62 499 THR A C 1
ATOM 3657 O O . THR A 1 499 ? -18.107 -24.589 6.042 1.00 84.62 499 THR A O 1
ATOM 3660 N N . SER A 1 500 ? -17.366 -24.710 8.144 1.00 85.94 500 SER A N 1
ATOM 3661 C CA . SER A 1 500 ? -18.613 -25.199 8.723 1.00 85.94 500 SER A CA 1
ATOM 3662 C C . SER A 1 500 ? -19.535 -24.068 9.185 1.00 85.94 500 SER A C 1
ATOM 3664 O O . SER A 1 500 ? -19.126 -22.961 9.529 1.00 85.94 500 SER A O 1
ATOM 3666 N N . ARG A 1 501 ? -20.826 -24.398 9.290 1.00 90.06 501 ARG A N 1
ATOM 3667 C CA . ARG A 1 501 ? -21.845 -23.571 9.958 1.00 90.06 501 ARG A CA 1
ATOM 3668 C C . ARG A 1 501 ? -21.799 -23.664 11.484 1.00 90.06 501 ARG A C 1
ATOM 3670 O O . ARG A 1 501 ? -22.694 -23.165 12.158 1.00 90.06 501 ARG A O 1
ATOM 3677 N N . SER A 1 502 ? -20.782 -24.311 12.040 1.00 89.94 502 SER A N 1
ATOM 3678 C CA . SER A 1 502 ? -20.569 -24.401 13.478 1.00 89.94 502 SER A CA 1
ATOM 3679 C C . SER A 1 502 ? -19.093 -24.545 13.802 1.00 89.94 502 SER A C 1
ATOM 3681 O O . SER A 1 502 ? -18.425 -25.378 13.190 1.00 89.94 502 SER A O 1
ATOM 3683 N N . ALA A 1 503 ? -18.622 -23.825 14.809 1.00 89.38 503 ALA A N 1
ATOM 3684 C CA . ALA A 1 503 ? -17.292 -23.983 15.380 1.00 89.38 503 ALA A CA 1
ATOM 3685 C C . ALA A 1 503 ? -17.408 -24.125 16.901 1.00 89.38 503 ALA A C 1
ATOM 3687 O O . ALA A 1 503 ? -18.311 -23.552 17.514 1.00 89.38 503 ALA A O 1
ATOM 3688 N N . ALA A 1 504 ? -16.513 -24.896 17.514 1.00 87.56 504 ALA A N 1
ATOM 3689 C CA . ALA A 1 504 ? -16.472 -25.076 18.959 1.00 87.56 504 ALA A CA 1
ATOM 3690 C C . ALA A 1 504 ? -15.029 -25.206 19.447 1.00 87.56 504 ALA A C 1
ATOM 3692 O O . ALA A 1 504 ? -14.209 -25.866 18.811 1.00 87.56 504 ALA A O 1
ATOM 3693 N N . LEU A 1 505 ? -14.748 -24.596 20.594 1.00 87.12 505 LEU A N 1
ATOM 3694 C CA . LEU A 1 505 ? -13.466 -24.648 21.276 1.00 87.12 505 LEU A CA 1
ATOM 3695 C C . LEU A 1 505 ? -13.698 -24.608 22.790 1.00 87.12 505 LEU A C 1
ATOM 3697 O O . LEU A 1 505 ? -14.142 -23.600 23.340 1.00 87.12 505 LEU A O 1
ATOM 3701 N N . GLY A 1 506 ? -13.390 -25.708 23.480 1.00 86.81 506 GLY A N 1
ATOM 3702 C CA . GLY A 1 506 ? -13.596 -25.811 24.926 1.00 86.81 506 GLY A CA 1
ATOM 3703 C C . GLY A 1 506 ? -15.056 -25.556 25.319 1.00 86.81 506 GLY A C 1
ATOM 3704 O O . GLY A 1 506 ? -15.947 -26.294 24.908 1.00 86.81 506 GLY A O 1
ATOM 3705 N N . SER A 1 507 ? -15.295 -24.516 26.123 1.00 84.12 507 SER A N 1
ATOM 3706 C CA . SER A 1 507 ? -16.632 -24.081 26.561 1.00 84.12 507 SER A CA 1
ATOM 3707 C C . SER A 1 507 ? -17.246 -22.975 25.692 1.00 84.12 507 SER A C 1
ATOM 3709 O O . SER A 1 507 ? -18.270 -22.400 26.065 1.00 84.12 507 SER A O 1
ATOM 3711 N N . SER A 1 508 ? -16.637 -22.669 24.546 1.00 88.44 508 SER A N 1
ATOM 3712 C CA . SER A 1 508 ? -17.145 -21.702 23.575 1.00 88.44 508 SER A CA 1
ATOM 3713 C C . SER A 1 508 ? -17.612 -22.411 22.306 1.00 88.44 508 SER A C 1
ATOM 3715 O O . SER A 1 508 ? -16.940 -23.310 21.804 1.00 88.44 508 SER A O 1
ATOM 3717 N N . SER A 1 509 ? -18.756 -22.015 21.755 1.00 90.25 509 SER A N 1
ATOM 3718 C CA . SER A 1 509 ? -19.232 -22.500 20.458 1.00 90.25 509 SER A CA 1
ATOM 3719 C C . SER A 1 509 ? -20.080 -21.455 19.747 1.00 90.25 509 SER A C 1
ATOM 3721 O O . SER A 1 509 ? -20.758 -20.655 20.384 1.00 90.25 509 SER A O 1
ATOM 3723 N N . ILE A 1 510 ? -20.052 -21.472 18.422 1.00 91.38 510 ILE A N 1
ATOM 3724 C CA . ILE A 1 510 ? -20.891 -20.646 17.561 1.00 91.38 510 ILE A CA 1
ATOM 3725 C C . ILE A 1 510 ? -21.525 -21.548 16.515 1.00 91.38 510 ILE A C 1
ATOM 3727 O O . ILE A 1 510 ? -20.863 -22.426 15.961 1.00 91.38 510 ILE A O 1
ATOM 3731 N N . ARG A 1 511 ? -22.813 -21.356 16.247 1.00 93.38 511 ARG A N 1
ATOM 3732 C CA . ARG A 1 511 ? -23.549 -22.135 15.255 1.00 93.38 511 ARG A CA 1
ATOM 3733 C C . ARG A 1 511 ? -24.562 -21.274 14.525 1.00 93.38 511 ARG A C 1
ATOM 3735 O O . ARG A 1 511 ? -25.356 -20.577 15.151 1.00 93.38 511 ARG A O 1
ATOM 3742 N N . LEU A 1 512 ? -24.592 -21.411 13.205 1.00 90.94 512 LEU A N 1
ATOM 3743 C CA . LEU A 1 512 ? -25.723 -20.998 12.394 1.00 90.94 512 LEU A CA 1
ATOM 3744 C C . LEU A 1 512 ? -26.856 -22.008 12.570 1.00 90.94 512 LEU A C 1
ATOM 3746 O O . LEU A 1 512 ? -26.738 -23.164 12.156 1.00 90.94 512 LEU A O 1
ATOM 3750 N N . GLY A 1 513 ? -27.924 -21.591 13.236 1.00 86.44 513 GLY A N 1
ATOM 3751 C CA . GLY A 1 513 ? -29.106 -22.412 13.419 1.00 86.44 513 GLY A CA 1
ATOM 3752 C C . GLY A 1 513 ? -29.966 -22.479 12.161 1.00 86.44 513 GLY A C 1
ATOM 3753 O O . GLY A 1 513 ? -29.999 -21.552 11.352 1.00 86.44 513 GLY A O 1
ATOM 3754 N N . ASP A 1 514 ? -30.700 -23.582 12.013 1.00 85.44 514 ASP A N 1
ATOM 3755 C CA . ASP A 1 514 ? -31.705 -23.739 10.951 1.00 85.44 514 ASP A CA 1
ATOM 3756 C C . ASP A 1 514 ? -32.908 -22.800 11.155 1.00 85.44 514 ASP A C 1
ATOM 3758 O O . ASP A 1 514 ? -33.687 -22.567 10.237 1.00 85.44 514 ASP A O 1
ATOM 3762 N N . ASP A 1 515 ? -33.030 -22.223 12.353 1.00 83.06 515 ASP A N 1
ATOM 3763 C CA . ASP A 1 515 ? -33.957 -21.147 12.707 1.00 83.06 515 ASP A CA 1
ATOM 3764 C C . ASP A 1 515 ? -33.541 -19.774 12.147 1.00 83.06 515 ASP A C 1
ATOM 3766 O O . ASP A 1 515 ? -34.240 -18.785 12.359 1.00 83.06 515 ASP A O 1
ATOM 3770 N N . GLY A 1 516 ? -32.411 -19.697 11.436 1.00 81.12 516 GLY A N 1
ATOM 3771 C CA . GLY A 1 516 ? -31.875 -18.455 10.884 1.00 81.12 516 GLY A CA 1
ATOM 3772 C C . GLY A 1 516 ? -31.177 -17.571 11.919 1.00 81.12 516 GLY A C 1
ATOM 3773 O O . GLY A 1 516 ? -30.794 -16.450 11.591 1.00 81.12 516 GLY A O 1
ATOM 3774 N N . MET A 1 517 ? -30.989 -18.061 13.148 1.00 85.38 517 MET A N 1
ATOM 3775 C CA . MET A 1 517 ? -30.316 -17.346 14.229 1.00 85.38 517 MET A CA 1
ATOM 3776 C C . MET A 1 517 ? -28.864 -17.806 14.366 1.00 85.38 517 MET A C 1
ATOM 3778 O O . MET A 1 517 ? -28.518 -18.954 14.079 1.00 85.38 517 MET A O 1
ATOM 3782 N N . ILE A 1 518 ? -28.000 -16.921 14.858 1.00 87.31 518 ILE A N 1
ATOM 3783 C CA . ILE A 1 518 ? -26.646 -17.294 15.274 1.00 87.31 518 ILE A CA 1
ATOM 3784 C C . ILE A 1 518 ? -26.674 -17.586 16.768 1.00 87.31 518 ILE A C 1
ATOM 3786 O O . ILE A 1 518 ? -26.885 -16.687 17.581 1.00 87.31 518 ILE A O 1
ATOM 3790 N N . HIS A 1 519 ? -26.457 -18.848 17.120 1.00 89.00 519 HIS A N 1
ATOM 3791 C CA . HIS A 1 519 ? -26.362 -19.312 18.499 1.00 89.00 519 HIS A CA 1
ATOM 3792 C C . HIS A 1 519 ? -24.910 -19.253 18.943 1.00 89.00 519 HIS A C 1
ATOM 3794 O O . HIS A 1 519 ? -24.041 -19.851 18.309 1.00 89.00 519 HIS A O 1
ATOM 3800 N N . LEU A 1 520 ? -24.659 -18.543 20.032 1.00 88.44 520 LEU A N 1
ATOM 3801 C CA . LEU A 1 520 ? -23.349 -18.369 20.630 1.00 88.44 520 LEU A CA 1
ATOM 3802 C C . LEU A 1 520 ? -23.383 -18.883 22.067 1.00 88.44 520 LEU A C 1
ATOM 3804 O O . LEU A 1 520 ? -24.239 -18.494 22.858 1.00 88.44 520 LEU A O 1
ATOM 3808 N N . VAL A 1 521 ? -22.414 -19.716 22.413 1.00 87.62 521 VAL A N 1
ATOM 3809 C CA . VAL A 1 521 ? -22.111 -20.114 23.784 1.00 87.62 521 VAL A CA 1
ATOM 3810 C C . VAL A 1 521 ? -20.696 -19.648 24.083 1.00 87.62 521 VAL A C 1
ATOM 3812 O O . VAL A 1 521 ? -19.784 -19.931 23.313 1.00 87.62 521 VAL A O 1
ATOM 3815 N N . HIS A 1 522 ? -20.500 -18.943 25.189 1.00 87.06 522 HIS A N 1
ATOM 3816 C CA . HIS A 1 522 ? -19.181 -18.578 25.693 1.00 87.06 522 HIS A CA 1
ATOM 3817 C C . HIS A 1 522 ? -19.164 -18.808 27.201 1.00 87.06 522 HIS A C 1
ATOM 3819 O O . HIS A 1 522 ? -19.822 -18.094 27.963 1.00 87.06 522 HIS A O 1
ATOM 3825 N N . LYS A 1 523 ? -18.429 -19.833 27.646 1.00 84.62 523 LYS A N 1
ATOM 3826 C CA . LYS A 1 523 ? -18.401 -20.275 29.048 1.00 84.62 523 LYS A CA 1
ATOM 3827 C C . LYS A 1 523 ? -19.809 -20.648 29.536 1.00 84.62 523 LYS A C 1
ATOM 3829 O O . LYS A 1 523 ? -20.386 -21.613 29.052 1.00 84.62 523 LYS A O 1
ATOM 3834 N N . SER A 1 524 ? -20.357 -19.919 30.508 1.00 82.25 524 SER A N 1
ATOM 3835 C CA . SER A 1 524 ? -21.702 -20.147 31.055 1.00 82.25 524 SER A CA 1
ATOM 3836 C C . SER A 1 524 ? -22.793 -19.331 30.358 1.00 82.25 524 SER A C 1
ATOM 3838 O O . SER A 1 524 ? -23.953 -19.405 30.755 1.00 82.25 524 SER A O 1
ATOM 3840 N N . ILE A 1 525 ? -22.436 -18.521 29.360 1.00 80.75 525 ILE A N 1
ATOM 3841 C CA . ILE A 1 525 ? -23.338 -17.557 28.733 1.00 80.75 525 ILE A CA 1
ATOM 3842 C C . ILE A 1 525 ? -23.789 -18.103 27.386 1.00 80.75 525 ILE A C 1
ATOM 3844 O O . ILE A 1 525 ? -22.976 -18.569 26.595 1.00 80.75 525 ILE A O 1
ATOM 3848 N N . THR A 1 526 ? -25.096 -18.048 27.138 1.00 83.31 526 THR A N 1
ATOM 3849 C CA . THR A 1 526 ? -25.713 -18.427 25.863 1.00 83.31 526 THR A CA 1
ATOM 3850 C C . THR A 1 526 ? -26.469 -17.229 25.301 1.00 83.31 526 THR A C 1
ATOM 3852 O O . THR A 1 526 ? -27.240 -16.596 26.021 1.00 83.31 526 THR A O 1
ATOM 3855 N N . ALA A 1 527 ? -26.257 -16.926 24.024 1.00 80.44 527 ALA A N 1
ATOM 3856 C CA . ALA A 1 527 ? -26.907 -15.844 23.302 1.00 80.44 527 ALA A CA 1
ATOM 3857 C C . ALA A 1 527 ? -27.401 -16.336 21.935 1.00 80.44 527 ALA A C 1
ATOM 3859 O O . ALA A 1 527 ? -26.751 -17.154 21.288 1.00 80.44 527 ALA A O 1
ATOM 3860 N N . ALA A 1 528 ? -28.539 -15.813 21.485 1.00 81.88 528 ALA A N 1
ATOM 3861 C CA . ALA A 1 528 ? -29.046 -16.017 20.132 1.00 81.88 528 ALA A CA 1
ATOM 3862 C C . ALA A 1 528 ? -29.170 -14.653 19.451 1.00 81.88 528 ALA A C 1
ATOM 3864 O O . ALA A 1 528 ? -29.845 -13.756 19.955 1.00 81.88 528 ALA A O 1
ATOM 3865 N N . MET A 1 529 ? -28.498 -14.489 18.317 1.00 79.75 529 MET A N 1
ATOM 3866 C CA . MET A 1 529 ? -28.425 -13.230 17.582 1.00 79.75 529 MET A CA 1
ATOM 3867 C C . MET A 1 529 ? -29.209 -13.338 16.284 1.00 79.75 529 MET A C 1
ATOM 3869 O O . MET A 1 529 ? -29.012 -14.277 15.513 1.00 79.75 529 MET A O 1
ATOM 3873 N N . ASN A 1 530 ? -30.079 -12.358 16.037 1.00 81.19 530 ASN A N 1
ATOM 3874 C CA . ASN A 1 530 ? -30.757 -12.236 14.755 1.00 81.19 530 ASN A CA 1
ATOM 3875 C C . ASN A 1 530 ? -29.812 -11.547 13.754 1.00 81.19 530 ASN A C 1
ATOM 3877 O O . ASN A 1 530 ? -29.447 -10.390 13.994 1.00 81.19 530 ASN A O 1
ATOM 3881 N N . PRO A 1 531 ? -29.446 -12.198 12.633 1.00 76.94 531 PRO A N 1
ATOM 3882 C CA . PRO A 1 531 ? -28.534 -11.622 11.656 1.00 76.94 531 PRO A CA 1
ATOM 3883 C C . PRO A 1 531 ? -29.008 -10.305 11.037 1.00 76.94 531 PRO A C 1
ATOM 3885 O O . PRO A 1 531 ? -28.185 -9.488 10.629 1.00 76.94 531 PRO A O 1
ATOM 3888 N N . THR A 1 532 ? -30.324 -10.079 10.983 1.00 74.06 532 THR A N 1
ATOM 3889 C CA . THR A 1 532 ? -30.915 -8.861 10.416 1.00 74.06 532 THR A CA 1
ATOM 3890 C C . THR A 1 532 ? -31.081 -7.742 11.438 1.00 74.06 532 THR A C 1
ATOM 3892 O O . THR A 1 532 ? -31.577 -6.672 11.089 1.00 74.06 532 THR A O 1
ATOM 3895 N N . SER A 1 533 ? -30.725 -7.969 12.705 1.00 69.62 533 SER A N 1
ATOM 3896 C CA . SER A 1 533 ? -30.812 -6.917 13.713 1.00 69.62 533 SER A CA 1
ATOM 3897 C C . SER A 1 533 ? -29.728 -5.863 13.484 1.00 69.62 533 SER A C 1
ATOM 3899 O O . SER A 1 533 ? -28.591 -6.177 13.127 1.00 69.62 533 SER A O 1
ATOM 3901 N N . THR A 1 534 ? -30.086 -4.600 13.701 1.00 61.06 534 THR A N 1
ATOM 3902 C CA . THR A 1 534 ? -29.170 -3.448 13.725 1.00 61.06 534 THR A CA 1
ATOM 3903 C C . THR A 1 534 ? -28.694 -3.120 15.138 1.00 61.06 534 THR A C 1
ATOM 3905 O O . THR A 1 534 ? -27.797 -2.304 15.320 1.00 61.06 534 THR A O 1
ATOM 3908 N N . SER A 1 535 ? -29.266 -3.773 16.151 1.00 54.50 535 SER A N 1
ATOM 3909 C CA . SER A 1 535 ? -28.839 -3.671 17.539 1.00 54.50 535 SER A CA 1
ATOM 3910 C C . SER A 1 535 ? -28.627 -5.062 18.126 1.00 54.50 535 SER A C 1
ATOM 3912 O O . SER A 1 535 ? -29.490 -5.941 18.047 1.00 54.50 535 SER A O 1
ATOM 3914 N N . VAL A 1 536 ? -27.469 -5.277 18.744 1.00 50.12 536 VAL A N 1
ATOM 3915 C CA . VAL A 1 536 ? -27.372 -6.295 19.789 1.00 50.12 536 VAL A CA 1
ATOM 3916 C C . VAL A 1 536 ? -27.782 -5.570 21.049 1.00 50.12 536 VAL A C 1
ATOM 3918 O O . VAL A 1 536 ? -27.070 -4.683 21.514 1.00 50.12 536 VAL A O 1
ATOM 3921 N N . GLY A 1 537 ? -28.944 -5.914 21.595 1.00 44.28 537 GLY A N 1
ATOM 3922 C CA . GLY A 1 537 ? -29.159 -5.649 23.004 1.00 44.28 537 GLY A CA 1
ATOM 3923 C C . GLY A 1 537 ? -28.122 -6.470 23.755 1.00 44.28 537 GLY A C 1
ATOM 3924 O O . GLY A 1 537 ? -28.299 -7.677 23.907 1.00 44.28 537 GLY A O 1
ATOM 3925 N N . ALA A 1 538 ? -27.036 -5.838 24.207 1.00 45.00 538 ALA A N 1
ATOM 3926 C CA . ALA A 1 538 ? -26.318 -6.367 25.352 1.00 45.00 538 ALA A CA 1
ATOM 3927 C C . ALA A 1 538 ? -27.378 -6.687 26.418 1.00 45.00 538 ALA A C 1
ATOM 3929 O O . ALA A 1 538 ? -28.296 -5.871 26.579 1.00 45.00 538 ALA A O 1
ATOM 3930 N N . PRO A 1 539 ? -27.295 -7.819 27.140 1.00 38.84 539 PRO A N 1
ATOM 3931 C CA . PRO A 1 539 ? -28.343 -8.238 28.069 1.00 38.84 539 PRO A CA 1
ATOM 3932 C C . PRO A 1 539 ? -28.827 -7.119 29.008 1.00 38.84 539 PRO A C 1
ATOM 3934 O O . PRO A 1 539 ? -29.963 -7.171 29.473 1.00 38.84 539 PRO A O 1
ATOM 3937 N N . TRP A 1 540 ? -27.994 -6.100 29.276 1.00 37.59 540 TRP A N 1
ATOM 3938 C CA . TRP A 1 540 ? -28.255 -4.999 30.209 1.00 37.59 540 TRP A CA 1
ATOM 3939 C C . TRP A 1 540 ? -28.306 -3.588 29.578 1.00 37.59 540 TRP A C 1
ATOM 3941 O O . TRP A 1 540 ? -28.124 -2.600 30.282 1.00 37.59 540 TRP A O 1
ATOM 3951 N N . GLY A 1 541 ? -28.576 -3.458 28.273 1.00 35.56 541 GLY A N 1
ATOM 3952 C CA . GLY A 1 541 ? -28.906 -2.157 27.663 1.00 35.56 541 GLY A CA 1
ATOM 3953 C C . GLY A 1 541 ? -27.723 -1.257 27.281 1.00 35.56 541 GLY A C 1
ATOM 3954 O O . GLY A 1 541 ? -27.933 -0.078 27.005 1.00 35.56 541 GLY A O 1
ATOM 3955 N N . ALA A 1 542 ? -26.501 -1.792 27.224 1.00 40.41 542 ALA A N 1
ATOM 3956 C CA . ALA A 1 542 ? -25.379 -1.111 26.580 1.00 40.41 542 ALA A CA 1
ATOM 3957 C C . ALA A 1 542 ? -25.560 -1.139 25.050 1.00 40.41 542 ALA A C 1
ATOM 3959 O O . ALA A 1 542 ? -25.757 -2.206 24.463 1.00 40.41 542 ALA A O 1
ATOM 3960 N N . SER A 1 543 ? -25.524 0.027 24.404 1.00 44.38 543 SER A N 1
ATOM 3961 C CA . SER A 1 543 ? -25.461 0.119 22.945 1.00 44.38 543 SER A CA 1
ATOM 3962 C C . SER A 1 543 ? -24.090 -0.342 22.466 1.00 44.38 543 SER A C 1
ATOM 3964 O O . SER A 1 543 ? -23.073 0.113 22.982 1.00 44.38 543 SER A O 1
ATOM 3966 N N . LEU A 1 544 ? -24.055 -1.218 21.461 1.00 51.41 544 LEU A N 1
ATOM 3967 C CA . LEU A 1 544 ? -22.827 -1.450 20.705 1.00 51.41 544 LEU A CA 1
ATOM 3968 C C . LEU A 1 544 ? -22.315 -0.132 20.104 1.00 51.41 544 LEU A C 1
ATOM 3970 O O . LEU A 1 544 ? -23.141 0.720 19.754 1.00 51.41 544 LEU A O 1
ATOM 3974 N N . PRO A 1 545 ? -20.990 0.021 19.921 1.00 51.44 545 PRO A N 1
ATOM 3975 C CA . PRO A 1 545 ? -20.443 1.114 19.130 1.00 51.44 545 PRO A CA 1
ATOM 3976 C C . PRO A 1 545 ? -21.175 1.161 17.785 1.00 51.44 545 PRO A C 1
ATOM 3978 O O . PRO A 1 545 ? -21.281 0.144 17.097 1.00 51.44 545 PRO A O 1
ATOM 3981 N N . TRP A 1 546 ? -21.761 2.313 17.455 1.00 44.16 546 TRP A N 1
ATOM 3982 C CA . TRP A 1 546 ? -22.572 2.471 16.251 1.00 44.16 546 TRP A CA 1
ATOM 3983 C C . TRP A 1 546 ? -21.709 2.218 15.010 1.00 44.16 546 TRP A C 1
ATOM 3985 O O . TRP A 1 546 ? -20.814 3.002 14.705 1.00 44.16 546 TRP A O 1
ATOM 3995 N N . ILE A 1 547 ? -21.984 1.120 14.306 1.00 49.72 547 ILE A N 1
ATOM 3996 C CA . ILE A 1 547 ? -21.489 0.851 12.955 1.00 49.72 547 ILE A CA 1
ATOM 3997 C C . ILE A 1 547 ? -22.727 0.812 12.054 1.00 49.72 547 ILE A C 1
ATOM 3999 O O . ILE A 1 547 ? -23.679 0.099 12.387 1.00 49.72 547 ILE A O 1
ATOM 4003 N N . PRO A 1 548 ? -22.767 1.554 10.933 1.00 48.91 548 PRO A N 1
ATOM 4004 C CA . PRO A 1 548 ? -23.917 1.546 10.037 1.00 48.91 548 PRO A CA 1
ATOM 4005 C C . PRO A 1 548 ? -24.303 0.124 9.591 1.00 48.91 548 PRO A C 1
ATOM 4007 O O . PRO A 1 548 ? -23.451 -0.681 9.201 1.00 48.91 548 PRO A O 1
ATOM 4010 N N . GLY A 1 549 ? -25.606 -0.170 9.611 1.00 59.50 549 GLY A N 1
ATOM 4011 C CA . GLY A 1 549 ? -26.181 -1.414 9.091 1.00 59.50 549 GLY A CA 1
ATOM 4012 C C . GLY A 1 549 ? -26.501 -2.476 10.149 1.00 59.50 549 GLY A C 1
ATOM 4013 O O . GLY A 1 549 ? -26.631 -2.198 11.338 1.00 59.50 549 GLY A O 1
ATOM 4014 N N . THR A 1 550 ? -26.707 -3.706 9.687 1.00 70.19 550 THR A N 1
ATOM 4015 C CA . THR A 1 550 ? -26.922 -4.888 10.535 1.00 70.19 550 THR A CA 1
ATOM 4016 C C . THR A 1 550 ? -25.619 -5.303 11.224 1.00 70.19 550 THR A C 1
ATOM 4018 O O . THR A 1 550 ? -24.519 -4.942 10.793 1.00 70.19 550 THR A O 1
ATOM 4021 N N . ILE A 1 551 ? -25.723 -6.111 12.280 1.00 72.88 551 ILE A N 1
ATOM 4022 C CA . ILE A 1 551 ? -24.571 -6.576 13.076 1.00 72.88 551 ILE A CA 1
ATOM 4023 C C . ILE A 1 551 ? -23.531 -7.304 12.218 1.00 72.88 551 ILE A C 1
ATOM 4025 O O . ILE A 1 551 ? -22.335 -7.103 12.408 1.00 72.88 551 ILE A O 1
ATOM 4029 N N . PHE A 1 552 ? -23.973 -8.088 11.233 1.00 78.31 552 PHE A N 1
ATOM 4030 C CA . PHE A 1 552 ? -23.095 -8.870 10.352 1.00 78.31 552 PHE A CA 1
ATOM 4031 C C . PHE A 1 552 ? -22.918 -8.246 8.961 1.00 78.31 552 PHE A C 1
ATOM 4033 O O . PHE A 1 552 ? -22.268 -8.829 8.098 1.00 78.31 552 PHE A O 1
ATOM 4040 N N . GLY A 1 553 ? -23.484 -7.056 8.742 1.00 78.31 553 GLY A N 1
ATOM 4041 C CA . GLY A 1 553 ? -23.536 -6.416 7.435 1.00 78.31 553 GLY A CA 1
ATOM 4042 C C . GLY A 1 553 ? -24.514 -7.087 6.467 1.00 78.31 553 GLY A C 1
ATOM 4043 O O . GLY A 1 553 ? -25.434 -7.813 6.847 1.00 78.31 553 GLY A O 1
ATOM 4044 N N . GLU A 1 554 ? -24.342 -6.781 5.188 1.00 83.75 554 GLU A N 1
ATOM 4045 C CA . GLU A 1 554 ? -25.230 -7.245 4.126 1.00 83.75 554 GLU A CA 1
ATOM 4046 C C . GLU A 1 554 ? -25.086 -8.752 3.864 1.00 83.75 554 GLU A C 1
ATOM 4048 O O . GLU A 1 554 ? -24.031 -9.354 4.081 1.00 83.75 554 GLU A O 1
ATOM 4053 N N . GLY A 1 555 ? -26.153 -9.356 3.339 1.00 85.50 555 GLY A N 1
ATOM 4054 C CA . GLY A 1 555 ? -26.197 -10.775 2.990 1.00 85.50 555 GLY A CA 1
ATOM 4055 C C . GLY A 1 555 ? -26.547 -11.702 4.155 1.00 85.50 555 GLY A C 1
ATOM 4056 O O . GLY A 1 555 ? -26.693 -11.295 5.305 1.00 85.50 555 GLY A O 1
ATOM 4057 N N . THR A 1 556 ? -26.717 -12.984 3.839 1.00 89.00 556 THR A N 1
ATOM 4058 C CA . THR A 1 556 ? -27.019 -14.021 4.832 1.00 89.00 556 THR A CA 1
ATOM 4059 C C . THR A 1 556 ? -25.727 -14.667 5.321 1.00 89.00 556 THR A C 1
ATOM 4061 O O . THR A 1 556 ? -24.884 -14.979 4.477 1.00 89.00 556 THR A O 1
ATOM 4064 N N . PRO A 1 557 ? -25.566 -14.936 6.626 1.00 91.50 557 PRO A N 1
ATOM 4065 C CA . PRO A 1 557 ? -24.419 -15.679 7.134 1.00 91.50 557 PRO A CA 1
ATOM 4066 C C . PRO A 1 557 ? -24.239 -17.048 6.453 1.00 91.50 557 PRO A C 1
ATOM 4068 O O . PRO A 1 557 ? -25.182 -17.839 6.338 1.00 91.50 557 PRO A O 1
ATOM 4071 N N . THR A 1 558 ? -23.023 -17.338 6.002 1.00 92.56 558 THR A N 1
ATOM 4072 C CA . THR A 1 558 ? -22.660 -18.566 5.275 1.00 92.56 558 THR A CA 1
ATOM 4073 C C . THR A 1 558 ? -21.736 -19.458 6.093 1.00 92.56 558 THR A C 1
ATOM 4075 O O . THR A 1 558 ? -21.966 -20.667 6.151 1.00 92.56 558 THR A O 1
ATOM 4078 N N . VAL A 1 559 ? -20.753 -18.862 6.770 1.00 93.75 559 VAL A N 1
ATOM 4079 C CA . VAL A 1 559 ? -19.704 -19.548 7.535 1.00 93.75 559 VAL A CA 1
ATOM 4080 C C . VAL A 1 559 ? -19.450 -18.830 8.860 1.00 93.75 559 VAL A C 1
ATOM 4082 O O . VAL A 1 559 ? -19.582 -17.607 8.953 1.00 93.75 559 VAL A O 1
ATOM 4085 N N . VAL A 1 560 ? -19.102 -19.595 9.895 1.00 94.38 560 VAL A N 1
ATOM 4086 C CA . VAL A 1 560 ? -18.739 -19.074 11.219 1.00 94.38 560 VAL A CA 1
ATOM 4087 C C . VAL A 1 560 ? -17.449 -19.722 11.697 1.00 94.38 560 VAL A C 1
ATOM 4089 O O . VAL A 1 560 ? -17.218 -20.900 11.437 1.00 94.38 560 VAL A O 1
ATOM 4092 N N . ALA A 1 561 ? -16.624 -18.972 12.418 1.00 93.50 561 ALA A N 1
ATOM 4093 C CA . ALA A 1 561 ? -15.359 -19.462 12.946 1.00 93.50 561 ALA A CA 1
ATOM 4094 C C . ALA A 1 561 ? -15.083 -18.892 14.347 1.00 93.50 561 ALA A C 1
ATOM 4096 O O . ALA A 1 561 ? -15.602 -17.836 14.711 1.00 93.50 561 ALA A O 1
ATOM 4097 N N . ILE A 1 562 ? -14.279 -19.613 15.131 1.00 91.06 562 ILE A N 1
ATOM 4098 C CA . ILE A 1 562 ? -13.790 -19.207 16.456 1.00 91.06 562 ILE A CA 1
ATOM 4099 C C . ILE A 1 562 ? -12.267 -19.157 16.396 1.00 91.06 562 ILE A C 1
ATOM 4101 O O . ILE A 1 562 ? -11.646 -20.067 15.842 1.00 91.06 562 ILE A O 1
ATOM 4105 N N . ASN A 1 563 ? -11.679 -18.106 16.960 1.00 90.19 563 ASN A N 1
ATOM 4106 C CA . ASN A 1 563 ? -10.232 -17.968 17.043 1.00 90.19 563 ASN A CA 1
ATOM 4107 C C . ASN A 1 563 ? -9.612 -18.954 18.060 1.00 90.19 563 ASN A C 1
ATOM 4109 O O . ASN A 1 563 ? -10.303 -19.591 18.854 1.00 90.19 563 ASN A O 1
ATOM 4113 N N . ALA A 1 564 ? -8.284 -19.078 18.067 1.00 85.75 564 ALA A N 1
ATOM 4114 C CA . ALA A 1 564 ? -7.588 -20.094 18.863 1.00 85.75 564 ALA A CA 1
ATOM 4115 C C . ALA A 1 564 ? -7.735 -19.943 20.394 1.00 85.75 564 ALA A C 1
ATOM 4117 O O . ALA A 1 564 ? -7.551 -20.926 21.110 1.00 85.75 564 ALA A O 1
ATOM 4118 N N . ASP A 1 565 ? -8.060 -18.749 20.904 1.00 83.69 565 ASP A N 1
ATOM 4119 C CA . ASP A 1 565 ? -8.271 -18.498 22.339 1.00 83.69 565 ASP A CA 1
ATOM 4120 C C . ASP A 1 565 ? -9.759 -18.532 22.761 1.00 83.69 565 ASP A C 1
ATOM 4122 O O . ASP A 1 565 ? -10.074 -18.516 23.954 1.00 83.69 565 ASP A O 1
ATOM 4126 N N . GLY A 1 566 ? -10.684 -18.627 21.799 1.00 84.44 566 GLY A N 1
ATOM 4127 C CA . GLY A 1 566 ? -12.124 -18.691 22.040 1.00 84.44 566 GLY A CA 1
ATOM 4128 C C . GLY A 1 566 ? -12.764 -17.377 22.494 1.00 84.44 566 GLY A C 1
ATOM 4129 O O . GLY A 1 566 ? -13.924 -17.401 22.923 1.00 84.44 566 GLY A O 1
ATOM 4130 N N . SER A 1 567 ? -12.025 -16.265 22.449 1.00 85.06 567 SER A N 1
ATOM 4131 C CA . SER A 1 567 ? -12.493 -14.929 22.835 1.00 85.06 567 SER A CA 1
ATOM 4132 C C . SER A 1 567 ? -13.091 -14.135 21.678 1.00 85.06 567 SER A C 1
ATOM 4134 O O . SER A 1 567 ? -13.807 -13.170 21.927 1.00 85.06 567 SER A O 1
ATOM 4136 N N . THR A 1 568 ? -12.875 -14.565 20.435 1.00 90.31 568 THR A N 1
ATOM 4137 C CA . THR A 1 568 ? -13.346 -13.853 19.247 1.00 90.31 568 THR A CA 1
ATOM 4138 C C . THR A 1 568 ? -13.974 -14.825 18.249 1.00 90.31 568 THR A C 1
ATOM 4140 O O . THR A 1 568 ? -13.483 -15.934 18.021 1.00 90.31 568 THR A O 1
ATOM 4143 N N . VAL A 1 569 ? -15.081 -14.404 17.640 1.00 91.75 569 VAL A N 1
ATOM 4144 C CA . VAL A 1 569 ? -15.760 -15.123 16.556 1.00 91.75 569 VAL A CA 1
ATOM 4145 C C . VAL A 1 569 ? -15.744 -14.301 15.280 1.00 91.75 569 VAL A C 1
ATOM 4147 O O . VAL A 1 569 ? -15.801 -13.078 15.324 1.00 91.75 569 VAL A O 1
ATOM 4150 N N . ALA A 1 570 ? -15.736 -14.973 14.135 1.00 93.50 570 ALA A N 1
ATOM 4151 C CA . ALA A 1 570 ? -15.915 -14.341 12.836 1.00 93.50 570 ALA A CA 1
ATOM 4152 C C . ALA A 1 570 ? -17.112 -14.956 12.120 1.00 93.50 570 ALA A C 1
ATOM 4154 O O . ALA A 1 570 ? -17.343 -16.167 12.181 1.00 93.50 570 ALA A O 1
ATOM 4155 N N . VAL A 1 571 ? -17.869 -14.108 11.432 1.00 93.12 571 VAL A N 1
ATOM 4156 C CA . VAL A 1 571 ? -19.036 -14.504 10.644 1.00 93.12 571 VAL A CA 1
ATOM 4157 C C . VAL A 1 571 ? -18.888 -13.940 9.241 1.00 93.12 571 VAL A C 1
ATOM 4159 O O . VAL A 1 571 ? -18.774 -12.726 9.078 1.00 93.12 571 VAL A O 1
ATOM 4162 N N . GLY A 1 572 ? -18.899 -14.824 8.245 1.00 93.88 572 GLY A N 1
ATOM 4163 C CA . GLY A 1 572 ? -18.891 -14.471 6.827 1.00 93.88 572 GLY A CA 1
ATOM 4164 C C . GLY A 1 572 ? -20.290 -14.532 6.228 1.00 93.88 572 GLY A C 1
ATOM 4165 O O . GLY A 1 572 ? -21.106 -15.359 6.645 1.00 93.88 572 GLY A O 1
ATOM 4166 N N . THR A 1 573 ? -20.577 -13.668 5.256 1.00 93.12 573 THR A N 1
ATOM 4167 C CA . THR A 1 573 ? -21.886 -13.587 4.596 1.00 93.12 573 THR A CA 1
ATOM 4168 C C . THR A 1 573 ? -21.825 -13.867 3.096 1.00 93.12 573 THR A C 1
ATOM 4170 O O . THR A 1 573 ? -20.777 -13.815 2.449 1.00 93.12 573 THR A O 1
ATOM 4173 N N . SER A 1 574 ? -23.001 -14.107 2.512 1.00 91.62 574 SER A N 1
ATOM 4174 C CA . SER A 1 574 ? -23.194 -14.288 1.072 1.00 91.62 574 SER A CA 1
ATOM 4175 C C . SER A 1 574 ? -22.914 -13.032 0.240 1.00 91.62 574 SER A C 1
ATOM 4177 O O . SER A 1 574 ? -22.703 -13.152 -0.962 1.00 91.62 574 SER A O 1
ATOM 4179 N N . ALA A 1 575 ? -22.921 -11.841 0.850 1.00 89.25 575 ALA A N 1
ATOM 4180 C CA . ALA A 1 575 ? -22.563 -10.586 0.180 1.00 89.25 575 ALA A CA 1
ATOM 4181 C C . ALA A 1 575 ? -21.059 -10.275 0.278 1.00 89.25 575 ALA A C 1
ATOM 4183 O O . ALA A 1 575 ? -20.612 -9.227 -0.179 1.00 89.25 575 ALA A O 1
ATOM 4184 N N . GLY A 1 576 ? -20.281 -11.165 0.899 1.00 89.69 576 GLY A N 1
ATOM 4185 C CA . GLY A 1 576 ? -18.853 -10.969 1.086 1.00 89.69 576 GLY A CA 1
ATOM 4186 C C . GLY A 1 576 ? -18.501 -10.016 2.202 1.00 89.69 576 GLY A C 1
ATOM 4187 O O . GLY A 1 576 ? -17.483 -9.350 2.108 1.00 89.69 576 GLY A O 1
ATOM 4188 N N . VAL A 1 577 ? -19.327 -9.925 3.246 1.00 91.62 577 VAL A N 1
ATOM 4189 C CA . VAL A 1 577 ? -18.960 -9.223 4.477 1.00 91.62 577 VAL A CA 1
ATOM 4190 C C . VAL A 1 577 ? -18.439 -10.246 5.474 1.00 91.62 577 VAL A C 1
ATOM 4192 O O . VAL A 1 577 ? -19.068 -11.282 5.687 1.00 91.62 577 VAL A O 1
ATOM 4195 N N . VAL A 1 578 ? -17.313 -9.947 6.112 1.00 93.44 578 VAL A N 1
ATOM 4196 C CA . VAL A 1 578 ? -16.815 -10.702 7.262 1.00 93.44 578 VAL A CA 1
ATOM 4197 C C . VAL A 1 578 ? -16.776 -9.776 8.461 1.00 93.44 578 VAL A C 1
ATOM 4199 O O . VAL A 1 578 ? -16.174 -8.711 8.392 1.00 93.44 578 VAL A O 1
ATOM 4202 N N . THR A 1 579 ? -17.450 -10.161 9.543 1.00 91.12 579 THR A N 1
ATOM 4203 C CA . THR A 1 579 ? -17.479 -9.396 10.796 1.00 91.12 579 THR A CA 1
ATOM 4204 C C . THR A 1 579 ? -16.811 -10.202 11.902 1.00 91.12 579 THR A C 1
ATOM 4206 O O . THR A 1 579 ? -17.240 -11.321 12.187 1.00 91.12 579 THR A O 1
ATOM 4209 N N . GLU A 1 580 ? -15.784 -9.626 12.523 1.00 91.38 580 GLU A N 1
ATOM 4210 C CA . GLU A 1 580 ? -15.128 -10.148 13.724 1.00 91.38 580 GLU A CA 1
ATOM 4211 C C . GLU A 1 580 ? -15.791 -9.545 14.968 1.00 91.38 580 GLU A C 1
ATOM 4213 O O . GLU A 1 580 ? -16.069 -8.344 15.024 1.00 91.38 580 GLU A O 1
ATOM 4218 N N . ILE A 1 581 ? -16.095 -10.387 15.953 1.00 88.50 581 ILE A N 1
ATOM 4219 C CA . ILE A 1 581 ? -16.842 -10.030 17.156 1.00 88.50 581 ILE A CA 1
ATOM 4220 C C . ILE A 1 581 ? -16.115 -10.595 18.369 1.00 88.50 581 ILE A C 1
ATOM 4222 O O . ILE A 1 581 ? -15.960 -11.808 18.514 1.00 88.50 581 ILE A O 1
ATOM 4226 N N . ASP A 1 582 ? -15.726 -9.702 19.264 1.00 87.81 582 ASP A N 1
ATOM 4227 C CA . ASP A 1 582 ? -15.127 -10.034 20.542 1.00 87.81 582 ASP A CA 1
ATOM 4228 C C . ASP A 1 582 ? -16.189 -10.375 21.583 1.00 87.81 582 ASP A C 1
ATOM 4230 O O . ASP A 1 582 ? -17.245 -9.741 21.663 1.00 87.81 582 ASP A O 1
ATOM 4234 N N . LEU A 1 583 ? -15.875 -11.371 22.407 1.00 85.31 583 LEU A N 1
ATOM 4235 C CA . LEU A 1 583 ? -16.736 -11.927 23.438 1.00 85.31 583 LEU A CA 1
ATOM 4236 C C . LEU A 1 583 ? -16.194 -11.560 24.818 1.00 85.31 583 LEU A C 1
ATOM 4238 O O . LEU A 1 583 ? -15.078 -11.932 25.188 1.00 85.31 583 LEU A O 1
ATOM 4242 N N . TYR A 1 584 ? -17.003 -10.864 25.610 1.00 80.50 584 TYR A N 1
ATOM 4243 C CA . TYR A 1 584 ? -16.628 -10.494 26.967 1.00 80.50 584 TYR A CA 1
ATOM 4244 C C . TYR A 1 584 ? -16.969 -11.616 27.954 1.00 80.50 584 TYR A C 1
ATOM 4246 O O . TYR A 1 584 ? -17.989 -12.297 27.795 1.00 80.50 584 TYR A O 1
ATOM 4254 N N . PRO A 1 585 ? -16.184 -11.774 29.036 1.00 76.12 585 PRO A N 1
ATOM 4255 C CA . PRO A 1 585 ? -16.497 -12.718 30.108 1.00 76.12 585 PRO A CA 1
ATOM 4256 C C . PRO A 1 585 ? -17.896 -12.525 30.717 1.00 76.12 585 PRO A C 1
ATOM 4258 O O . PRO A 1 585 ? -18.529 -13.499 31.112 1.00 76.12 585 PRO A O 1
ATOM 4261 N N . GLU A 1 586 ? -18.372 -11.283 30.776 1.00 75.00 586 GLU A N 1
ATOM 4262 C CA . GLU A 1 586 ? -19.678 -10.860 31.292 1.00 75.00 586 GLU A CA 1
ATOM 4263 C C . GLU A 1 586 ? -20.846 -11.022 30.300 1.00 75.00 586 GLU A C 1
ATOM 4265 O O . GLU A 1 586 ? -21.986 -10.704 30.638 1.00 75.00 586 GLU A O 1
ATOM 4270 N N . GLY A 1 587 ? -20.603 -11.539 29.090 1.00 70.06 587 GLY A N 1
ATOM 4271 C CA . GLY A 1 587 ? -21.655 -11.806 28.099 1.00 70.06 587 GLY A CA 1
ATOM 4272 C C . GLY A 1 587 ? -22.023 -10.618 27.222 1.00 70.06 587 GLY A C 1
ATOM 4273 O O . GLY A 1 587 ? -23.022 -10.668 26.503 1.00 70.06 587 GLY A O 1
ATOM 4274 N N . LEU A 1 588 ? -21.226 -9.553 27.283 1.00 73.38 588 LEU A N 1
ATOM 4275 C CA . LEU A 1 588 ? -21.229 -8.497 26.281 1.00 73.38 588 LEU A CA 1
ATOM 4276 C C . LEU A 1 588 ? -20.498 -8.983 25.028 1.00 73.38 588 LEU A C 1
ATOM 4278 O O . LEU A 1 588 ? -19.673 -9.897 25.084 1.00 73.38 588 LEU A O 1
ATOM 4282 N N . ILE A 1 589 ? -20.792 -8.347 23.901 1.00 76.88 589 ILE A N 1
ATOM 4283 C CA . ILE A 1 589 ? -20.031 -8.522 22.668 1.00 76.88 589 ILE A CA 1
ATOM 4284 C C . ILE A 1 589 ? -19.655 -7.157 22.107 1.00 76.88 589 ILE A C 1
ATOM 4286 O O . ILE A 1 589 ? -20.320 -6.172 22.414 1.00 76.88 589 ILE A O 1
ATOM 4290 N N . ALA A 1 590 ? -18.605 -7.091 21.298 1.00 76.81 590 ALA A N 1
ATOM 4291 C CA . ALA A 1 590 ? -18.234 -5.890 20.555 1.00 76.81 590 ALA A CA 1
ATOM 4292 C C . ALA A 1 590 ? -17.750 -6.272 19.160 1.00 76.81 590 ALA A C 1
ATOM 4294 O O . ALA A 1 590 ? -17.075 -7.281 18.994 1.00 76.81 590 ALA A O 1
ATOM 4295 N N . ILE A 1 591 ? -18.083 -5.470 18.150 1.00 79.88 591 ILE A N 1
ATOM 4296 C CA . ILE A 1 591 ? -17.538 -5.670 16.804 1.00 79.88 591 ILE A CA 1
ATOM 4297 C C . ILE A 1 591 ? -16.077 -5.229 16.832 1.00 79.88 591 ILE A C 1
ATOM 4299 O O . ILE A 1 591 ? -15.810 -4.076 17.150 1.00 79.88 591 ILE A O 1
ATOM 4303 N N . ALA A 1 592 ? -15.157 -6.134 16.513 1.00 84.75 592 ALA A N 1
ATOM 4304 C CA . ALA A 1 592 ? -13.719 -5.881 16.502 1.00 84.75 592 ALA A CA 1
ATOM 4305 C C . ALA A 1 592 ? -13.215 -5.420 15.126 1.00 84.75 592 ALA A C 1
ATOM 4307 O O . ALA A 1 592 ? -12.266 -4.643 15.042 1.00 84.75 592 ALA A O 1
ATOM 4308 N N . GLY A 1 593 ? -13.878 -5.853 14.053 1.00 86.44 593 GLY A N 1
ATOM 4309 C CA . GLY A 1 593 ? -13.535 -5.454 12.694 1.00 86.44 593 GLY A CA 1
ATOM 4310 C C . GLY A 1 593 ? -14.550 -5.937 11.667 1.00 86.44 593 GLY A C 1
ATOM 4311 O O . GLY A 1 593 ? -15.356 -6.837 11.933 1.00 86.44 593 GLY A O 1
ATOM 4312 N N . ARG A 1 594 ? -14.543 -5.307 10.490 1.00 88.31 594 ARG A N 1
ATOM 4313 C CA . ARG A 1 594 ? -15.413 -5.689 9.376 1.00 88.31 594 ARG A CA 1
ATOM 4314 C C . ARG A 1 594 ? -14.735 -5.484 8.027 1.00 88.31 594 ARG A C 1
ATOM 4316 O O . ARG A 1 594 ? -14.456 -4.354 7.648 1.00 88.31 594 ARG A O 1
ATOM 4323 N N . TRP A 1 595 ? -14.609 -6.553 7.251 1.00 90.06 595 TRP A N 1
ATOM 4324 C CA . TRP A 1 595 ? -13.963 -6.532 5.936 1.00 90.06 595 TRP A CA 1
ATOM 4325 C C . TRP A 1 595 ? -14.927 -6.957 4.836 1.00 90.06 595 TRP A C 1
ATOM 4327 O O . TRP A 1 595 ? -15.930 -7.632 5.091 1.00 90.06 595 TRP A O 1
ATOM 4337 N N . ARG A 1 596 ? -14.623 -6.543 3.603 1.00 88.81 596 ARG A N 1
ATOM 4338 C CA . ARG A 1 596 ? -15.401 -6.893 2.411 1.00 88.81 596 ARG A CA 1
ATOM 4339 C C . ARG A 1 596 ? -14.516 -7.471 1.301 1.00 88.81 596 ARG A C 1
ATOM 4341 O O . ARG A 1 596 ? -14.194 -6.743 0.363 1.00 88.81 596 ARG A O 1
ATOM 4348 N N . PRO A 1 597 ? -14.105 -8.751 1.374 1.00 87.12 597 PRO A N 1
ATOM 4349 C CA . PRO A 1 597 ? -13.338 -9.373 0.298 1.00 87.12 597 PRO A CA 1
ATOM 4350 C C . PRO A 1 597 ? -14.187 -9.492 -0.981 1.00 87.12 597 PRO A C 1
ATOM 4352 O O . PRO A 1 597 ? -15.159 -10.244 -1.045 1.00 87.12 597 PRO A O 1
ATOM 4355 N N . ALA A 1 598 ? -13.828 -8.730 -2.014 1.00 79.50 598 ALA A N 1
ATOM 4356 C CA . ALA A 1 598 ? -14.382 -8.798 -3.372 1.00 79.50 598 ALA A CA 1
ATOM 4357 C C . ALA A 1 598 ? -15.903 -8.646 -3.569 1.00 79.50 598 ALA A C 1
ATOM 4359 O O . ALA A 1 598 ? -16.379 -8.872 -4.681 1.00 79.50 598 ALA A O 1
ATOM 4360 N N . ASN A 1 599 ? -16.682 -8.294 -2.540 1.00 84.62 599 ASN A N 1
ATOM 4361 C CA . ASN A 1 599 ? -18.153 -8.339 -2.578 1.00 84.62 599 ASN A CA 1
ATOM 4362 C C . ASN A 1 599 ? -18.703 -9.711 -3.044 1.00 84.62 599 ASN A C 1
ATOM 4364 O O . ASN A 1 599 ? -19.704 -9.783 -3.760 1.00 84.62 599 ASN A O 1
ATOM 4368 N N . ARG A 1 600 ? -18.030 -10.811 -2.672 1.00 88.69 600 ARG A N 1
ATOM 4369 C CA . ARG A 1 600 ? -18.396 -12.192 -3.041 1.00 88.69 600 ARG A CA 1
ATOM 4370 C C . ARG A 1 600 ? -18.600 -13.063 -1.809 1.00 88.69 600 ARG A C 1
ATOM 4372 O O . ARG A 1 600 ? -17.932 -12.873 -0.803 1.00 88.69 600 ARG A O 1
ATOM 4379 N N . ALA A 1 601 ? -19.500 -14.041 -1.904 1.00 92.75 601 ALA A N 1
ATOM 4380 C CA . ALA A 1 601 ? -19.858 -14.920 -0.793 1.00 92.75 601 ALA A CA 1
ATOM 4381 C C . ALA A 1 601 ? -18.634 -15.564 -0.124 1.00 92.75 601 ALA A C 1
ATOM 4383 O O . ALA A 1 601 ? -17.822 -16.195 -0.794 1.00 92.75 601 ALA A O 1
ATOM 4384 N N . VAL A 1 602 ? -18.542 -15.444 1.201 1.00 94.81 602 VAL A N 1
ATOM 4385 C CA . VAL A 1 602 ? -17.429 -16.013 1.972 1.00 94.81 602 VAL A CA 1
ATOM 4386 C C . VAL A 1 602 ? -17.707 -17.490 2.249 1.00 94.81 602 VAL A C 1
ATOM 4388 O O . VAL A 1 602 ? -18.753 -17.833 2.812 1.00 94.81 602 VAL A O 1
ATOM 4391 N N . THR A 1 603 ? -16.785 -18.366 1.856 1.00 94.06 603 THR A N 1
ATOM 4392 C CA . THR A 1 603 ? -16.912 -19.831 1.974 1.00 94.06 603 THR A CA 1
ATOM 4393 C C . THR A 1 603 ? -16.097 -20.408 3.120 1.00 94.06 603 THR A C 1
ATOM 4395 O O . THR A 1 603 ? -16.484 -21.426 3.696 1.00 94.06 603 THR A O 1
ATOM 4398 N N . ALA A 1 604 ? -14.997 -19.751 3.482 1.00 93.62 604 ALA A N 1
ATOM 4399 C CA . ALA A 1 604 ? -14.096 -20.216 4.521 1.00 93.62 604 ALA A CA 1
ATOM 4400 C C . ALA A 1 604 ? -13.456 -19.050 5.276 1.00 93.62 604 ALA A C 1
ATOM 4402 O O . ALA A 1 604 ? -13.209 -17.990 4.699 1.00 93.62 604 ALA A O 1
ATOM 4403 N N . ILE A 1 605 ? -13.181 -19.260 6.564 1.00 95.00 605 ILE A N 1
ATOM 4404 C CA . ILE A 1 605 ? -12.488 -18.295 7.426 1.00 95.00 605 ILE A CA 1
ATOM 4405 C C . ILE A 1 605 ? -11.424 -19.026 8.248 1.00 95.00 605 ILE A C 1
ATOM 4407 O O . ILE A 1 605 ? -11.671 -20.120 8.758 1.00 95.00 605 ILE A O 1
ATOM 4411 N N . GLY A 1 606 ? -10.251 -18.419 8.407 1.00 92.31 606 GLY A N 1
ATOM 4412 C CA . GLY A 1 606 ? -9.195 -18.907 9.290 1.00 92.31 606 GLY A CA 1
ATOM 4413 C C . GLY A 1 606 ? -8.390 -17.767 9.899 1.00 92.31 606 GLY A C 1
ATOM 4414 O O . GLY A 1 606 ? -8.291 -16.698 9.305 1.00 92.31 606 GLY A O 1
ATOM 4415 N N . TRP A 1 607 ? -7.792 -17.999 11.067 1.00 91.81 607 TRP A N 1
ATOM 4416 C CA . TRP A 1 607 ? -6.794 -17.087 11.632 1.00 91.81 607 TRP A CA 1
ATOM 4417 C C . TRP A 1 607 ? -5.397 -17.655 11.412 1.00 91.81 607 TRP A C 1
ATOM 4419 O O . TRP A 1 607 ? -5.169 -18.859 11.566 1.00 91.81 607 TRP A O 1
ATOM 4429 N N . HIS A 1 608 ? -4.461 -16.774 11.077 1.00 89.69 608 HIS A N 1
ATOM 4430 C CA . HIS A 1 608 ? -3.037 -17.072 11.074 1.00 89.69 608 HIS A CA 1
ATOM 4431 C C . HIS A 1 608 ? -2.381 -16.261 12.194 1.00 89.69 608 HIS A C 1
ATOM 4433 O O . HIS A 1 608 ? -2.309 -15.036 12.139 1.00 89.69 608 HIS A O 1
ATOM 4439 N N . GLY A 1 609 ? -1.975 -16.945 13.266 1.00 84.12 609 GLY A N 1
ATOM 4440 C CA . GLY A 1 609 ? -1.603 -16.267 14.509 1.00 84.12 609 GLY A CA 1
ATOM 4441 C C . GLY A 1 609 ? -2.778 -15.493 15.125 1.00 84.12 609 GLY A C 1
ATOM 4442 O O . GLY A 1 609 ? -3.932 -15.893 14.987 1.00 84.12 609 GLY A O 1
ATOM 4443 N N . ASP A 1 610 ? -2.472 -14.379 15.796 1.00 78.62 610 ASP A N 1
ATOM 4444 C CA . ASP A 1 610 ? -3.450 -13.576 16.552 1.00 78.62 610 ASP A CA 1
ATOM 4445 C C . ASP A 1 610 ? -3.819 -12.244 15.869 1.00 78.62 610 ASP A C 1
ATOM 4447 O O . ASP A 1 610 ? -4.542 -11.430 16.450 1.00 78.62 610 ASP A O 1
ATOM 4451 N N . ASN A 1 611 ? -3.242 -11.947 14.704 1.00 85.69 611 ASN A N 1
ATOM 4452 C CA . ASN A 1 611 ? -3.321 -10.636 14.050 1.00 85.69 611 ASN A CA 1
ATOM 4453 C C . ASN A 1 611 ? -3.690 -10.703 12.563 1.00 85.69 611 ASN A C 1
ATOM 4455 O O . ASN A 1 611 ? -3.813 -9.653 11.939 1.00 85.69 611 ASN A O 1
ATOM 4459 N N . GLU A 1 612 ? -3.910 -11.889 11.998 1.00 90.75 612 GLU A N 1
ATOM 4460 C CA . GLU A 1 612 ? -4.295 -12.042 10.595 1.00 90.75 612 GLU A CA 1
ATOM 4461 C C . GLU A 1 612 ? -5.545 -12.905 10.456 1.00 90.75 612 GLU A C 1
ATOM 4463 O O . GLU A 1 612 ? -5.600 -14.039 10.940 1.00 90.75 612 GLU A O 1
ATOM 4468 N N . LEU A 1 613 ? -6.530 -12.367 9.744 1.00 93.31 613 LEU A N 1
ATOM 4469 C CA . LEU A 1 613 ? -7.741 -13.057 9.336 1.00 93.31 613 LEU A CA 1
ATOM 4470 C C . LEU A 1 613 ? -7.661 -13.373 7.843 1.00 93.31 613 LEU A C 1
ATOM 4472 O O . LEU A 1 613 ? -7.384 -12.503 7.022 1.00 93.31 613 LEU A O 1
ATOM 4476 N N . TRP A 1 614 ? -7.941 -14.620 7.493 1.00 95.00 614 TRP A N 1
ATOM 4477 C CA . TRP A 1 614 ? -7.919 -15.124 6.128 1.00 95.00 614 TRP A CA 1
ATOM 4478 C C . TRP A 1 614 ? -9.314 -15.565 5.709 1.00 95.00 614 TRP A C 1
ATOM 4480 O O . TRP A 1 614 ? -10.012 -16.248 6.463 1.00 95.00 614 TRP A O 1
ATOM 4490 N N . MET A 1 615 ? -9.720 -15.168 4.506 1.00 94.81 615 MET A N 1
ATOM 4491 C CA . MET A 1 615 ? -11.081 -15.350 4.003 1.00 94.81 615 MET A CA 1
ATOM 4492 C C . MET A 1 615 ? -11.050 -15.888 2.575 1.00 94.81 615 MET A C 1
ATOM 4494 O O . MET A 1 615 ? -10.314 -15.373 1.737 1.00 94.81 615 MET A O 1
ATOM 4498 N N . GLU A 1 616 ? -11.874 -16.889 2.290 1.00 94.31 616 GLU A N 1
ATOM 4499 C CA . GLU A 1 616 ? -12.046 -17.437 0.941 1.00 94.31 616 GLU A CA 1
ATOM 4500 C C . GLU A 1 616 ? -13.372 -16.949 0.341 1.00 94.31 616 GLU A C 1
ATOM 4502 O O . GLU A 1 616 ? -14.405 -17.007 1.014 1.00 94.31 616 GLU A O 1
ATOM 4507 N N . THR A 1 617 ? -13.358 -16.473 -0.910 1.00 90.75 617 THR A N 1
ATOM 4508 C CA . THR A 1 617 ? -14.561 -15.968 -1.616 1.00 90.75 617 THR A CA 1
ATOM 4509 C C . THR A 1 617 ? -14.898 -16.698 -2.919 1.00 90.75 617 THR A C 1
ATOM 4511 O O . THR A 1 617 ? -15.790 -16.306 -3.675 1.00 90.75 617 THR A O 1
ATOM 4514 N N . GLY A 1 618 ? -14.179 -17.780 -3.190 1.00 84.94 618 GLY A N 1
ATOM 4515 C CA . GLY A 1 618 ? -14.298 -18.642 -4.357 1.00 84.94 618 GLY A CA 1
ATOM 4516 C C . GLY A 1 618 ? -13.243 -19.736 -4.268 1.00 84.94 618 GLY A C 1
ATOM 4517 O O . GLY A 1 618 ? -12.382 -19.676 -3.400 1.00 84.94 618 GLY A O 1
ATOM 4518 N N . THR A 1 619 ? -13.295 -20.734 -5.148 1.00 84.44 619 THR A N 1
ATOM 4519 C CA . THR A 1 619 ? -12.347 -21.855 -5.105 1.00 84.44 619 THR A CA 1
ATOM 4520 C C . THR A 1 619 ? -10.907 -21.356 -5.189 1.00 84.44 619 THR A C 1
ATOM 4522 O O . THR A 1 619 ? -10.491 -20.879 -6.241 1.00 84.44 619 THR A O 1
ATOM 4525 N N . ASP A 1 620 ? -10.175 -21.479 -4.080 1.00 85.81 620 ASP A N 1
ATOM 4526 C CA . ASP A 1 620 ? -8.774 -21.065 -3.944 1.00 85.81 620 ASP A CA 1
ATOM 4527 C C . ASP A 1 620 ? -8.513 -19.556 -4.144 1.00 85.81 620 ASP A C 1
ATOM 4529 O O . ASP A 1 620 ? -7.401 -19.134 -4.454 1.00 85.81 620 ASP A O 1
ATOM 4533 N N . VAL A 1 621 ? -9.535 -18.719 -3.929 1.00 90.62 621 VAL A N 1
ATOM 4534 C CA . VAL A 1 621 ? -9.416 -17.253 -3.973 1.00 90.62 621 VAL A CA 1
ATOM 4535 C C . VAL A 1 621 ? -9.414 -16.703 -2.551 1.00 90.62 621 VAL A C 1
ATOM 4537 O O . VAL A 1 621 ? -10.467 -16.574 -1.919 1.00 90.62 621 VAL A O 1
ATOM 4540 N N . TRP A 1 622 ? -8.220 -16.370 -2.063 1.00 92.94 622 TRP A N 1
ATOM 4541 C CA . TRP A 1 622 ? -7.969 -15.998 -0.672 1.00 92.94 622 TRP A CA 1
ATOM 4542 C C . TRP A 1 622 ? -7.653 -14.515 -0.492 1.00 92.94 622 TRP A C 1
ATOM 4544 O O . TRP A 1 622 ? -7.020 -13.881 -1.335 1.00 92.94 622 TRP A O 1
ATOM 4554 N N . TRP A 1 623 ? -8.080 -13.989 0.652 1.00 92.94 623 TRP A N 1
ATOM 4555 C CA . TRP A 1 623 ? -7.913 -12.602 1.073 1.00 92.94 623 TRP A CA 1
ATOM 4556 C C . TRP A 1 623 ? -7.339 -12.558 2.479 1.00 92.94 623 TRP A C 1
ATOM 4558 O O . TRP A 1 623 ? -7.786 -13.315 3.347 1.00 92.94 623 TRP A O 1
ATOM 4568 N N . ARG A 1 624 ? -6.403 -11.639 2.709 1.00 93.12 624 ARG A N 1
ATOM 4569 C CA . ARG A 1 624 ? -5.822 -11.354 4.020 1.00 93.12 624 ARG A CA 1
ATOM 4570 C C . ARG A 1 624 ? -6.412 -10.055 4.554 1.00 93.12 624 ARG A C 1
ATOM 4572 O O . ARG A 1 624 ? -6.550 -9.079 3.826 1.00 93.12 624 ARG A O 1
ATOM 4579 N N . ALA A 1 625 ? -6.738 -10.044 5.836 1.00 92.00 625 ALA A N 1
ATOM 4580 C CA . ALA A 1 625 ? -7.145 -8.857 6.566 1.00 92.00 625 ALA A CA 1
ATOM 4581 C C . ALA A 1 625 ? -6.431 -8.791 7.925 1.00 92.00 625 ALA A C 1
ATOM 4583 O O . ALA A 1 625 ? -6.202 -9.833 8.548 1.00 92.00 625 ALA A O 1
ATOM 4584 N N . PRO A 1 626 ? -6.104 -7.589 8.422 1.00 91.25 626 PRO A N 1
ATOM 4585 C CA . PRO A 1 626 ? -5.574 -7.426 9.768 1.00 91.25 626 PRO A CA 1
ATOM 4586 C C . PRO A 1 626 ? -6.676 -7.740 10.789 1.00 91.25 626 PRO A C 1
ATOM 4588 O O . PRO A 1 626 ? -7.706 -7.073 10.813 1.00 91.25 626 PRO A O 1
ATOM 4591 N N . SER A 1 627 ? -6.468 -8.750 11.634 1.00 91.12 627 SER A N 1
ATOM 4592 C CA . SER A 1 627 ? -7.393 -9.101 12.720 1.00 91.12 627 SER A CA 1
ATOM 4593 C C . SER A 1 627 ? -7.182 -8.183 13.922 1.00 91.12 627 SER A C 1
ATOM 4595 O O . SER A 1 627 ? -6.050 -7.894 14.328 1.00 91.12 627 SER A O 1
ATOM 4597 N N . CYS A 1 628 ? -8.291 -7.775 14.536 1.00 87.94 628 CYS A N 1
ATOM 4598 C CA . CYS A 1 628 ? -8.306 -7.043 15.796 1.00 87.94 628 CYS A CA 1
ATOM 4599 C C . CYS A 1 628 ? -8.909 -7.902 16.919 1.00 87.94 628 CYS A C 1
ATOM 4601 O O . CYS A 1 628 ? -9.567 -7.377 17.816 1.00 87.94 628 CYS A O 1
ATOM 4603 N N . ALA A 1 629 ? -8.682 -9.220 16.897 1.00 88.62 629 ALA A N 1
ATOM 4604 C CA . ALA A 1 629 ? -9.171 -10.126 17.932 1.00 88.62 629 ALA A CA 1
ATOM 4605 C C . ALA A 1 629 ? -8.770 -9.647 19.343 1.00 88.62 629 ALA A C 1
ATOM 4607 O O . ALA A 1 629 ? -7.588 -9.497 19.673 1.00 88.62 629 ALA A O 1
ATOM 4608 N N . GLY A 1 630 ? -9.767 -9.389 20.187 1.00 85.12 630 GLY A N 1
ATOM 4609 C CA . GLY A 1 630 ? -9.631 -8.891 21.555 1.00 85.12 630 GLY A CA 1
ATOM 4610 C C . GLY A 1 630 ? -9.431 -7.374 21.692 1.00 85.12 630 GLY A C 1
ATOM 4611 O O . GLY A 1 630 ? -9.212 -6.901 22.813 1.00 85.12 630 GLY A O 1
ATOM 4612 N N . CYS A 1 631 ? -9.486 -6.601 20.604 1.00 86.19 631 CYS A N 1
ATOM 4613 C CA . CYS A 1 631 ? -9.381 -5.140 20.630 1.00 86.19 631 CYS A CA 1
ATOM 4614 C C . CYS A 1 631 ? -10.560 -4.456 21.329 1.00 86.19 631 CYS A C 1
ATOM 4616 O O . CYS A 1 631 ? -10.374 -3.410 21.952 1.00 86.19 631 CYS A O 1
ATOM 4618 N N . GLY A 1 632 ? -11.763 -5.029 21.249 1.00 79.00 632 GLY A N 1
ATOM 4619 C CA . GLY A 1 632 ? -12.923 -4.528 21.982 1.00 79.00 632 GLY A CA 1
ATOM 4620 C C . GLY A 1 632 ? -12.737 -4.688 23.491 1.00 79.00 632 GLY A C 1
ATOM 4621 O O . GLY A 1 632 ? -13.047 -3.779 24.263 1.00 79.00 632 GLY A O 1
ATOM 4622 N N . VAL A 1 633 ? -12.166 -5.819 23.914 1.00 80.12 633 VAL A N 1
ATOM 4623 C CA . VAL A 1 633 ? -12.024 -6.193 25.332 1.00 80.12 633 VAL A CA 1
ATOM 4624 C C . VAL A 1 633 ? -10.855 -5.479 26.013 1.00 80.12 633 VAL A C 1
ATOM 4626 O O . VAL A 1 633 ? -10.940 -5.147 27.194 1.00 80.12 633 VAL A O 1
ATOM 4629 N N . SER A 1 634 ? -9.755 -5.236 25.294 1.00 84.50 634 SER A N 1
ATOM 4630 C CA . SER A 1 634 ? -8.531 -4.662 25.861 1.00 84.50 634 SER A CA 1
ATOM 4631 C C . SER A 1 634 ? -8.024 -3.473 25.053 1.00 84.50 634 SER A C 1
ATOM 4633 O O . SER A 1 634 ? -7.467 -3.630 23.965 1.00 84.50 634 SER A O 1
ATOM 4635 N N . THR A 1 635 ? -8.092 -2.277 25.649 1.00 84.75 635 THR A N 1
ATOM 4636 C CA . THR A 1 635 ? -7.483 -1.060 25.084 1.00 84.75 635 THR A CA 1
ATOM 4637 C C . THR A 1 635 ? -5.979 -1.228 24.857 1.00 84.75 635 THR A C 1
ATOM 4639 O O . THR A 1 635 ? -5.441 -0.709 23.885 1.00 84.75 635 THR A O 1
ATOM 4642 N N . GLN A 1 636 ? -5.289 -1.994 25.709 1.00 88.50 636 GLN A N 1
ATOM 4643 C CA . GLN A 1 636 ? -3.863 -2.270 25.530 1.00 88.50 636 GLN A CA 1
ATOM 4644 C C . GLN A 1 636 ? -3.602 -3.118 24.278 1.00 88.50 636 GLN A C 1
ATOM 4646 O O . GLN A 1 636 ? -2.656 -2.829 23.545 1.00 88.50 636 GLN A O 1
ATOM 4651 N N . ARG A 1 637 ? -4.450 -4.124 24.010 1.00 89.00 637 ARG A N 1
ATOM 4652 C CA . ARG A 1 637 ? -4.361 -4.956 22.798 1.00 89.00 637 ARG A CA 1
ATOM 4653 C C . ARG A 1 637 ? -4.688 -4.131 21.555 1.00 89.00 637 ARG A C 1
ATOM 4655 O O . ARG A 1 637 ? -3.945 -4.198 20.584 1.00 89.00 637 ARG A O 1
ATOM 4662 N N . LEU A 1 638 ? -5.712 -3.277 21.620 1.00 89.12 638 LEU A N 1
ATOM 4663 C CA . LEU A 1 638 ? -6.038 -2.324 20.555 1.00 89.12 638 LEU A CA 1
ATOM 4664 C C . LEU A 1 638 ? -4.865 -1.386 20.238 1.00 89.12 638 LEU A C 1
ATOM 4666 O O . LEU A 1 638 ? -4.493 -1.237 19.079 1.00 89.12 638 LEU A O 1
ATOM 4670 N N . PHE A 1 639 ? -4.233 -0.790 21.252 1.00 92.00 639 PHE A N 1
ATOM 4671 C CA . PHE A 1 639 ? -3.080 0.089 21.036 1.00 92.00 639 PHE A CA 1
ATOM 4672 C C . PHE A 1 639 ? -1.864 -0.656 20.496 1.00 92.00 639 PHE A C 1
ATOM 4674 O O . PHE A 1 639 ? -1.124 -0.103 19.688 1.00 92.00 639 PHE A O 1
ATOM 4681 N N . GLN A 1 640 ? -1.671 -1.911 20.901 1.00 91.19 640 GLN A N 1
ATOM 4682 C CA . GLN A 1 640 ? -0.659 -2.762 20.292 1.00 91.19 640 GLN A CA 1
ATOM 4683 C C . GLN A 1 640 ? -0.961 -3.016 18.813 1.00 91.19 640 GLN A C 1
ATOM 4685 O O . GLN A 1 640 ? -0.070 -2.835 17.999 1.00 91.19 640 GLN A O 1
ATOM 4690 N N . ARG A 1 641 ? -2.209 -3.321 18.443 1.00 90.75 641 ARG A N 1
ATOM 4691 C CA . ARG A 1 641 ? -2.599 -3.526 17.038 1.00 90.75 641 ARG A CA 1
ATOM 4692 C C . ARG A 1 641 ? -2.430 -2.277 16.176 1.00 90.75 641 ARG A C 1
ATOM 4694 O O . ARG A 1 641 ? -2.034 -2.399 15.025 1.00 90.75 641 ARG A O 1
ATOM 4701 N N . ILE A 1 642 ? -2.675 -1.088 16.729 1.00 91.25 642 ILE A N 1
ATOM 4702 C CA . ILE A 1 642 ? -2.377 0.181 16.043 1.00 91.25 642 ILE A CA 1
ATOM 4703 C C . ILE A 1 642 ? -0.873 0.299 15.755 1.00 91.25 642 ILE A C 1
ATOM 4705 O O . ILE A 1 642 ? -0.508 0.679 14.647 1.00 91.25 642 ILE A O 1
ATOM 4709 N N . ARG A 1 643 ? -0.011 -0.058 16.718 1.00 88.56 643 ARG A N 1
ATOM 4710 C CA . ARG A 1 643 ? 1.450 -0.062 16.525 1.00 88.56 643 ARG A CA 1
ATOM 4711 C C . ARG A 1 643 ? 1.903 -1.123 15.526 1.00 88.56 643 ARG A C 1
ATOM 4713 O O . ARG A 1 643 ? 2.707 -0.815 14.665 1.00 88.56 643 ARG A O 1
ATOM 4720 N N . ASP A 1 644 ? 1.360 -2.337 15.600 1.00 86.56 644 ASP A N 1
ATOM 4721 C CA . ASP A 1 644 ? 1.752 -3.455 14.727 1.00 86.56 644 ASP A CA 1
ATOM 4722 C C . ASP A 1 644 ? 1.496 -3.154 13.234 1.00 86.56 644 ASP A C 1
ATOM 4724 O O . ASP A 1 644 ? 2.175 -3.704 12.368 1.00 86.56 644 ASP A O 1
ATOM 4728 N N . ARG A 1 645 ? 0.514 -2.292 12.927 1.00 86.00 645 ARG A N 1
ATOM 4729 C CA . ARG A 1 645 ? 0.204 -1.848 11.556 1.00 86.00 645 ARG A CA 1
ATOM 4730 C C . ARG A 1 645 ? 1.064 -0.679 11.074 1.00 86.00 645 ARG A C 1
ATOM 4732 O O . ARG A 1 645 ? 1.031 -0.355 9.892 1.00 86.00 645 ARG A O 1
ATOM 4739 N N . GLN A 1 646 ? 1.809 -0.030 11.965 1.00 79.75 646 GLN A N 1
ATOM 4740 C CA . GLN A 1 646 ? 2.727 1.049 11.613 1.00 79.75 646 GLN A CA 1
ATOM 4741 C C . GLN A 1 646 ? 4.103 0.445 11.354 1.00 79.75 646 GLN A C 1
ATOM 4743 O O . GLN A 1 646 ? 4.714 -0.116 12.259 1.00 79.75 646 GLN A O 1
ATOM 4748 N N . TRP A 1 647 ? 4.585 0.544 10.117 1.00 72.56 647 TRP A N 1
ATOM 4749 C CA . TRP A 1 647 ? 5.932 0.080 9.763 1.00 72.56 647 TRP A CA 1
ATOM 4750 C C . TRP A 1 647 ? 6.924 1.218 9.607 1.00 72.56 647 TRP A C 1
ATOM 4752 O O . TRP A 1 647 ? 8.081 1.075 9.987 1.00 72.56 647 TRP A O 1
ATOM 4762 N N . MET A 1 648 ? 6.489 2.351 9.061 1.00 75.44 648 MET A N 1
ATOM 4763 C CA . MET A 1 648 ? 7.384 3.464 8.774 1.00 75.44 648 MET A CA 1
ATOM 4764 C C . MET A 1 648 ? 7.049 4.701 9.604 1.00 75.44 648 MET A C 1
ATOM 4766 O O . MET A 1 648 ? 6.074 4.784 10.349 1.00 75.44 648 MET A O 1
ATOM 4770 N N . CYS A 1 649 ? 7.926 5.679 9.467 1.00 77.31 649 CYS A N 1
ATOM 4771 C CA . CYS A 1 649 ? 7.845 6.977 10.097 1.00 77.31 649 CYS A CA 1
ATOM 4772 C C . CYS A 1 649 ? 6.740 7.865 9.500 1.00 77.31 649 CYS A C 1
ATOM 4774 O O . CYS A 1 649 ? 6.215 7.622 8.410 1.00 77.31 649 CYS A O 1
ATOM 4776 N N . TYR A 1 650 ? 6.448 8.966 10.196 1.00 78.25 650 TYR A N 1
ATOM 4777 C CA . TYR A 1 650 ? 5.584 10.030 9.685 1.00 78.25 650 TYR A CA 1
ATOM 4778 C C . TYR A 1 650 ? 6.401 11.305 9.431 1.00 78.25 650 TYR A C 1
ATOM 4780 O O . TYR A 1 650 ? 7.278 11.638 10.240 1.00 78.25 650 TYR A O 1
ATOM 4788 N N . PRO A 1 651 ? 6.106 12.073 8.362 1.00 75.69 651 PRO A N 1
ATOM 4789 C CA . PRO A 1 651 ? 6.686 13.400 8.175 1.00 75.69 651 PRO A CA 1
ATOM 4790 C C . PRO A 1 651 ? 6.468 14.263 9.419 1.00 75.69 651 PRO A C 1
ATOM 4792 O O . PRO A 1 651 ? 5.391 14.204 10.019 1.00 75.69 651 PRO A O 1
ATOM 4795 N N . ALA A 1 652 ? 7.456 15.080 9.797 1.00 76.56 652 ALA A N 1
ATOM 4796 C CA . ALA A 1 652 ? 7.401 15.886 11.022 1.00 76.56 652 ALA A CA 1
ATOM 4797 C C . ALA A 1 652 ? 6.103 16.702 11.125 1.00 76.56 652 ALA A C 1
ATOM 4799 O O . ALA A 1 652 ? 5.420 16.637 12.141 1.00 76.56 652 ALA A O 1
ATOM 4800 N N . ASP A 1 653 ? 5.683 17.338 10.029 1.00 73.19 653 ASP A N 1
ATOM 4801 C CA . ASP A 1 653 ? 4.475 18.167 9.999 1.00 73.19 653 ASP A CA 1
ATOM 4802 C C . ASP A 1 653 ? 3.184 17.344 10.243 1.00 73.19 653 ASP A C 1
ATOM 4804 O O . ASP A 1 653 ? 2.216 17.855 10.801 1.00 73.19 653 ASP A O 1
ATOM 4808 N N . THR A 1 654 ? 3.174 16.050 9.886 1.00 76.31 654 THR A N 1
ATOM 4809 C CA . THR A 1 654 ? 2.073 15.116 10.202 1.00 76.31 654 THR A CA 1
ATOM 4810 C C . THR A 1 654 ? 2.203 14.550 11.616 1.00 76.31 654 THR A C 1
ATOM 4812 O O . THR A 1 654 ? 1.206 14.402 12.311 1.00 76.31 654 THR A O 1
ATOM 4815 N N . ARG A 1 655 ? 3.421 14.256 12.079 1.00 80.50 655 ARG A N 1
ATOM 4816 C CA . ARG A 1 655 ? 3.702 13.747 13.431 1.00 80.50 655 ARG A CA 1
ATOM 4817 C C . ARG A 1 655 ? 3.367 14.780 14.514 1.00 80.50 655 ARG A C 1
ATOM 4819 O O . ARG A 1 655 ? 2.861 14.431 15.582 1.00 80.50 655 ARG A O 1
ATOM 4826 N N . ASP A 1 656 ? 3.652 16.050 14.242 1.00 79.31 656 ASP A N 1
ATOM 4827 C CA . ASP A 1 656 ? 3.552 17.158 15.195 1.00 79.31 656 ASP A CA 1
ATOM 4828 C C . ASP A 1 656 ? 2.105 17.584 15.481 1.00 79.31 656 ASP A C 1
ATOM 4830 O O . ASP A 1 656 ? 1.857 18.269 16.475 1.00 79.31 656 ASP A O 1
ATOM 4834 N N . ILE A 1 657 ? 1.127 17.104 14.699 1.00 78.81 657 ILE A N 1
ATOM 4835 C CA . ILE A 1 657 ? -0.302 17.265 15.022 1.00 78.81 657 ILE A CA 1
ATOM 4836 C C . ILE A 1 657 ? -0.683 16.510 16.306 1.00 78.81 657 ILE A C 1
ATOM 4838 O O . ILE A 1 657 ? -1.680 16.838 16.952 1.00 78.81 657 ILE A O 1
ATOM 4842 N N . PHE A 1 658 ? 0.087 15.480 16.672 1.00 81.00 658 PHE A N 1
ATOM 4843 C CA . PHE A 1 658 ? -0.169 14.635 17.831 1.00 81.00 658 PHE A CA 1
ATOM 4844 C C . PHE A 1 658 ? 0.522 15.174 19.086 1.00 81.00 658 PHE A C 1
ATOM 4846 O O . PHE A 1 658 ? 1.615 15.745 19.040 1.00 81.00 658 PHE A O 1
ATOM 4853 N N . THR A 1 659 ? -0.093 14.940 20.246 1.00 82.62 659 THR A N 1
ATOM 4854 C CA . THR A 1 659 ? 0.507 15.288 21.544 1.00 82.62 659 THR A CA 1
ATOM 4855 C C . THR A 1 659 ? 1.726 14.411 21.847 1.00 82.62 659 THR A C 1
ATOM 4857 O O . THR A 1 659 ? 1.800 13.280 21.368 1.00 82.62 659 THR A O 1
ATOM 4860 N N . ASP A 1 660 ? 2.654 14.882 22.691 1.00 83.25 660 ASP A N 1
ATOM 4861 C CA . ASP A 1 660 ? 3.828 14.089 23.107 1.00 83.25 660 ASP A CA 1
ATOM 4862 C C . ASP A 1 660 ? 3.426 12.735 23.710 1.00 83.25 660 ASP A C 1
ATOM 4864 O O . ASP A 1 660 ? 4.074 11.719 23.467 1.00 83.25 660 ASP A O 1
ATOM 4868 N N . ARG A 1 661 ? 2.304 12.706 24.441 1.00 85.62 661 ARG A N 1
ATOM 4869 C CA . ARG A 1 661 ? 1.746 11.475 24.999 1.00 85.62 661 ARG A CA 1
ATOM 4870 C C . ARG A 1 661 ? 1.324 10.506 23.897 1.00 85.62 661 ARG A C 1
ATOM 4872 O O . ARG A 1 661 ? 1.765 9.369 23.906 1.00 85.62 661 ARG A O 1
ATOM 4879 N N . THR A 1 662 ? 0.520 10.960 22.936 1.00 85.75 662 THR A N 1
ATOM 4880 C CA . THR A 1 662 ? 0.072 10.128 21.806 1.00 85.75 662 THR A CA 1
ATOM 4881 C C . THR A 1 662 ? 1.257 9.579 21.017 1.00 85.75 662 THR A C 1
ATOM 4883 O O . THR A 1 662 ? 1.270 8.400 20.674 1.00 85.75 662 THR A O 1
ATOM 4886 N N . ARG A 1 663 ? 2.275 10.418 20.784 1.00 87.69 663 ARG A N 1
ATOM 4887 C CA . ARG A 1 663 ? 3.509 10.006 20.110 1.00 87.69 663 ARG A CA 1
ATOM 4888 C C . ARG A 1 663 ? 4.242 8.917 20.885 1.00 87.69 663 ARG A C 1
ATOM 4890 O O . ARG A 1 663 ? 4.638 7.934 20.283 1.00 87.69 663 ARG A O 1
ATOM 4897 N N . SER A 1 664 ? 4.347 9.043 22.206 1.00 88.50 664 SER A N 1
ATOM 4898 C CA . SER A 1 664 ? 4.939 8.004 23.056 1.00 88.50 664 SER A CA 1
ATOM 4899 C C . SER A 1 664 ? 4.097 6.723 23.111 1.00 88.50 664 SER A C 1
ATOM 4901 O O . SER A 1 664 ? 4.661 5.636 23.164 1.00 88.50 664 SER A O 1
ATOM 4903 N N . THR A 1 665 ? 2.766 6.824 23.107 1.00 89.38 665 THR A N 1
ATOM 4904 C CA . THR A 1 665 ? 1.859 5.666 23.195 1.00 89.38 665 THR A CA 1
ATOM 4905 C C . THR A 1 665 ? 1.927 4.783 21.948 1.00 89.38 665 THR A C 1
ATOM 4907 O O . THR A 1 665 ? 1.892 3.553 22.065 1.00 89.38 665 THR A O 1
ATOM 4910 N N . PHE A 1 666 ? 2.037 5.396 20.766 1.00 89.38 666 PHE A N 1
ATOM 4911 C CA . PHE A 1 666 ? 2.106 4.691 19.480 1.00 89.38 666 PHE A CA 1
ATOM 4912 C C . PHE A 1 666 ? 3.502 4.644 18.867 1.00 89.38 666 PHE A C 1
ATOM 4914 O O . PHE A 1 666 ? 3.636 4.186 17.745 1.00 89.38 666 PHE A O 1
ATOM 4921 N N . ASP A 1 667 ? 4.524 5.078 19.602 1.00 86.81 667 ASP A N 1
ATOM 4922 C CA . ASP A 1 667 ? 5.915 5.042 19.145 1.00 86.81 667 ASP A CA 1
ATOM 4923 C C . ASP A 1 667 ? 6.129 5.789 17.808 1.00 86.81 667 ASP A C 1
ATOM 4925 O O . ASP A 1 667 ? 6.787 5.325 16.879 1.00 86.81 667 ASP A O 1
ATOM 4929 N N . LEU A 1 668 ? 5.510 6.972 17.690 1.00 85.44 668 LEU A N 1
ATOM 4930 C CA . LEU A 1 668 ? 5.544 7.780 16.472 1.00 85.44 668 LEU A CA 1
ATOM 4931 C C . LEU A 1 668 ? 6.875 8.515 16.336 1.00 85.44 668 LEU A C 1
ATOM 4933 O O . LEU A 1 668 ? 7.120 9.518 17.018 1.00 85.44 668 LEU A O 1
ATOM 4937 N N . HIS A 1 669 ? 7.678 8.079 15.374 1.00 78.62 669 HIS A N 1
ATOM 4938 C CA . HIS A 1 669 ? 8.970 8.676 15.062 1.00 78.62 669 HIS A CA 1
ATOM 4939 C C . HIS A 1 669 ? 8.911 9.557 13.804 1.00 78.62 669 HIS A C 1
ATOM 4941 O O . HIS A 1 669 ? 8.161 9.258 12.866 1.00 78.62 669 HIS A O 1
ATOM 4947 N N . PRO A 1 670 ? 9.671 10.670 13.772 1.00 76.62 670 PRO A N 1
ATOM 4948 C CA . PRO A 1 670 ? 9.820 11.461 12.558 1.00 76.62 670 PRO A CA 1
ATOM 4949 C C . PRO A 1 670 ? 10.579 10.669 11.494 1.00 76.62 670 PRO A C 1
ATOM 4951 O O . PRO A 1 670 ? 11.491 9.907 11.816 1.00 76.62 670 PRO A O 1
ATOM 4954 N N . CYS A 1 671 ? 10.234 10.883 10.226 1.00 73.69 671 CYS A N 1
ATOM 4955 C CA . CYS A 1 671 ? 11.060 10.379 9.135 1.00 73.69 671 CYS A CA 1
ATOM 4956 C C . CYS A 1 671 ? 12.440 11.021 9.152 1.00 73.69 671 CYS A C 1
ATOM 4958 O O . CYS A 1 671 ? 12.556 12.219 9.411 1.00 73.69 671 CYS A O 1
ATOM 4960 N N . ALA A 1 672 ? 13.469 10.217 8.878 1.00 63.38 672 ALA A N 1
ATOM 4961 C CA . ALA A 1 672 ? 14.822 10.725 8.729 1.00 63.38 672 ALA A CA 1
ATOM 4962 C C . ALA A 1 672 ? 14.857 11.706 7.548 1.00 63.38 672 ALA A C 1
ATOM 4964 O O . ALA A 1 672 ? 14.515 11.329 6.425 1.00 63.38 672 ALA A O 1
ATOM 4965 N N . ASP A 1 673 ? 15.257 12.954 7.806 1.00 62.59 673 ASP A N 1
ATOM 4966 C CA . ASP A 1 673 ? 15.587 13.889 6.734 1.00 62.59 673 ASP A CA 1
ATOM 4967 C C . ASP A 1 673 ? 16.935 13.438 6.134 1.00 62.59 673 ASP A C 1
ATOM 4969 O O . ASP A 1 673 ? 17.915 13.308 6.883 1.00 62.59 673 ASP A O 1
ATOM 4973 N N . PRO A 1 674 ? 17.013 13.170 4.814 1.00 54.28 674 PRO A N 1
ATOM 4974 C CA . PRO A 1 674 ? 18.248 12.723 4.174 1.00 54.28 674 PRO A CA 1
ATOM 4975 C C . PRO A 1 674 ? 19.434 13.663 4.404 1.00 54.28 674 PRO A C 1
ATOM 4977 O O . PRO A 1 674 ? 20.582 13.237 4.298 1.00 54.28 674 PRO A O 1
ATOM 4980 N N . ILE A 1 675 ? 19.175 14.943 4.679 1.00 53.69 675 ILE A N 1
ATOM 4981 C CA . ILE A 1 675 ? 20.207 15.969 4.806 1.00 53.69 675 ILE A CA 1
ATOM 4982 C C . ILE A 1 675 ? 20.624 16.157 6.271 1.00 53.69 675 ILE A C 1
ATOM 4984 O O . ILE A 1 675 ? 21.822 16.232 6.545 1.00 53.69 675 ILE A O 1
ATOM 4988 N N . GLU A 1 676 ? 19.689 16.147 7.228 1.00 51.84 676 GLU A N 1
ATOM 4989 C CA . GLU A 1 676 ? 20.013 16.347 8.655 1.00 51.84 676 GLU A CA 1
ATOM 4990 C C . GLU A 1 676 ? 20.657 15.120 9.319 1.00 51.84 676 GLU A C 1
ATOM 4992 O O . GLU A 1 676 ? 21.462 15.276 10.232 1.00 51.84 676 GLU A O 1
ATOM 4997 N N . ALA A 1 677 ? 20.389 13.897 8.844 1.00 49.09 677 ALA A N 1
ATOM 4998 C CA . ALA A 1 677 ? 20.957 12.676 9.436 1.00 49.09 677 ALA A CA 1
ATOM 4999 C C . ALA A 1 677 ? 22.489 12.533 9.263 1.00 49.09 677 ALA A C 1
ATOM 5001 O O . ALA A 1 677 ? 23.077 11.566 9.749 1.00 49.09 677 ALA A O 1
ATOM 5002 N N . THR A 1 678 ? 23.137 13.472 8.563 1.00 42.47 678 THR A N 1
ATOM 5003 C CA . THR A 1 678 ? 24.590 13.479 8.310 1.00 42.47 678 THR A CA 1
ATOM 5004 C C . THR A 1 678 ? 25.323 14.712 8.856 1.00 42.47 678 THR A C 1
ATOM 5006 O O . THR A 1 678 ? 26.534 14.820 8.650 1.00 42.47 678 THR A O 1
ATOM 5009 N N . SER A 1 679 ? 24.631 15.610 9.575 1.00 36.50 679 SER A N 1
ATOM 5010 C CA . SER A 1 679 ? 25.257 16.654 10.410 1.00 36.50 679 SER A CA 1
ATOM 5011 C C . SER A 1 679 ? 25.412 16.179 11.846 1.00 36.50 679 SER A C 1
ATOM 5013 O O . SER A 1 679 ? 26.474 16.458 12.447 1.00 36.50 679 SER A O 1
#

Foldseek 3Di:
DDDDDDDPLVVDDPVCVVVVVFDDDPVDPPNRVVSVVVVVPDDDDDPPPPDDLVVLLVVCVVVVNDPVSADQDPVVLVVLVVVCVVDPDDPSSVVRSVSNVVVNVVVCCVVCVVVVVVVVVVVVVVVCVVVVVVVVVVVVLVCLVVVLVVPLPPDLLALLLLLLSLLLNVVVCVVVVHDRDLQSVLSNLASQQGFHFLAWAFDAPPWFWQDWADAQPQFWIWIFTQQQKIWIAGLQELATPDIDRLDRAGKHWFEAANNNQWTWIAGPQQKIWIAGPVVRDIQIDHDDAFPGKYAANQSQKIWTAHPQQWIWIWGHDPPDSHTDIDTLDGAPAWQDWAHAHDRWIWTFGHHPQWTWIARSVVSDTQAIDHPPPPWDWLHKEAARHRQKIWTQTNVQFIWIDTGHGYIDTLPDGHDSQWQDWYAYPQGKIWTWGLVPGTWIARSVLRDIDHWPSVDRGFNDWHARNVRQWIWGDDRRMTTIGGCQQPFWDFDDPPWDKFQDQKDDDDQWIWHCDPVLWIWITDRPDIDTHRQQDQFDCQVPRDTASRDPGGQQHDARWRTKYAAPVRQKIWTWHQQQKIWIWGADPSGDIYTSYIHGPSSAGWRMWTDDPQFWIWTDRDDSGIGIRTGQHCVVVDSLSVLVSSLVSHRYAHAPVSLVVRDPSSCVSNVHDHNDNSPVVVD

Nearest PDB structures (foldseek):
  6pg8-assembly2_B  TM=7.099E-01  e=1.198E-09  Homo sapiens
  4nsx-assembly1_A  TM=4.822E-01  e=1.222E-12  Saccharomyces cerevisiae S288C
  8r8r-assembly1_B  TM=7.007E-01  e=7.988E-09  Homo sapiens
  7d5t-assembly1_BE  TM=4.678E-01  e=2.196E-10  Saccharomyces cerevisiae S288C
  6rxt-assembly1_UL  TM=3.085E-01  e=1.045E-11  Thermochaetoides thermophila

Mean predicted aligned error: 15.33 Å

Sequence (679 aa):
MRVAPIVDTRQVPPFLADLNWILWDSTDVGARNASLLNALQFDLGRYRNTEGLEAQAAAWVAADRDPDYLVSDRKAIAQAASDNAAGEPSAQLVEYIAASARATRREWWKRNGRWAFRAVALIGVIAIALTGWRAVQNLRSANTLAGTLLNVDDNPDRADLQALKLGGLIDQQAANGRAVPDTAQGALLQAMSHPWDLGVLGYTKTAAINAFILGNDPTVAISADGEGTLAEWSLDTGAMTSRRQISQSPLYLADATPNGRFAATFAADNTIGVTELSSGTTITASSSKPAGLQISQSGNTVAIYDDSGSITVLTRSANANGLAPRKVGTYEEVFDIQGGAGEAIWAVVKDNDDLLVVNATSNAVVHRSALSGGADVRDAAISPSGELLALVGDDGQLWTAPVGGSFAPTGLPASRTVKSLAIDDRGRVLISSPAAGPQVTDLTAGTTARICAAVSVVEVFSVSSDGTRVACLSRGVGIISDLTEVTTTPKPTNLQVTTSRSAALGSSSIRLGDDGMIHLVHKSITAAMNPTSTSVGAPWGASLPWIPGTIFGEGTPTVVAINADGSTVAVGTSAGVVTEIDLYPEGLIAIAGRWRPANRAVTAIGWHGDNELWMETGTDVWWRAPSCAGCGVSTQRLFQRIRDRQWMCYPADTRDIFTDRTRSTFDLHPCADPIEATS

InterPro domains:
  IPR015943 WD40/YVTN repeat-like-containing domain superfamily [G3DSA:2.130.10.10] (195-328)
  IPR015943 WD40/YVTN repeat-like-containing domain superfamily [G3DSA:2.130.10.10] (330-522)

Solvent-accessible surface area (backbone atoms only — not comparable to full-atom values): 36403 Å² total; per-residue (Å²): 132,85,89,78,77,87,75,64,72,87,78,56,62,77,92,54,56,90,55,73,84,59,68,78,50,96,84,42,70,67,63,28,51,53,45,51,52,59,64,72,72,73,82,91,76,71,94,74,80,84,83,52,72,59,59,54,22,51,50,25,56,73,55,75,61,45,73,88,67,46,64,71,54,67,66,61,53,52,49,53,55,57,62,45,72,78,58,90,70,57,72,56,39,58,50,42,53,54,50,17,56,52,52,44,52,53,53,49,46,72,74,43,46,71,57,54,53,51,53,53,50,50,53,50,51,53,51,49,51,53,51,50,49,52,50,51,53,51,51,54,57,49,51,48,53,55,52,48,64,72,61,50,67,92,54,72,57,47,17,53,59,44,28,51,54,38,51,32,49,45,52,54,28,53,76,70,76,40,85,70,59,56,61,52,56,27,51,27,31,51,24,61,38,44,71,49,58,36,32,52,46,62,59,51,97,86,50,55,31,62,30,67,40,49,27,59,44,91,40,38,33,39,35,14,21,48,74,7,28,43,35,34,26,29,58,70,65,39,38,70,76,46,78,44,80,79,46,92,38,35,23,34,44,54,30,54,11,46,68,53,47,30,39,32,34,39,27,78,83,28,40,34,35,45,27,34,60,90,80,62,54,63,42,51,42,81,56,81,57,69,70,46,48,31,30,7,44,68,56,50,32,34,40,36,31,25,88,73,23,38,32,35,32,32,36,62,46,98,88,48,96,37,50,52,78,43,79,62,53,71,34,80,38,66,60,30,66,35,36,11,70,51,64,36,28,39,33,36,32,34,48,94,76,24,43,35,32,32,32,56,68,80,64,41,76,64,27,73,40,73,54,81,86,78,50,54,75,71,46,41,24,52,12,40,78,62,49,41,38,41,35,34,33,64,86,22,36,32,30,37,25,48,62,66,57,65,78,42,79,68,84,44,83,36,70,71,57,63,59,29,67,44,36,42,84,83,49,37,40,36,42,12,18,80,88,80,20,27,30,39,32,29,62,86,80,71,39,75,36,79,40,41,53,88,46,61,47,31,59,46,80,26,64,26,85,88,59,47,37,35,38,35,30,38,97,36,35,32,30,31,24,55,40,41,62,70,32,76,38,88,76,66,93,84,58,56,72,35,65,36,47,52,32,74,48,93,58,20,36,41,31,63,42,96,86,64,31,40,38,37,35,52,69,95,40,76,50,76,40,60,56,83,33,67,65,64,74,31,94,82,70,54,76,58,52,74,61,92,59,28,76,46,41,57,60,53,80,54,20,32,34,61,46,96,85,51,42,28,38,38,37,22,6,51,41,8,21,36,26,33,34,19,55,45,97,89,60,43,67,34,75,24,32,53,44,62,61,80,63,27,36,25,55,33,37,26,51,52,78,78,48,32,34,36,38,26,46,52,95,93,40,26,34,42,40,75,38,38,68,42,30,62,81,28,68,68,53,34,48,48,53,59,35,74,62,52,44,36,22,35,52,56,83,67,49,65,77,49,52,73,64,40,29,64,74,53,66,64,43,62,44,51,34,84,70,65,81,77,114

Organism: NCBI:txid2984863

pLDDT: mean 79.27, std 13.72, range [27.67, 95.88]

Radius of gyration: 47.65 Å; Cα contacts (8 Å, |Δi|>4): 1485; chains: 1; bounding box: 72×79×174 Å

Secondary structure (DSSP, 8-state):
---PPPP-GGGS-GGGGGGTTS---SS-HHHHHHHHHHHHHS-S--TTSS--HHHHHHHHHHTTT-GGGS---HHHHHHHHHHHTTS---HHHHHHHHHHHHHHHHHHHHHHHHHHHHHHHHHHHHHHHHHHHHHHHHHHHHHHHHHHHHTS---GGGHHHHHHHHHHHHHHHHHTT-PPPHHHHHHHHHHHTS--EEEEE---SSS-EEEEEE-SSTTEEEEEETTSEEEEEETTT--EEEEEE--SS-EEEEEE-TTS-EEEEEETTSEEEEEETTT--EEEEE-S-EEEEEE-TTSSEEEEEETT-EEEEEEE-TTSSSEEEEEEEE-SEEEEEEE-STT-EEEEEEETTEEEEEETTTTEEEEEEE-TTSPPEEEEEE-TTS-EEEEEETTSEEEEEETTS--EEEEEE--SS-SEEEE-TTSEEEEEETTTEEEEEETTTTEEEE--TT-S--SEEEE-TTSSEEEEEETTEEEEEEGGGTS--PPPTT-EEE-SSEEEETTEEEEE-TTS-EEEEETTEEEEE-TT-S----TT-PPPP--SS-TT-SS-EEEEEE-TTSSEEEEEETTS-EEEEEE-TTS-EEEEEEE-STTS---EEEEETTTEEEEEEETTEEEEEE--TTTTT-HHHHHHHHHHT--S-B-HHHHTTS-HHHHHHHT-PBPPPTTGGG-